Protein AF-0000000080200797 (afdb_homodimer)

Secondary structure (DSSP, 8-state):
--EEEEEEEBSSTTPPPEEEEEEEPP--TTEEEEEEEEEEE-HHHHHHHTTSSSPPPSSB-----EEEEEEEE-TT--S--TT-EEEE-SEEE--S-SHHHHTT-GGG-TT-PEESSSSB-TTSS-B---SSBSEEEEEGGG-EE--TTS-HHHHGGGGTHHHHHHHHHHHTT--TT-EEEEE--SHHHHHHHHHHHHTT-EEEEEES-TTHHHHHHHHT-SEEEETT-HHHHHHTTT-EEEEEE---S----HHHHHTEEEEEEEEE----SSPPPPPPHHHHHTTT-EEEE-----HHHHHHHHHHHHHHT----EEEEEGGGHHHHHHHHHTT-SSSEEEEEGGGGG-/--EEEEEEEBSSTTPPPEEEEEEEPP--TTEEEEEEEEEEE-HHHHHHHTTSSSPPPSSB-----EEEEEEEE-TT--S--TT-EEEE-SEEE--S-SHHHHTT-GGG-TT-PEESSSSB-TTSS-B---SSBSEEEEEGGGEEEPPTTS-HHHHGGGGTHHHHHHHHHHHTT--TT-EEEEE--SHHHHHHHHHHHHTT-EEEEEES-TTHHHHHHHHT-SEEEETT-HHHHHHTTT-EEEEEE---S----HHHHHTEEEEEEEEE----SSPPPPPPHHHHHTTT-EEEE-----HHHHHHHHHHHHHHT----EEEEEGGGHHHHHHHHHTT-SSSEEEEEGGGGG-

Foldseek 3Di:
DKDKKWFWWQQAAPRDTDIDIDIADDAEQQKWKWFWFKFWDDVVQVCQSNQLQHPFDPRAADTFLTWGFTCDHHNNYDPDDGGAIKTAGFFQFAPCPDPCNVVLFRCVHPVHTATQARGADPVRPDGHYHRSIRMHMGGNLRMAHFQPPADRQLASLCRFLVQLLLVVCVVLPQAAAAAEEEEDDAQNRLNNLLNSVLRNYQYEYEDQDPVCVVVSVVSPHPYYARLPDPVSLVVLFQPHQEYEYADQAADECLSVLRNHHAQYEYEYAHHHSDYHDDDDPCSCVVRVYYYYYTGGGGSVSSNVSSVSCSVVVDGADEDEDESVCVSVVSVCVVVSNTSHIYMYRSVNSVD/DKDKKWFWWQQAAPRDTDIDIDIADDAEQQKWKWFWFKFWDDLVQVCQSNQLQHPFDPRAADTFLTWGFTCDHHNNYDPDDGGAIKTAGFFQFAPCPDPCNVVLFRCVHPVHTATQARGADPVRPDGHYHRSIRMHMGGPLRMAHFQPPADRQLASLCRFLVQLLLVVCVVLPQAAAAAEEEEDDAQNRLNNLLNSVLRNYQYEYEDQDPVCQ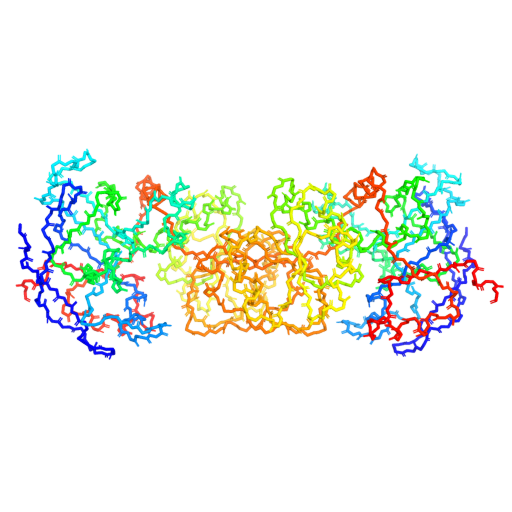VVSVVSPHPYYANLVDPVSLVVLFQPHQEYEYADQAADECLSVLRSHHAQYEYEYAHHHSDYHDDDDPCSCVVRVYYYYYTGGGGSVSSNVSSVSCSVVVDGADEDEDESVCVSVVSVCVVVSNTSHIYMYRSVNSVD

pLDDT: mean 96.77, std 3.56, range [75.5, 98.94]

InterPro domains:
  IPR002328 Alcohol dehydrogenase, zinc-type, conserved site [PS00059] (63-77)
  IPR011032 GroES-like superfamily [SSF50129] (11-174)
  IPR013149 Alcohol dehydrogenase-like, C-terminal [PF00107] (187-309)
  IPR013154 Alcohol dehydrogenase-like, N-terminal [PF08240] (28-147)
  IPR020843 Enoylreductase domain [SM00829] (9-344)
  IPR029752 D-isomer specific 2-hydroxyacid dehydrogenase, NAD-binding domain conserved site 1 [PS00065] (180-208)
  IPR036291 NAD(P)-binding domain superfamily [SSF51735] (150-314)
  IPR047109 Cinnamyl alcohol dehydrogenase-like [PTHR42683] (5-347)
  IPR047109 Cinnamyl alcohol dehydrogenase-like [cd05283] (6-345)

Nearest PDB structures (foldseek):
  1yqd-assembly1_A  TM=9.726E-01  e=1.751E-52  Populus tremuloides
  5vkt-assembly1_A  TM=9.628E-01  e=1.374E-52  Sorghum bicolor
  5z0c-assembly1_A-2  TM=9.756E-01  e=6.628E-52  Persicaria minor
  7cgu-assembly1_A  TM=9.774E-01  e=6.178E-49  Atropa belladonna
  5h83-assembly1_B  TM=9.552E-01  e=1.062E-47  Catharanthus roseus

Radius of gyration: 29.43 Å; Cα contacts (8 Å, |Δi|>4): 1857; chains: 2; bounding box: 52×91×60 Å

Structure (mmCIF, N/CA/C/O backbone):
data_AF-0000000080200797-model_v1
#
loop_
_entity.id
_entity.type
_entity.pdbx_description
1 polymer 'NADP-dependent alcohol hydrogenase'
#
loop_
_atom_site.group_PDB
_atom_site.id
_atom_site.type_symbol
_atom_site.label_atom_id
_atom_site.label_alt_id
_atom_site.label_comp_id
_atom_site.label_asym_id
_atom_site.label_entity_id
_atom_site.label_seq_id
_atom_site.pdbx_PDB_ins_code
_atom_site.Cartn_x
_atom_site.Cartn_y
_atom_site.Cartn_z
_atom_site.occupancy
_atom_site.B_iso_or_equiv
_atom_site.auth_seq_id
_atom_site.auth_comp_id
_atom_site.auth_asym_id
_atom_site.auth_atom_id
_atom_site.pdbx_PDB_model_num
ATOM 1 N N . MET A 1 1 ? -17.062 -41.406 -19.547 1 86.75 1 MET A N 1
ATOM 2 C CA . MET A 1 1 ? -16.875 -42.031 -18.25 1 86.75 1 MET A CA 1
ATOM 3 C C . MET A 1 1 ? -15.578 -41.594 -17.594 1 86.75 1 MET A C 1
ATOM 5 O O . MET A 1 1 ? -14.664 -41.125 -18.281 1 86.75 1 MET A O 1
ATOM 9 N N . ALA A 1 2 ? -15.562 -41.688 -16.328 1 91.25 2 ALA A N 1
ATOM 10 C CA . ALA A 1 2 ? -14.32 -41.406 -15.625 1 91.25 2 ALA A CA 1
ATOM 11 C C . ALA A 1 2 ? -13.195 -42.312 -16.141 1 91.25 2 ALA A C 1
ATOM 13 O O . ALA A 1 2 ? -13.461 -43.406 -16.688 1 91.25 2 ALA A O 1
ATOM 14 N N . THR A 1 3 ? -11.977 -41.844 -16.062 1 94.81 3 THR A N 1
ATOM 15 C CA . THR A 1 3 ? -10.828 -42.594 -16.547 1 94.81 3 THR A CA 1
ATOM 16 C C . THR A 1 3 ? -9.828 -42.844 -15.43 1 94.81 3 THR A C 1
ATOM 18 O O . THR A 1 3 ? -9.656 -42 -14.547 1 94.81 3 THR A O 1
ATOM 21 N N . PRO A 1 4 ? -9.164 -44.031 -15.484 1 96.44 4 PRO A N 1
ATOM 22 C CA . PRO A 1 4 ? -8.102 -44.25 -14.5 1 96.44 4 PRO A CA 1
ATOM 23 C C . PRO A 1 4 ? -6.898 -43.344 -14.711 1 96.44 4 PRO A C 1
ATOM 25 O O . PRO A 1 4 ? -6.48 -43.125 -15.852 1 96.44 4 PRO A O 1
ATOM 28 N N . ALA A 1 5 ? -6.406 -42.781 -13.633 1 97.06 5 ALA A N 1
ATOM 29 C CA . ALA A 1 5 ? -5.242 -41.906 -13.672 1 97.06 5 ALA A CA 1
ATOM 30 C C . ALA A 1 5 ? -4.148 -42.375 -12.727 1 97.06 5 ALA A C 1
ATOM 32 O O . ALA A 1 5 ? -4.438 -43.031 -11.719 1 97.06 5 ALA A O 1
ATOM 33 N N . LYS A 1 6 ? -2.93 -42.156 -13.117 1 97.44 6 LYS A N 1
ATOM 34 C CA . LYS A 1 6 ? -1.756 -42.438 -12.305 1 97.44 6 LYS A CA 1
ATOM 35 C C . LYS A 1 6 ? -0.973 -41.188 -11.984 1 97.44 6 LYS A C 1
ATOM 37 O O . LYS A 1 6 ? -0.826 -40.312 -12.844 1 97.44 6 LYS A O 1
ATOM 42 N N . GLY A 1 7 ? -0.5 -41.062 -10.781 1 98.19 7 GLY A N 1
ATOM 43 C CA . GLY A 1 7 ? 0.32 -39.938 -10.367 1 98.19 7 GLY A CA 1
ATOM 44 C C . GLY A 1 7 ? 1.07 -40.188 -9.07 1 98.19 7 GLY A C 1
ATOM 45 O O . GLY A 1 7 ? 1.292 -41.344 -8.695 1 98.19 7 GLY A O 1
ATOM 46 N N . TYR A 1 8 ? 1.669 -39.219 -8.531 1 98.75 8 TYR A N 1
ATOM 47 C CA . TYR A 1 8 ? 2.277 -39.219 -7.203 1 98.75 8 TYR A CA 1
ATOM 48 C C . TYR A 1 8 ? 1.454 -38.375 -6.223 1 98.75 8 TYR A C 1
ATOM 50 O O . TYR A 1 8 ? 1.017 -37.281 -6.551 1 98.75 8 TYR A O 1
ATOM 58 N N . ALA A 1 9 ? 1.208 -38.969 -5.047 1 98.62 9 ALA A N 1
ATOM 59 C CA . ALA A 1 9 ? 0.388 -38.25 -4.059 1 98.62 9 ALA A CA 1
ATOM 60 C C . ALA A 1 9 ? 1.006 -38.375 -2.666 1 98.62 9 ALA A C 1
ATOM 62 O O . ALA A 1 9 ? 1.774 -39.281 -2.387 1 98.62 9 ALA A O 1
ATOM 63 N N . ALA A 1 10 ? 0.811 -37.344 -1.877 1 98.5 10 ALA A N 1
ATOM 64 C CA . ALA A 1 10 ? 0.916 -37.5 -0.428 1 98.5 10 ALA A CA 1
ATOM 65 C C . ALA A 1 10 ? -0.361 -38.094 0.157 1 98.5 10 ALA A C 1
ATOM 67 O O . ALA A 1 10 ? -1.445 -37.531 0.004 1 98.5 10 ALA A O 1
ATOM 68 N N . LEU A 1 11 ? -0.263 -39.156 0.866 1 98 11 LEU A N 1
ATOM 69 C CA . LEU A 1 11 ? -1.449 -39.844 1.361 1 98 11 LEU A CA 1
ATOM 70 C C . LEU A 1 11 ? -1.976 -39.188 2.629 1 98 11 LEU A C 1
ATOM 72 O O . LEU A 1 11 ? -3.148 -39.344 2.975 1 98 11 LEU A O 1
ATOM 76 N N . SER A 1 12 ? -1.1 -38.562 3.357 1 97.19 12 SER A N 1
ATOM 77 C CA . SER A 1 12 ? -1.415 -37.75 4.539 1 97.19 12 SER A CA 1
ATOM 78 C C . SER A 1 12 ? -0.466 -36.562 4.68 1 97.19 12 SER A C 1
ATOM 80 O O . SER A 1 12 ? 0.525 -36.469 3.953 1 97.19 12 SER A O 1
ATOM 82 N N . ALA A 1 13 ? -0.836 -35.688 5.555 1 96.44 13 ALA A N 1
ATOM 83 C CA . ALA A 1 13 ? 0.014 -34.531 5.785 1 96.44 13 ALA A CA 1
ATOM 84 C C . ALA A 1 13 ? 1.443 -34.938 6.113 1 96.44 13 ALA A C 1
ATOM 86 O O . ALA A 1 13 ? 1.66 -35.844 6.938 1 96.44 13 ALA A O 1
ATOM 87 N N . LYS A 1 14 ? 2.412 -34.406 5.457 1 94.75 14 LYS A N 1
ATOM 88 C CA . LYS A 1 14 ? 3.84 -34.562 5.715 1 94.75 14 LYS A CA 1
ATOM 89 C C . LYS A 1 14 ? 4.34 -35.906 5.195 1 94.75 14 LYS A C 1
ATOM 91 O O . LYS A 1 14 ? 5.531 -36.219 5.273 1 94.75 14 LYS A O 1
ATOM 96 N N . ALA A 1 15 ? 3.473 -36.719 4.621 1 97.19 15 ALA A N 1
ATOM 97 C CA . ALA A 1 15 ? 3.918 -37.969 4.035 1 97.19 15 ALA A CA 1
ATOM 98 C C . ALA A 1 15 ? 4.707 -37.719 2.75 1 97.19 15 ALA A C 1
ATOM 100 O O . ALA A 1 15 ? 4.41 -36.812 1.997 1 97.19 15 ALA A O 1
ATOM 101 N N . PRO A 1 16 ? 5.711 -38.562 2.535 1 97.75 16 PRO A N 1
ATOM 102 C CA . PRO A 1 16 ? 6.383 -38.469 1.236 1 97.75 16 PRO A CA 1
ATOM 103 C C . PRO A 1 16 ? 5.449 -38.75 0.066 1 97.75 16 PRO A C 1
ATOM 105 O O . PRO A 1 16 ? 4.512 -39.562 0.208 1 97.75 16 PRO A O 1
ATOM 108 N N . LEU A 1 17 ? 5.738 -38.219 -1.03 1 98.56 17 LEU A N 1
ATOM 109 C CA . LEU A 1 17 ? 4.973 -38.5 -2.236 1 98.56 17 LEU A CA 1
ATOM 110 C C . LEU A 1 17 ? 5.309 -39.906 -2.768 1 98.56 17 LEU A C 1
ATOM 112 O O . LEU A 1 17 ? 6.461 -40.312 -2.709 1 98.56 17 LEU A O 1
ATOM 116 N N . GLY A 1 18 ? 4.332 -40.531 -3.279 1 98.06 18 GLY A N 1
ATOM 117 C CA . GLY A 1 18 ? 4.508 -41.812 -3.893 1 98.06 18 GLY A CA 1
ATOM 118 C C . GLY A 1 18 ? 3.461 -42.125 -4.949 1 98.06 18 GLY A C 1
ATOM 119 O O . GLY A 1 18 ? 2.545 -41.344 -5.176 1 98.06 18 GLY A O 1
ATOM 120 N N . PRO A 1 19 ? 3.697 -43.281 -5.648 1 97.94 19 PRO A N 1
ATOM 121 C CA . PRO A 1 19 ? 2.736 -43.656 -6.684 1 97.94 19 PRO A CA 1
ATOM 122 C C . PRO A 1 19 ? 1.306 -43.75 -6.16 1 97.94 19 PRO A C 1
ATOM 124 O O . PRO A 1 19 ? 1.086 -44.219 -5.043 1 97.94 19 PRO A O 1
ATOM 127 N N . TYR A 1 20 ? 0.412 -43.312 -6.906 1 97.94 20 TYR A N 1
ATOM 128 C CA . TYR A 1 20 ? -0.988 -43.219 -6.508 1 97.94 20 TYR A CA 1
ATOM 129 C C . TYR A 1 20 ? -1.909 -43.375 -7.711 1 97.94 20 TYR A C 1
ATOM 131 O O . TYR A 1 20 ? -1.727 -42.719 -8.734 1 97.94 20 TYR A O 1
ATOM 139 N N . ALA A 1 21 ? -2.814 -44.312 -7.652 1 97.56 21 ALA A N 1
ATOM 140 C CA . ALA A 1 21 ? -3.84 -44.5 -8.672 1 97.56 21 ALA A CA 1
ATOM 141 C C . ALA A 1 21 ? -5.168 -43.906 -8.242 1 97.56 21 ALA A C 1
ATOM 143 O O . ALA A 1 21 ? -5.578 -44.031 -7.086 1 97.56 21 ALA A O 1
ATOM 144 N N . PHE A 1 22 ? -5.754 -43.188 -9.125 1 96.88 22 PHE A N 1
ATOM 145 C CA . PHE A 1 22 ? -7.031 -42.531 -8.828 1 96.88 22 PHE A CA 1
ATOM 146 C C . PHE A 1 22 ? -7.871 -42.375 -10.086 1 96.88 22 PHE A C 1
ATOM 148 O O . PHE A 1 22 ? -7.504 -42.906 -11.148 1 96.88 22 PHE A O 1
ATOM 155 N N . GLN A 1 23 ? -9.031 -41.781 -9.953 1 95.94 23 GLN A N 1
ATOM 156 C CA . GLN A 1 23 ? -9.922 -41.594 -11.102 1 95.94 23 GLN A CA 1
ATOM 157 C C . GLN A 1 23 ? -9.984 -40.094 -11.492 1 95.94 23 GLN A C 1
ATOM 159 O O . GLN A 1 23 ? -9.984 -39.219 -10.633 1 95.94 23 GLN A O 1
ATOM 164 N N . ARG A 1 24 ? -9.969 -39.906 -12.805 1 95.94 24 ARG A N 1
ATOM 165 C CA . ARG A 1 24 ? -10.281 -38.594 -13.367 1 95.94 24 ARG A CA 1
ATOM 166 C C . ARG A 1 24 ? -11.703 -38.562 -13.922 1 95.94 24 ARG A C 1
ATOM 168 O O . ARG A 1 24 ? -12.148 -39.531 -14.547 1 95.94 24 ARG A O 1
ATOM 175 N N . ARG A 1 25 ? -12.391 -37.5 -13.641 1 94.44 25 ARG A N 1
ATOM 176 C CA . ARG A 1 25 ? -13.758 -37.406 -14.133 1 94.44 25 ARG A CA 1
ATOM 177 C C . ARG A 1 25 ? -13.805 -37.469 -15.656 1 94.44 25 ARG A C 1
ATOM 179 O O . ARG A 1 25 ? -12.805 -37.188 -16.328 1 94.44 25 ARG A O 1
ATOM 186 N N . ALA A 1 26 ? -14.969 -37.844 -16.156 1 95.44 26 ALA A N 1
ATOM 187 C CA . ALA A 1 26 ? -15.18 -37.844 -17.609 1 95.44 26 ALA A CA 1
ATOM 188 C C . ALA A 1 26 ? -15.133 -36.438 -18.188 1 95.44 26 ALA A C 1
ATOM 190 O O . ALA A 1 26 ? -15.406 -35.469 -17.484 1 95.44 26 ALA A O 1
ATOM 191 N N . VAL A 1 27 ? -14.781 -36.375 -19.422 1 97.38 27 VAL A N 1
ATOM 192 C CA . VAL A 1 27 ? -14.797 -35.094 -20.141 1 97.38 27 VAL A CA 1
ATOM 193 C C . VAL A 1 27 ? -16.234 -34.625 -20.328 1 97.38 27 VAL A C 1
ATOM 195 O O . VAL A 1 27 ? -17.031 -35.281 -21.016 1 97.38 27 VAL A O 1
ATOM 198 N N . GLY A 1 28 ? -16.578 -33.562 -19.672 1 96.81 28 GLY A N 1
ATOM 199 C CA . GLY A 1 28 ? -17.891 -32.969 -19.859 1 96.81 28 GLY A CA 1
ATOM 200 C C . GLY A 1 28 ? -17.984 -32.125 -21.125 1 96.81 28 GLY A C 1
ATOM 201 O O . GLY A 1 28 ? -17.016 -31.984 -21.859 1 96.81 28 GLY A O 1
ATOM 202 N N . PRO A 1 29 ? -19.141 -31.531 -21.375 1 97.94 29 PRO A N 1
ATOM 203 C CA . PRO A 1 29 ? -19.391 -30.812 -22.625 1 97.94 29 PRO A CA 1
ATOM 204 C C . PRO A 1 29 ? -18.438 -29.625 -22.828 1 97.94 29 PRO A C 1
ATOM 206 O O . PRO A 1 29 ? -18.141 -29.266 -23.969 1 97.94 29 PRO A O 1
ATOM 209 N N . ASN A 1 30 ? -17.938 -29.062 -21.781 1 98.06 30 ASN A N 1
ATOM 210 C CA . ASN A 1 30 ? -17.109 -27.875 -21.891 1 98.06 30 ASN A CA 1
ATOM 211 C C . ASN A 1 30 ? -15.672 -28.141 -21.453 1 98.06 30 ASN A C 1
ATOM 213 O O . ASN A 1 30 ? -14.93 -27.203 -21.141 1 98.06 30 ASN A O 1
ATOM 217 N N . ASP A 1 31 ? -15.297 -29.391 -21.391 1 98.19 31 ASP A N 1
ATOM 218 C CA . ASP A 1 31 ? -14.016 -29.781 -20.797 1 98.19 31 ASP A CA 1
ATOM 219 C C . ASP A 1 31 ? -13.008 -30.156 -21.875 1 98.19 31 ASP A C 1
ATOM 221 O O . ASP A 1 31 ? -13.383 -30.453 -23.016 1 98.19 31 ASP A O 1
ATOM 225 N N . VAL A 1 32 ? -11.82 -30.094 -21.469 1 98.56 32 VAL A N 1
ATOM 226 C CA . VAL A 1 32 ? -10.672 -30.547 -22.25 1 98.56 32 VAL A CA 1
ATOM 227 C C . VAL A 1 32 ? -9.859 -31.562 -21.438 1 98.56 32 VAL A C 1
ATOM 229 O O . VAL A 1 32 ? -9.602 -31.344 -20.25 1 98.56 32 VAL A O 1
ATOM 232 N N . SER A 1 33 ? -9.562 -32.688 -22.047 1 98.69 33 SER A N 1
ATOM 233 C CA . SER A 1 33 ? -8.609 -33.625 -21.453 1 98.69 33 SER A CA 1
ATOM 234 C C . SER A 1 33 ? -7.199 -33.375 -21.984 1 98.69 33 SER A C 1
ATOM 236 O O . SER A 1 33 ? -7.004 -33.219 -23.188 1 98.69 33 SER A O 1
ATOM 238 N N . ILE A 1 34 ? -6.25 -33.344 -21.125 1 98.88 34 ILE A N 1
ATOM 239 C CA . ILE A 1 34 ? -4.875 -33.031 -21.484 1 98.88 34 ILE A CA 1
ATOM 240 C C . ILE A 1 34 ? -3.932 -34.125 -20.984 1 98.88 34 ILE A C 1
ATOM 242 O O . ILE A 1 34 ? -3.922 -34.438 -19.797 1 98.88 34 ILE A O 1
ATOM 246 N N . LYS A 1 35 ? -3.213 -34.719 -21.891 1 98.88 35 LYS A N 1
ATOM 247 C CA . LYS A 1 35 ? -2.074 -35.531 -21.469 1 98.88 35 LYS A CA 1
ATOM 248 C C . LYS A 1 35 ? -0.92 -34.656 -20.984 1 98.88 35 LYS A C 1
ATOM 250 O O . LYS A 1 35 ? -0.366 -33.875 -21.75 1 98.88 35 LYS A O 1
ATOM 255 N N . ILE A 1 36 ? -0.592 -34.781 -19.734 1 98.88 36 ILE A N 1
ATOM 256 C CA . ILE A 1 36 ? 0.413 -33.906 -19.141 1 98.88 36 ILE A CA 1
ATOM 257 C C . ILE A 1 36 ? 1.806 -34.344 -19.594 1 98.88 36 ILE A C 1
ATOM 259 O O . ILE A 1 36 ? 2.182 -35.5 -19.438 1 98.88 36 ILE A O 1
ATOM 263 N N . ALA A 1 37 ? 2.496 -33.438 -20.172 1 98.88 37 ALA A N 1
ATOM 264 C CA . ALA A 1 37 ? 3.863 -33.688 -20.625 1 98.88 37 ALA A CA 1
ATOM 265 C C . ALA A 1 37 ? 4.871 -33.344 -19.531 1 98.88 37 ALA A C 1
ATOM 267 O O . ALA A 1 37 ? 5.762 -34.125 -19.219 1 98.88 37 ALA A O 1
ATOM 268 N N . TYR A 1 38 ? 4.75 -32.156 -18.969 1 98.94 38 TYR A N 1
ATOM 269 C CA . TYR A 1 38 ? 5.621 -31.656 -17.906 1 98.94 38 TYR A CA 1
ATOM 270 C C . TYR A 1 38 ? 4.812 -30.922 -16.828 1 98.94 38 TYR A C 1
ATOM 272 O O . TYR A 1 38 ? 3.729 -30.406 -17.109 1 98.94 38 TYR A O 1
ATOM 280 N N . CYS A 1 39 ? 5.297 -30.891 -15.625 1 98.94 39 CYS A N 1
ATOM 281 C CA . CYS A 1 39 ? 4.723 -30.156 -14.508 1 98.94 39 CYS A CA 1
ATOM 282 C C . CYS A 1 39 ? 5.816 -29.547 -13.641 1 98.94 39 CYS A C 1
ATOM 284 O O . CYS A 1 39 ? 6.723 -30.25 -13.195 1 98.94 39 CYS A O 1
ATOM 286 N N . GLY A 1 40 ? 5.734 -28.266 -13.438 1 98.69 40 GLY A N 1
ATOM 287 C CA . GLY A 1 40 ? 6.707 -27.625 -12.57 1 98.69 40 GLY A CA 1
ATOM 288 C C . GLY A 1 40 ? 6.527 -27.969 -11.102 1 98.69 40 GLY A C 1
ATOM 289 O O . GLY A 1 40 ? 5.477 -28.469 -10.703 1 98.69 40 GLY A O 1
ATOM 290 N N . VAL A 1 41 ? 7.57 -27.75 -10.32 1 98.44 41 VAL A N 1
ATOM 291 C CA . VAL A 1 41 ? 7.57 -27.906 -8.867 1 98.44 41 VAL A CA 1
ATOM 292 C C . VAL A 1 41 ? 7.652 -26.547 -8.203 1 98.44 41 VAL A C 1
ATOM 294 O O . VAL A 1 41 ? 8.547 -25.75 -8.5 1 98.44 41 VAL A O 1
ATOM 297 N N . CYS A 1 42 ? 6.734 -26.25 -7.379 1 95.88 42 CYS A N 1
ATOM 298 C CA . CYS A 1 42 ? 6.668 -24.953 -6.719 1 95.88 42 CYS A CA 1
ATOM 299 C C . CYS A 1 42 ? 6.719 -25.109 -5.203 1 95.88 42 CYS A C 1
ATOM 301 O O . CYS A 1 42 ? 6.344 -26.156 -4.672 1 95.88 42 CYS A O 1
ATOM 303 N N . HIS A 1 43 ? 7.164 -24.078 -4.52 1 93.94 43 HIS A N 1
ATOM 304 C CA . HIS A 1 43 ? 7.16 -24.078 -3.061 1 93.94 43 HIS A CA 1
ATOM 305 C C . HIS A 1 43 ? 5.758 -24.297 -2.512 1 93.94 43 HIS A C 1
ATOM 307 O O . HIS A 1 43 ? 5.594 -24.922 -1.455 1 93.94 43 HIS A O 1
ATOM 313 N N . SER A 1 44 ? 4.793 -23.797 -3.17 1 93.75 44 SER A N 1
ATOM 314 C CA . SER A 1 44 ? 3.418 -23.984 -2.713 1 93.75 44 SER A CA 1
ATOM 315 C C . SER A 1 44 ? 3.045 -25.453 -2.639 1 93.75 44 SER A C 1
ATOM 317 O O . SER A 1 44 ? 2.271 -25.859 -1.769 1 93.75 44 SER A O 1
ATOM 319 N N . ASP A 1 45 ? 3.562 -26.297 -3.539 1 96.69 45 ASP A N 1
ATOM 320 C CA . ASP A 1 45 ? 3.326 -27.734 -3.471 1 96.69 45 ASP A CA 1
ATOM 321 C C . ASP A 1 45 ? 3.82 -28.312 -2.146 1 96.69 45 ASP A C 1
ATOM 323 O O . ASP A 1 45 ? 3.129 -29.109 -1.515 1 96.69 45 ASP A O 1
ATOM 327 N N . ILE A 1 46 ? 4.969 -27.828 -1.813 1 95.06 46 ILE A N 1
ATOM 328 C CA . ILE A 1 46 ? 5.625 -28.312 -0.604 1 95.06 46 ILE A CA 1
ATOM 329 C C . ILE A 1 46 ? 4.836 -27.859 0.625 1 95.06 46 ILE A C 1
ATOM 331 O O . ILE A 1 46 ? 4.516 -28.672 1.496 1 95.06 46 ILE A O 1
ATOM 335 N N . HIS A 1 47 ? 4.477 -26.578 0.65 1 92.31 47 HIS A N 1
ATOM 336 C CA . HIS A 1 47 ? 3.727 -26.031 1.779 1 92.31 47 HIS A CA 1
ATOM 337 C C . HIS A 1 47 ? 2.393 -26.75 1.951 1 92.31 47 HIS A C 1
ATOM 339 O O . HIS A 1 47 ? 1.96 -27.016 3.078 1 92.31 47 HIS A O 1
ATOM 345 N N . GLN A 1 48 ? 1.764 -27.078 0.877 1 94 48 GLN A N 1
ATOM 346 C CA . GLN A 1 48 ? 0.453 -27.719 0.934 1 94 48 GLN A CA 1
ATOM 347 C C . GLN A 1 48 ? 0.566 -29.172 1.397 1 94 48 GLN A C 1
ATOM 349 O O . GLN A 1 48 ? -0.185 -29.609 2.271 1 94 48 GLN A O 1
ATOM 354 N N . VAL A 1 49 ? 1.521 -29.844 0.865 1 96.31 49 VAL A N 1
ATOM 355 C CA . VAL A 1 49 ? 1.702 -31.25 1.233 1 96.31 49 VAL A CA 1
ATOM 356 C C . VAL A 1 49 ? 2.092 -31.344 2.707 1 96.31 49 VAL A C 1
ATOM 358 O O . VAL A 1 49 ? 1.709 -32.281 3.393 1 96.31 49 VAL A O 1
ATOM 361 N N . ARG A 1 50 ? 2.762 -30.344 3.186 1 93.38 50 ARG A N 1
ATOM 362 C CA . ARG A 1 50 ? 3.248 -30.359 4.562 1 93.38 50 ARG A CA 1
ATOM 363 C C . ARG A 1 50 ? 2.262 -29.672 5.5 1 93.38 50 ARG A C 1
ATOM 365 O O . ARG A 1 50 ? 2.545 -29.5 6.688 1 93.38 50 ARG A O 1
ATOM 372 N N . ASP A 1 51 ? 1.172 -29.172 4.957 1 92.31 51 ASP A N 1
ATOM 373 C CA . ASP A 1 51 ? 0.094 -28.578 5.742 1 92.31 51 ASP A CA 1
ATOM 374 C C . ASP A 1 51 ? 0.585 -27.344 6.512 1 92.31 51 ASP A C 1
ATOM 376 O O . ASP A 1 51 ? 0.242 -27.156 7.68 1 92.31 51 ASP A O 1
ATOM 380 N N . GLU A 1 52 ? 1.353 -26.578 5.871 1 86.12 52 GLU A N 1
ATOM 381 C CA . GLU A 1 52 ? 2.012 -25.484 6.555 1 86.12 52 GLU A CA 1
ATOM 382 C C . GLU A 1 52 ? 1.158 -24.219 6.512 1 86.12 52 GLU A C 1
ATOM 384 O O . GLU A 1 52 ? 1.34 -23.312 7.324 1 86.12 52 GLU A O 1
ATOM 389 N N . TRP A 1 53 ? 0.295 -24.078 5.586 1 80.19 53 TRP A N 1
ATOM 390 C CA . TRP A 1 53 ? -0.544 -22.891 5.461 1 80.19 53 TRP A CA 1
ATOM 391 C C . TRP A 1 53 ? -1.893 -23.109 6.145 1 80.19 53 TRP A C 1
ATOM 393 O O . TRP A 1 53 ? -2.377 -22.234 6.863 1 80.19 53 TRP A O 1
ATOM 403 N N . ALA A 1 54 ? -2.533 -24.234 5.77 1 82.06 54 ALA A N 1
ATOM 404 C CA . ALA A 1 54 ? -3.812 -24.672 6.324 1 82.06 54 ALA A CA 1
ATOM 405 C C . ALA A 1 54 ? -3.992 -26.188 6.176 1 82.06 54 ALA A C 1
ATOM 407 O O . ALA A 1 54 ? -3.168 -26.859 5.551 1 82.06 54 ALA A O 1
ATOM 408 N N . ALA A 1 55 ? -5.012 -26.594 6.809 1 87.25 55 ALA A N 1
ATOM 409 C CA . ALA A 1 55 ? -5.305 -28.031 6.695 1 87.25 55 ALA A CA 1
ATOM 410 C C . ALA A 1 55 ? -5.594 -28.406 5.246 1 87.25 55 ALA A C 1
ATOM 412 O O . ALA A 1 55 ? -6.457 -27.812 4.598 1 87.25 55 ALA A O 1
ATOM 413 N N . GLY A 1 56 ? -4.91 -29.391 4.781 1 94.69 56 GLY A N 1
ATOM 414 C CA . GLY A 1 56 ? -5.051 -29.844 3.406 1 94.69 56 GLY A CA 1
ATOM 415 C C . GLY A 1 56 ? -6.031 -30.984 3.248 1 94.69 56 GLY A C 1
ATOM 416 O O . GLY A 1 56 ? -6.535 -31.516 4.238 1 94.69 56 GLY A O 1
ATOM 417 N N . LEU A 1 57 ? -6.332 -31.281 2.01 1 96.88 57 LEU A N 1
ATOM 418 C CA . LEU A 1 57 ? -7.148 -32.438 1.629 1 96.88 57 LEU A CA 1
ATOM 419 C C . LEU A 1 57 ? -6.277 -33.562 1.129 1 96.88 57 LEU A C 1
ATOM 421 O O . LEU A 1 57 ? -5.465 -33.375 0.218 1 96.88 57 LEU A O 1
ATOM 425 N N . PHE A 1 58 ? -6.461 -34.719 1.748 1 97.06 58 PHE A N 1
ATOM 426 C CA . PHE A 1 58 ? -5.637 -35.875 1.399 1 97.06 58 PHE A CA 1
ATOM 427 C C . PHE A 1 58 ? -6.508 -37.062 1.067 1 97.06 58 PHE A C 1
ATOM 429 O O . PHE A 1 58 ? -7.613 -37.219 1.591 1 97.06 58 PHE A O 1
ATOM 436 N N . PRO A 1 59 ? -5.953 -38.062 0.202 1 97.56 59 PRO A N 1
ATOM 437 C CA . PRO A 1 59 ? -4.695 -38.031 -0.552 1 97.56 59 PRO A CA 1
ATOM 438 C C . PRO A 1 59 ? -4.621 -36.844 -1.506 1 97.56 59 PRO A C 1
ATOM 440 O O . PRO A 1 59 ? -5.633 -36.438 -2.096 1 97.56 59 PRO A O 1
ATOM 443 N N . MET A 1 60 ? -3.42 -36.25 -1.635 1 98.38 60 MET A N 1
ATOM 444 C CA . MET A 1 60 ? -3.209 -35.031 -2.42 1 98.38 60 MET A CA 1
ATOM 445 C C . MET A 1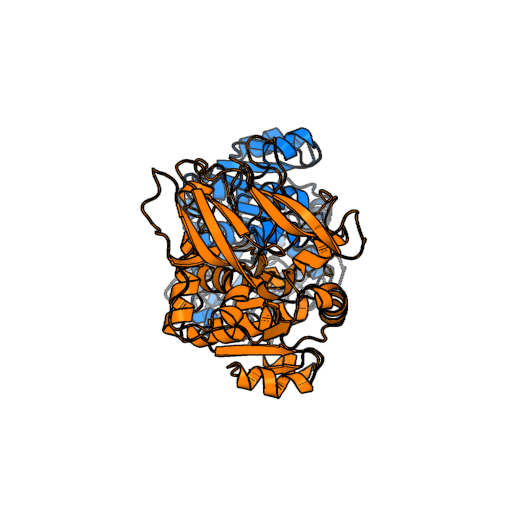 60 ? -2.215 -35.281 -3.549 1 98.38 60 MET A C 1
ATOM 447 O O . MET A 1 60 ? -1.078 -35.688 -3.303 1 98.38 60 MET A O 1
ATOM 451 N N . VAL A 1 61 ? -2.625 -35.125 -4.777 1 98.69 61 VAL A N 1
ATOM 452 C CA . VAL A 1 61 ? -1.726 -35.062 -5.922 1 98.69 61 VAL A CA 1
ATOM 453 C C . VAL A 1 61 ? -1.383 -33.594 -6.223 1 98.69 61 VAL A C 1
ATOM 455 O O . VAL A 1 61 ? -2.191 -32.875 -6.805 1 98.69 61 VAL A O 1
ATOM 458 N N . PRO A 1 62 ? -0.15 -33.125 -5.902 1 98.56 62 PRO A N 1
ATOM 459 C CA . PRO A 1 62 ? 0.195 -31.719 -6.113 1 98.56 62 PRO A CA 1
ATOM 460 C C . PRO A 1 62 ? 0.489 -31.406 -7.574 1 98.56 62 PRO A C 1
ATOM 462 O O . PRO A 1 62 ? 0.378 -32.281 -8.438 1 98.56 62 PRO A O 1
ATOM 465 N N . GLY A 1 63 ? 0.864 -30.156 -7.797 1 98.69 63 GLY A N 1
ATOM 466 C CA . GLY A 1 63 ? 1.279 -29.703 -9.117 1 98.69 63 GLY A CA 1
ATOM 467 C C . GLY A 1 63 ? 0.273 -28.766 -9.766 1 98.69 63 GLY A C 1
ATOM 468 O O . GLY A 1 63 ? -0.877 -29.156 -9.992 1 98.69 63 GLY A O 1
ATOM 469 N N . HIS A 1 64 ? 0.699 -27.562 -10.047 1 98.75 64 HIS A N 1
ATOM 470 C CA . HIS A 1 64 ? -0.221 -26.609 -10.656 1 98.75 64 HIS A CA 1
ATOM 471 C C . HIS A 1 64 ? 0.433 -25.891 -11.828 1 98.75 64 HIS A C 1
ATOM 473 O O . HIS A 1 64 ? -0.063 -24.844 -12.281 1 98.75 64 HIS A O 1
ATOM 479 N N . GLU A 1 65 ? 1.581 -26.312 -12.25 1 98.88 65 GLU A N 1
ATOM 480 C CA . GLU A 1 65 ? 2.297 -25.797 -13.414 1 98.88 65 GLU A CA 1
ATOM 481 C C . GLU A 1 65 ? 2.328 -26.828 -14.539 1 98.88 65 GLU A C 1
ATOM 483 O O . GLU A 1 65 ? 3.348 -27.484 -14.766 1 98.88 65 GLU A O 1
ATOM 488 N N . ILE A 1 66 ? 1.256 -26.906 -15.273 1 98.94 66 ILE A N 1
ATOM 489 C CA . ILE A 1 66 ? 1.02 -28.047 -16.141 1 98.94 66 ILE A CA 1
ATOM 490 C C . ILE A 1 66 ? 1.116 -27.609 -17.609 1 98.94 66 ILE A C 1
ATOM 492 O O . ILE A 1 66 ? 0.545 -26.594 -18 1 98.94 66 ILE A O 1
ATOM 496 N N . VAL A 1 67 ? 1.863 -28.328 -18.422 1 98.94 67 VAL A N 1
ATOM 497 C CA . VAL A 1 67 ? 1.822 -28.203 -19.875 1 98.94 67 VAL A CA 1
ATOM 498 C C . VAL A 1 67 ? 1.678 -29.594 -20.5 1 98.94 67 VAL A C 1
ATOM 500 O O . VAL A 1 67 ? 2.148 -30.578 -19.953 1 98.94 67 VAL A O 1
ATOM 503 N N . GLY A 1 68 ? 1.039 -29.625 -21.578 1 98.81 68 GLY A N 1
ATOM 504 C CA . GLY A 1 68 ? 0.807 -30.891 -22.25 1 98.81 68 GLY A CA 1
ATOM 505 C C . GLY A 1 68 ? 0.022 -30.75 -23.531 1 98.81 68 GLY A C 1
ATOM 506 O O . GLY A 1 68 ? 0.11 -29.719 -24.219 1 98.81 68 GLY A O 1
ATOM 507 N N . HIS A 1 69 ? -0.646 -31.891 -23.891 1 98.81 69 HIS A N 1
ATOM 508 C CA . HIS A 1 69 ? -1.339 -31.938 -25.172 1 98.81 69 HIS A CA 1
ATOM 509 C C . HIS A 1 69 ? -2.783 -32.375 -25 1 98.81 69 HIS A C 1
ATOM 511 O O . HIS A 1 69 ? -3.061 -33.312 -24.25 1 98.81 69 HIS A O 1
ATOM 517 N N . VAL A 1 70 ? -3.641 -31.719 -25.766 1 98.88 70 VAL A N 1
ATOM 518 C CA . VAL A 1 70 ? -5.059 -32.062 -25.703 1 98.88 70 VAL A CA 1
ATOM 519 C C . VAL A 1 70 ? -5.293 -33.438 -26.312 1 98.88 70 VAL A C 1
ATOM 521 O O . VAL A 1 70 ? -4.816 -33.719 -27.406 1 98.88 70 VAL A O 1
ATOM 524 N N . THR A 1 71 ? -6.074 -34.25 -25.609 1 98.75 71 THR A N 1
ATOM 525 C CA . THR A 1 71 ? -6.344 -35.594 -26.094 1 98.75 71 THR A CA 1
ATOM 526 C C . THR A 1 71 ? -7.836 -35.781 -26.375 1 98.75 71 THR A C 1
ATOM 528 O O . THR A 1 71 ? -8.227 -36.719 -27.109 1 98.75 71 THR A O 1
ATOM 531 N N . ALA A 1 72 ? -8.672 -35.031 -25.75 1 98.56 72 ALA A N 1
ATOM 532 C CA 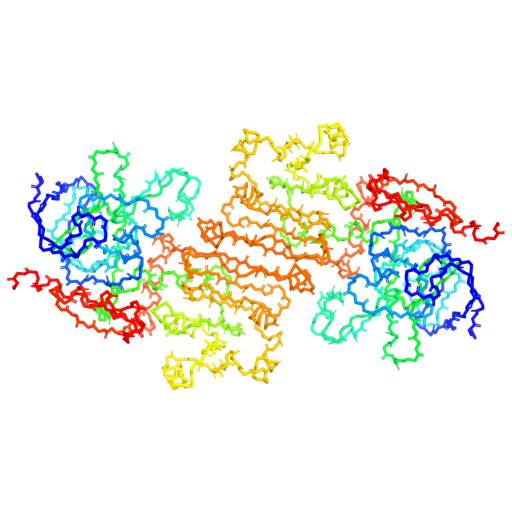. ALA A 1 72 ? -10.109 -35.062 -25.969 1 98.56 72 ALA A CA 1
ATOM 533 C C . ALA A 1 72 ? -10.758 -33.719 -25.625 1 98.56 72 ALA A C 1
ATOM 535 O O . ALA A 1 72 ? -10.25 -32.969 -24.781 1 98.56 72 ALA A O 1
ATOM 536 N N . VAL A 1 73 ? -11.859 -33.406 -26.312 1 98.5 73 VAL A N 1
ATOM 537 C CA . VAL A 1 73 ? -12.602 -32.188 -26.047 1 98.5 73 VAL A CA 1
ATOM 538 C C . VAL A 1 73 ? -14.094 -32.469 -25.984 1 98.5 73 VAL A C 1
ATOM 540 O O . VAL A 1 73 ? -14.586 -33.375 -26.688 1 98.5 73 VAL A O 1
ATOM 543 N N . GLY A 1 74 ? -14.742 -31.75 -25.094 1 98.25 74 GLY A N 1
ATOM 544 C CA . GLY A 1 74 ? -16.188 -31.859 -25.031 1 98.25 74 GLY A CA 1
ATOM 545 C C . GLY A 1 74 ? -16.891 -31.297 -26.25 1 98.25 74 GLY A C 1
ATOM 546 O O . GLY A 1 74 ? -16.281 -30.578 -27.047 1 98.25 74 GLY A O 1
ATOM 547 N N . ALA A 1 75 ? -18.188 -31.531 -26.297 1 98.06 75 ALA A N 1
ATOM 548 C CA . ALA A 1 75 ? -19 -31.219 -27.484 1 98.06 75 ALA A CA 1
ATOM 549 C C . ALA A 1 75 ? -19.125 -29.703 -27.672 1 98.06 75 ALA A C 1
ATOM 551 O O . ALA A 1 75 ? -19.312 -29.234 -28.797 1 98.06 75 ALA A O 1
ATOM 552 N N . ASN A 1 76 ? -19.031 -28.969 -26.609 1 98.44 76 ASN A N 1
ATOM 553 C CA . ASN A 1 76 ? -19.266 -27.531 -26.688 1 98.44 76 ASN A CA 1
ATOM 554 C C . ASN A 1 76 ? -17.953 -26.75 -26.766 1 98.44 76 ASN A C 1
ATOM 556 O O . ASN A 1 76 ? -17.969 -25.516 -26.859 1 98.44 76 ASN A O 1
ATOM 560 N N . VAL A 1 77 ? -16.828 -27.422 -26.672 1 98.56 77 VAL A N 1
ATOM 561 C CA . VAL A 1 77 ? -15.523 -26.766 -26.656 1 98.56 77 VAL A CA 1
ATOM 562 C C . VAL A 1 77 ? -15.258 -26.141 -28.031 1 98.56 77 VAL A C 1
ATOM 564 O O . VAL A 1 77 ? -15.477 -26.766 -29.062 1 98.56 77 VAL A O 1
ATOM 567 N N . LYS A 1 78 ? -14.773 -24.875 -28.062 1 97.88 78 LYS A N 1
ATOM 568 C CA . LYS A 1 78 ? -14.531 -24.156 -29.312 1 97.88 78 LYS A CA 1
ATOM 569 C C . LYS A 1 78 ? -13.094 -23.656 -29.375 1 97.88 78 LYS A C 1
ATOM 571 O O . LYS A 1 78 ? -12.57 -23.406 -30.469 1 97.88 78 LYS A O 1
ATOM 576 N N . LYS A 1 79 ? -12.43 -23.531 -28.281 1 97.75 79 LYS A N 1
ATOM 577 C CA . LYS A 1 79 ? -11.148 -22.844 -28.219 1 97.75 79 LYS A CA 1
ATOM 578 C C . LYS A 1 79 ? -9.992 -23.797 -28.516 1 97.75 79 LYS A C 1
ATOM 580 O O . LYS A 1 79 ? -8.898 -23.359 -28.875 1 97.75 79 LYS A O 1
ATOM 585 N N . PHE A 1 80 ? -10.25 -25.109 -28.391 1 98.62 80 PHE A N 1
ATOM 586 C CA . PHE A 1 80 ? -9.156 -26.078 -28.453 1 98.62 80 PHE A CA 1
ATOM 587 C C . PHE A 1 80 ? -9.578 -27.312 -29.234 1 98.62 80 PHE A C 1
ATOM 589 O O . PHE A 1 80 ? -10.766 -27.609 -29.344 1 98.62 80 PHE A O 1
ATOM 596 N N . LYS A 1 81 ? -8.578 -27.984 -29.75 1 98.44 81 LYS A N 1
ATOM 597 C CA . LYS A 1 81 ? -8.781 -29.266 -30.438 1 98.44 81 LYS A CA 1
ATOM 598 C C . LYS A 1 81 ? -7.703 -30.266 -30.047 1 98.44 81 LYS A C 1
ATOM 600 O O . LYS A 1 81 ? -6.645 -29.891 -29.547 1 98.44 81 LYS A O 1
ATOM 605 N N . VAL A 1 82 ? -8.008 -31.484 -30.328 1 98.62 82 VAL A N 1
ATOM 606 C CA . VAL A 1 82 ? -7.07 -32.562 -30.062 1 98.62 82 VAL A CA 1
ATOM 607 C C . VAL A 1 82 ? -5.734 -32.281 -30.75 1 98.62 82 VAL A C 1
ATOM 609 O O . VAL A 1 82 ? -5.703 -31.875 -31.906 1 98.62 82 VAL A O 1
ATOM 612 N N . GLY A 1 83 ? -4.672 -32.375 -30 1 98.5 83 GLY A N 1
ATOM 613 C CA . GLY A 1 83 ? -3.344 -32.125 -30.531 1 98.5 83 GLY A CA 1
ATOM 614 C C . GLY A 1 83 ? -2.756 -30.797 -30.109 1 98.5 83 GLY A C 1
ATOM 615 O O . GLY A 1 83 ? -1.542 -30.594 -30.188 1 98.5 83 GLY A O 1
ATOM 616 N N . ASP A 1 84 ? -3.578 -29.875 -29.719 1 98.62 84 ASP A N 1
ATOM 617 C CA . ASP A 1 84 ? -3.104 -28.562 -29.297 1 98.62 84 ASP A CA 1
ATOM 618 C C . ASP A 1 84 ? -2.164 -28.672 -28.109 1 98.62 84 ASP A C 1
ATOM 620 O O . ASP A 1 84 ? -2.389 -29.5 -27.203 1 98.62 84 ASP A O 1
ATOM 624 N N . THR A 1 85 ? -1.045 -27.859 -28.078 1 98.75 85 THR A N 1
ATOM 625 C CA . THR A 1 85 ? -0.196 -27.688 -26.906 1 98.75 85 THR A CA 1
ATOM 626 C C . THR A 1 85 ? -0.794 -26.641 -25.969 1 98.75 85 THR A C 1
ATOM 628 O O . THR A 1 85 ? -1.026 -25.5 -26.359 1 98.75 85 THR A O 1
ATOM 631 N N . VAL A 1 86 ? -1.065 -27.047 -24.734 1 98.88 86 VAL A N 1
ATOM 632 C CA . VAL A 1 86 ? -1.806 -26.188 -23.828 1 98.88 86 VAL A CA 1
ATOM 633 C C . VAL A 1 86 ? -1.182 -26.234 -22.438 1 98.88 86 VAL A C 1
ATOM 635 O O . VAL A 1 86 ? -0.26 -27.016 -22.188 1 98.88 86 VAL A O 1
ATOM 638 N N . GLY A 1 87 ? -1.559 -25.344 -21.609 1 98.88 87 GLY A N 1
ATOM 639 C CA . GLY A 1 87 ? -1.163 -25.297 -20.203 1 98.88 87 GLY A CA 1
ATOM 640 C C . GLY A 1 87 ? -2.334 -25.078 -19.266 1 98.88 87 GLY A C 1
ATOM 641 O O . GLY A 1 87 ? -3.4 -24.625 -19.688 1 98.88 87 GLY A O 1
ATOM 642 N N . VAL A 1 88 ? -2.229 -25.516 -18.078 1 98.88 88 VAL A N 1
ATOM 643 C CA . VAL A 1 88 ? -3.137 -25.25 -16.969 1 98.88 88 VAL A CA 1
ATOM 644 C C . VAL A 1 88 ? -2.355 -24.703 -15.773 1 98.88 88 VAL A C 1
ATOM 646 O O . VAL A 1 88 ? -1.33 -25.266 -15.383 1 98.88 88 VAL A O 1
ATOM 649 N N . GLY A 1 89 ? -2.82 -23.594 -15.234 1 98.56 89 GLY A N 1
ATOM 650 C CA . GLY A 1 89 ? -2.141 -22.938 -14.133 1 98.56 89 GLY A CA 1
ATOM 651 C C . GLY A 1 89 ? -2.723 -23.297 -12.773 1 98.56 89 GLY A C 1
ATOM 652 O O . GLY A 1 89 ? -3.033 -24.453 -12.508 1 98.56 89 GLY A O 1
ATOM 653 N N . CYS A 1 90 ? -2.881 -22.344 -11.93 1 98.25 90 CYS A N 1
ATOM 654 C CA . CYS A 1 90 ? -3.131 -22.547 -10.508 1 98.25 90 CYS A CA 1
ATOM 655 C C . CYS A 1 90 ? -4.621 -22.688 -10.234 1 98.25 90 CYS A C 1
ATOM 657 O O . CYS A 1 90 ? -5.016 -23.078 -9.125 1 98.25 90 CYS A O 1
ATOM 659 N N . MET A 1 91 ? -5.438 -22.375 -11.273 1 98.38 91 MET A N 1
ATOM 660 C CA . MET A 1 91 ? -6.887 -22.453 -11.109 1 98.38 91 MET A CA 1
ATOM 661 C C . MET A 1 91 ? -7.516 -23.266 -12.234 1 98.38 91 MET A C 1
ATOM 663 O O . MET A 1 91 ? -7.078 -23.188 -13.383 1 98.38 91 MET A O 1
ATOM 667 N N . VAL A 1 92 ? -8.656 -23.938 -11.852 1 98.38 92 VAL A N 1
ATOM 668 C CA . VAL A 1 92 ? -9.328 -24.734 -12.867 1 98.38 92 VAL A CA 1
ATOM 669 C C . VAL A 1 92 ? -10.812 -24.406 -12.898 1 98.38 92 VAL A C 1
ATOM 671 O O . VAL A 1 92 ? -11.578 -25 -13.664 1 98.38 92 VAL A O 1
ATOM 674 N N . ASP A 1 93 ? -11.25 -23.531 -12 1 98.06 93 ASP A N 1
ATOM 675 C CA . ASP A 1 93 ? -12.656 -23.125 -11.953 1 98.06 93 ASP A CA 1
ATOM 676 C C . ASP A 1 93 ? -12.844 -21.906 -11.062 1 98.06 93 ASP A C 1
ATOM 678 O O . ASP A 1 93 ? -11.961 -21.547 -10.281 1 98.06 93 ASP A O 1
ATOM 682 N N . SER A 1 94 ? -13.898 -21.156 -11.242 1 98.19 94 SER A N 1
ATOM 683 C CA . SER A 1 94 ? -14.406 -20.062 -10.43 1 98.19 94 SER A CA 1
ATOM 684 C C . SER A 1 94 ? -15.906 -19.891 -10.602 1 98.19 94 SER A C 1
ATOM 686 O O . SER A 1 94 ? -16.531 -20.625 -11.375 1 98.19 94 SER A O 1
ATOM 688 N N . CYS A 1 95 ? -16.594 -18.969 -9.914 1 97.88 95 CYS A N 1
ATOM 689 C CA . CYS A 1 95 ? -18.031 -18.812 -10.07 1 97.88 95 CYS A CA 1
ATOM 690 C C . CYS A 1 95 ? -18.375 -18.219 -11.43 1 97.88 95 CYS A C 1
ATOM 692 O O . CYS A 1 95 ? -19.469 -18.406 -11.938 1 97.88 95 CYS A O 1
ATOM 694 N N . ARG A 1 96 ? -17.5 -17.422 -11.977 1 97.12 96 ARG A N 1
ATOM 695 C CA . ARG A 1 96 ? -17.531 -16.812 -13.305 1 97.12 96 ARG A CA 1
ATOM 696 C C . ARG A 1 96 ? -18.656 -15.805 -13.422 1 97.12 96 ARG A C 1
ATOM 698 O O . ARG A 1 96 ? -18.938 -15.305 -14.508 1 97.12 96 ARG A O 1
ATOM 705 N N . THR A 1 97 ? -19.281 -15.469 -12.258 1 97.94 97 THR A N 1
ATOM 706 C CA . THR A 1 97 ? -20.438 -14.594 -12.328 1 97.94 97 THR A CA 1
ATOM 707 C C . THR A 1 97 ? -20.25 -13.375 -11.422 1 97.94 97 THR A C 1
ATOM 709 O O . THR A 1 97 ? -20.938 -12.367 -11.578 1 97.94 97 THR A O 1
ATOM 712 N N . CYS A 1 98 ? -19.406 -13.484 -10.484 1 97.62 98 CYS A N 1
ATOM 713 C CA . CYS A 1 98 ? -19.219 -12.367 -9.57 1 97.62 98 CYS A CA 1
ATOM 714 C C . CYS A 1 98 ? -18.5 -11.211 -10.25 1 97.62 98 CYS A C 1
ATOM 716 O O . CYS A 1 98 ? -18.031 -11.352 -11.383 1 97.62 98 CYS A O 1
ATOM 718 N N . GLU A 1 99 ? -18.406 -10.055 -9.609 1 96.88 99 GLU A N 1
ATOM 719 C CA . GLU A 1 99 ? -17.828 -8.844 -10.188 1 96.88 99 GLU A CA 1
ATOM 720 C C . GLU A 1 99 ? -16.344 -9.055 -10.531 1 96.88 99 GLU A C 1
ATOM 722 O O . GLU A 1 99 ? -15.867 -8.57 -11.555 1 96.88 99 GLU A O 1
ATOM 727 N N . GLU A 1 100 ? -15.617 -9.758 -9.711 1 97.81 100 GLU A N 1
ATOM 728 C CA . GLU A 1 100 ? -14.195 -10.008 -9.977 1 97.81 100 GLU A CA 1
ATOM 729 C C . GLU A 1 100 ? -14.016 -10.906 -11.195 1 97.81 100 GLU A C 1
ATOM 731 O O . GLU A 1 100 ? -13.18 -10.625 -12.055 1 97.81 100 GLU A O 1
ATOM 736 N N . CYS A 1 101 ? -14.789 -11.969 -11.273 1 98.25 101 CYS A N 1
ATOM 737 C CA . CYS A 1 101 ? -14.703 -12.875 -12.406 1 98.25 101 CYS A CA 1
ATOM 738 C C . CYS A 1 101 ? -15.062 -12.156 -13.703 1 98.25 101 CYS A C 1
ATOM 740 O O . CYS A 1 101 ? -14.43 -12.383 -14.742 1 98.25 101 CYS A O 1
ATOM 742 N N . LYS A 1 102 ? -16.047 -11.305 -13.633 1 98.06 102 LYS A N 1
ATOM 743 C CA . LYS A 1 102 ? -16.453 -10.562 -14.82 1 98.06 102 LYS A CA 1
ATOM 744 C C . LYS A 1 102 ? -15.344 -9.617 -15.289 1 98.06 102 LYS A C 1
ATOM 746 O O . LYS A 1 102 ? -15.266 -9.289 -16.469 1 98.06 102 LYS A O 1
ATOM 751 N N . LYS A 1 103 ? -14.445 -9.242 -14.375 1 97.25 103 LYS A N 1
ATOM 752 C CA . LYS A 1 103 ? -13.32 -8.375 -14.703 1 97.25 103 LYS A CA 1
ATOM 753 C C . LYS A 1 103 ? -12.109 -9.188 -15.156 1 97.25 103 LYS A C 1
ATOM 755 O O . LYS A 1 103 ? -11.047 -8.625 -15.43 1 97.25 103 LYS A O 1
ATOM 760 N N . GLY A 1 104 ? -12.234 -10.484 -15.234 1 98.12 104 GLY A N 1
ATOM 761 C CA . GLY A 1 104 ? -11.117 -11.336 -15.594 1 98.12 104 GLY A CA 1
ATOM 762 C C . GLY A 1 104 ? -10.18 -11.617 -14.43 1 98.12 104 GLY A C 1
ATOM 763 O O . GLY A 1 104 ? -9.016 -11.953 -14.633 1 98.12 104 GLY A O 1
ATOM 764 N N . LEU A 1 105 ? -10.672 -11.344 -13.219 1 98.38 105 LEU A N 1
ATOM 765 C CA . LEU A 1 105 ? -9.891 -11.562 -12 1 98.38 105 LEU A CA 1
ATOM 766 C C . LEU A 1 105 ? -10.398 -12.781 -11.242 1 98.38 105 LEU A C 1
ATOM 768 O O . LEU A 1 105 ? -10.695 -12.695 -10.047 1 98.38 105 LEU A O 1
ATOM 772 N N . GLU A 1 106 ? -10.367 -13.945 -11.867 1 98.69 106 GLU A N 1
ATOM 773 C CA . GLU A 1 106 ? -10.883 -15.188 -11.289 1 98.69 106 GLU A CA 1
ATOM 774 C C . GLU A 1 106 ? -10.117 -15.57 -10.031 1 98.69 106 GLU A C 1
ATOM 776 O O . GLU A 1 106 ? -10.664 -16.219 -9.133 1 98.69 106 GLU A O 1
ATOM 781 N N . GLN A 1 107 ? -8.789 -15.133 -9.992 1 98.25 107 GLN A N 1
ATOM 782 C CA . GLN A 1 107 ? -7.992 -15.445 -8.805 1 98.25 107 GLN A CA 1
ATOM 783 C C . GLN A 1 107 ? -8.555 -14.758 -7.566 1 98.25 107 GLN A C 1
ATOM 785 O O . GLN A 1 107 ? -8.242 -15.141 -6.441 1 98.25 107 GLN A O 1
ATOM 790 N N . TYR A 1 108 ? -9.344 -13.727 -7.805 1 98.12 108 TYR A N 1
ATOM 791 C CA . TYR A 1 108 ? -9.969 -13 -6.699 1 98.12 108 TYR A CA 1
ATOM 792 C C . TYR A 1 108 ? -11.477 -13.227 -6.684 1 98.12 108 TYR A C 1
ATOM 794 O O . TYR A 1 108 ? -12.234 -12.375 -6.219 1 98.12 108 TYR A O 1
ATOM 802 N N . CYS A 1 109 ? -12 -14.336 -7.203 1 97.94 109 CYS A N 1
ATOM 803 C CA . CYS A 1 109 ? -13.414 -14.688 -7.199 1 97.94 109 CYS A CA 1
ATOM 804 C C . CYS A 1 109 ? -14.016 -14.523 -5.809 1 97.94 109 CYS A C 1
ATOM 806 O O . CYS A 1 109 ? -13.461 -15.031 -4.828 1 97.94 109 CYS A O 1
ATOM 808 N N . LEU A 1 110 ? -15.148 -13.859 -5.703 1 96.75 110 LEU A N 1
ATOM 809 C CA . LEU A 1 110 ? -15.766 -13.57 -4.418 1 96.75 110 LEU A CA 1
ATOM 810 C C . LEU A 1 110 ? -16.312 -14.844 -3.777 1 96.75 110 LEU A C 1
ATOM 812 O O . LEU A 1 110 ? -16.453 -14.914 -2.553 1 96.75 110 LEU A O 1
ATOM 816 N N . GLU A 1 111 ? -16.562 -15.836 -4.551 1 96.62 111 GLU A N 1
ATOM 817 C CA . GLU A 1 111 ? -17.047 -17.109 -4.039 1 96.62 111 GLU A CA 1
ATOM 818 C C . GLU A 1 111 ? -15.906 -18.094 -3.838 1 96.62 111 GLU A C 1
ATOM 820 O O . GLU A 1 111 ? -16.141 -19.266 -3.494 1 96.62 111 GLU A O 1
ATOM 825 N N . GLY A 1 112 ? -14.727 -17.641 -4.129 1 96.38 112 GLY A N 1
ATOM 826 C CA . GLY A 1 112 ? -13.578 -18.531 -4.105 1 96.38 112 GLY A CA 1
ATOM 827 C C . GLY A 1 112 ? -13.375 -19.266 -5.418 1 96.38 112 GLY A C 1
ATOM 828 O O . GLY A 1 112 ? -14.328 -19.75 -6.02 1 96.38 112 GLY A O 1
ATOM 829 N N . ASN A 1 113 ? -12.195 -19.266 -5.898 1 97.62 113 ASN A N 1
ATOM 830 C CA . ASN A 1 113 ? -11.891 -20.062 -7.074 1 97.62 113 ASN A CA 1
ATOM 831 C C . ASN A 1 113 ? -11.531 -21.5 -6.699 1 97.62 113 ASN A C 1
ATOM 833 O O . ASN A 1 113 ? -11.375 -21.812 -5.52 1 97.62 113 ASN A O 1
ATOM 837 N N . THR A 1 114 ? -11.516 -22.375 -7.668 1 98.19 114 THR A N 1
ATOM 838 C CA . THR A 1 114 ? -11.117 -23.766 -7.484 1 98.19 114 THR A CA 1
ATOM 839 C C . THR A 1 114 ? -9.68 -23.984 -7.938 1 98.19 114 THR A C 1
ATOM 841 O O . THR A 1 114 ? -9.359 -23.781 -9.109 1 98.19 114 THR A O 1
ATOM 844 N N . GLY A 1 115 ? -8.82 -24.375 -7.047 1 98.12 115 GLY A N 1
ATOM 845 C CA . GLY A 1 115 ? -7.426 -24.625 -7.375 1 98.12 115 GLY A CA 1
ATOM 846 C C . GLY A 1 115 ? -7.223 -25.891 -8.188 1 98.12 115 GLY A C 1
ATOM 847 O O . GLY A 1 115 ? -8.102 -26.75 -8.234 1 98.12 115 GLY A O 1
ATOM 848 N N . THR A 1 116 ? -6.102 -25.922 -8.789 1 98.56 116 THR A N 1
ATOM 849 C CA . THR A 1 116 ? -5.754 -27.062 -9.633 1 98.56 116 THR A CA 1
ATOM 850 C C . THR A 1 116 ? -5.629 -28.344 -8.797 1 98.56 116 THR A C 1
ATOM 852 O O . THR A 1 116 ? -5.875 -29.438 -9.289 1 98.56 116 THR A O 1
ATOM 855 N N . TYR A 1 117 ? -5.254 -28.156 -7.57 1 97.94 117 TYR A N 1
ATOM 856 C CA . TYR A 1 117 ? -5.23 -29.25 -6.598 1 97.94 117 TYR A CA 1
ATOM 857 C C . TYR A 1 117 ? -5.547 -28.734 -5.195 1 97.94 117 TYR A C 1
ATOM 859 O O . TYR A 1 117 ? -5.652 -27.516 -4.984 1 97.94 117 TYR A O 1
ATOM 867 N N . ASN A 1 118 ? -5.816 -29.672 -4.242 1 97.19 118 ASN A N 1
ATOM 868 C CA . ASN A 1 118 ? -6.09 -29.344 -2.846 1 97.19 118 ASN A CA 1
ATOM 869 C C . ASN A 1 118 ? -7.293 -28.406 -2.713 1 97.19 118 ASN A C 1
ATOM 871 O O . ASN A 1 118 ? -7.266 -27.453 -1.937 1 97.19 118 ASN A O 1
ATOM 875 N N . SER A 1 119 ? -8.266 -28.594 -3.562 1 97.25 119 SER A N 1
ATOM 876 C CA . SER A 1 119 ? -9.516 -27.844 -3.561 1 97.25 119 SER A CA 1
ATOM 877 C C . SER A 1 119 ? -10.711 -28.75 -3.82 1 97.25 119 SER A C 1
ATOM 879 O O . SER A 1 119 ? -10.555 -29.828 -4.402 1 97.25 119 SER A O 1
ATOM 881 N N . ARG A 1 120 ? -11.828 -28.359 -3.334 1 96.38 120 ARG A N 1
ATOM 882 C CA . ARG A 1 120 ? -13.062 -29.047 -3.695 1 96.38 120 ARG A CA 1
ATOM 883 C C . ARG A 1 120 ? -13.672 -28.453 -4.961 1 96.38 120 ARG A C 1
ATOM 885 O O . ARG A 1 120 ? -13.617 -27.25 -5.176 1 96.38 120 ARG A O 1
ATOM 892 N N . THR A 1 121 ? -14.234 -29.344 -5.77 1 95.31 121 THR A N 1
ATOM 893 C CA . THR A 1 121 ? -14.977 -28.859 -6.922 1 95.31 121 THR A CA 1
ATOM 894 C C . THR A 1 121 ? -16.172 -28.031 -6.48 1 95.31 121 THR A C 1
ATOM 896 O O . THR A 1 121 ? -16.625 -28.141 -5.336 1 95.31 121 THR A O 1
ATOM 899 N N . ARG A 1 122 ? -16.656 -27.172 -7.301 1 93.69 122 ARG A N 1
ATOM 900 C CA . ARG A 1 122 ? -17.688 -26.203 -6.926 1 93.69 122 ARG A CA 1
ATOM 901 C C . ARG A 1 122 ? -18.969 -26.922 -6.52 1 93.69 122 ARG A C 1
ATOM 903 O O . ARG A 1 122 ? -19.719 -26.406 -5.68 1 93.69 122 ARG A O 1
ATOM 910 N N . ASP A 1 123 ? -19.219 -28.078 -7.055 1 91.19 123 ASP A N 1
ATOM 911 C CA . ASP A 1 123 ? -20.391 -28.859 -6.676 1 91.19 123 ASP A CA 1
ATOM 912 C C . ASP A 1 123 ? -20.156 -29.609 -5.371 1 91.19 123 ASP A C 1
ATOM 914 O O . ASP A 1 123 ? -21.062 -30.281 -4.859 1 91.19 123 ASP A O 1
ATOM 918 N N . GLY A 1 124 ? -18.938 -29.562 -4.828 1 91.25 124 GLY A N 1
ATOM 919 C CA . GLY A 1 124 ? -18.578 -30.125 -3.533 1 91.25 124 GLY A CA 1
ATOM 920 C C . GLY A 1 124 ? -18.391 -31.625 -3.566 1 91.25 124 GLY A C 1
ATOM 921 O O . GLY A 1 124 ? -18.156 -32.25 -2.533 1 91.25 124 GLY A O 1
ATOM 922 N N . LYS A 1 125 ? -18.375 -32.25 -4.648 1 90.88 125 LYS A N 1
ATOM 923 C CA . LYS A 1 125 ? -18.438 -33.688 -4.734 1 90.88 125 LYS A CA 1
ATOM 924 C C . LYS A 1 125 ? -17.031 -34.312 -4.809 1 90.88 125 LYS A C 1
ATOM 926 O O . LYS A 1 125 ? -16.812 -35.438 -4.352 1 90.88 125 LYS A O 1
ATOM 931 N N . ASP A 1 126 ? -16.141 -33.562 -5.371 1 94.12 126 ASP A N 1
ATOM 932 C CA . ASP A 1 126 ? -14.812 -34.125 -5.625 1 94.12 126 ASP A CA 1
ATOM 933 C C . ASP A 1 126 ? -13.719 -33.188 -5.137 1 94.12 126 ASP A C 1
ATOM 935 O O . ASP A 1 126 ? -13.992 -32.031 -4.781 1 94.12 126 ASP A O 1
ATOM 939 N N . VAL A 1 127 ? -12.547 -33.75 -4.992 1 96.75 127 VAL A N 1
ATOM 940 C CA . VAL A 1 127 ? -11.336 -33 -4.676 1 96.75 127 VAL A CA 1
ATOM 941 C C . VAL A 1 127 ? -10.43 -32.906 -5.906 1 96.75 127 VAL A C 1
ATOM 943 O O . VAL A 1 127 ? -10.234 -33.938 -6.594 1 96.75 127 VAL A O 1
ATOM 946 N N . THR A 1 128 ? -10.016 -31.734 -6.172 1 97.81 128 THR A N 1
ATOM 947 C CA . THR A 1 128 ? -9.133 -31.594 -7.324 1 97.81 128 THR A CA 1
ATOM 948 C C . THR A 1 128 ? -7.781 -32.25 -7.062 1 97.81 128 THR A C 1
ATOM 950 O O . THR A 1 128 ? -7.254 -32.156 -5.953 1 97.81 128 THR A O 1
ATOM 953 N N . GLN A 1 129 ? -7.223 -32.906 -8.07 1 98.31 129 GLN A N 1
ATOM 954 C CA . GLN A 1 129 ? -5.906 -33.531 -8.062 1 98.31 129 GLN A CA 1
ATOM 955 C C . GLN A 1 129 ? -5.012 -32.938 -9.148 1 98.31 129 GLN A C 1
ATOM 957 O O . GLN A 1 129 ? -5.445 -32.781 -10.297 1 98.31 129 GLN A O 1
ATOM 962 N N . GLY A 1 130 ? -3.732 -32.688 -8.875 1 98.62 130 GLY A N 1
ATOM 963 C CA . GLY A 1 130 ? -2.914 -31.797 -9.664 1 98.62 130 GLY A CA 1
ATOM 964 C C . GLY A 1 130 ? -2.137 -32.5 -10.758 1 98.62 130 GLY A C 1
ATOM 965 O O . GLY A 1 130 ? -2.574 -33.531 -11.273 1 98.62 130 GLY A O 1
ATOM 966 N N . GLY A 1 131 ? -1.09 -31.812 -11.164 1 98.75 131 GLY A N 1
ATOM 967 C CA . GLY A 1 131 ? -0.375 -32.156 -12.391 1 98.75 131 GLY A CA 1
ATOM 968 C C . GLY A 1 131 ? 0.688 -33.219 -12.18 1 98.75 131 GLY A C 1
ATOM 969 O O . GLY A 1 131 ? 1.248 -33.75 -13.148 1 98.75 131 GLY A O 1
ATOM 970 N N . TYR A 1 132 ? 0.982 -33.562 -10.867 1 98.81 132 TYR A N 1
ATOM 971 C CA . TYR A 1 132 ? 1.861 -34.688 -10.688 1 98.81 132 TYR A CA 1
ATOM 972 C C . TYR A 1 132 ? 1.17 -36 -11.102 1 98.81 132 TYR A C 1
ATOM 974 O O . TYR A 1 132 ? 1.131 -36.969 -10.344 1 98.81 132 TYR A O 1
ATOM 982 N N . SER A 1 133 ? 0.621 -36.031 -12.297 1 98.62 133 SER A N 1
ATOM 983 C CA . SER A 1 133 ? -0.174 -37.156 -12.812 1 98.62 133 SER A CA 1
ATOM 984 C C . SER A 1 133 ? -0.095 -37.219 -14.336 1 98.62 133 SER A C 1
ATOM 986 O O . SER A 1 133 ? 0.536 -36.375 -14.977 1 98.62 133 SER A O 1
ATOM 988 N N . ASP A 1 134 ? -0.705 -38.219 -14.914 1 98.5 134 ASP A N 1
ATOM 989 C CA . ASP A 1 134 ? -0.522 -38.5 -16.328 1 98.5 134 ASP A CA 1
ATOM 990 C C . ASP A 1 134 ? -1.453 -37.656 -17.188 1 98.5 134 ASP A C 1
ATOM 992 O O . ASP A 1 134 ? -1.14 -37.344 -18.328 1 98.5 134 ASP A O 1
ATOM 996 N N . HIS A 1 135 ? -2.652 -37.312 -16.688 1 98.56 135 HIS A N 1
ATOM 997 C CA . HIS A 1 135 ? -3.557 -36.438 -17.438 1 98.56 135 HIS A CA 1
ATOM 998 C C . HIS A 1 135 ? -4.461 -35.656 -16.516 1 98.56 135 HIS A C 1
ATOM 1000 O O . HIS A 1 135 ? -4.508 -35.906 -15.305 1 98.56 135 HIS A O 1
ATOM 1006 N N . ILE A 1 136 ? -5.105 -34.656 -17.062 1 98.62 136 ILE A N 1
ATOM 1007 C CA . ILE A 1 136 ? -6.035 -33.844 -16.312 1 98.62 136 ILE A CA 1
ATOM 1008 C C . ILE A 1 136 ? -7.223 -33.469 -17.203 1 98.62 136 ILE A C 1
ATOM 1010 O O . ILE A 1 136 ? -7.105 -33.406 -18.422 1 98.62 136 ILE A O 1
ATOM 1014 N N . VAL A 1 137 ? -8.352 -33.312 -16.594 1 98.31 137 VAL A N 1
ATOM 1015 C CA . VAL A 1 137 ? -9.562 -32.812 -17.25 1 98.31 137 VAL A CA 1
ATOM 1016 C C . VAL A 1 137 ? -9.969 -31.469 -16.641 1 98.31 137 VAL A C 1
ATOM 1018 O O . VAL A 1 137 ? -10.133 -31.359 -15.43 1 98.31 137 VAL A O 1
ATOM 1021 N N . THR A 1 138 ? -10.055 -30.469 -17.406 1 97.44 138 THR A N 1
ATOM 1022 C CA . THR A 1 138 ? -10.352 -29.125 -16.938 1 97.44 138 THR A CA 1
ATOM 1023 C C . THR A 1 138 ? -11.305 -28.422 -17.891 1 97.44 138 THR A C 1
ATOM 1025 O O . THR A 1 138 ? -11.375 -28.75 -19.078 1 97.44 138 THR A O 1
ATOM 1028 N N . ASN A 1 139 ? -12.094 -27.469 -17.328 1 97.69 139 ASN A N 1
ATOM 1029 C CA . ASN A 1 139 ? -12.938 -26.625 -18.172 1 97.69 139 ASN A CA 1
ATOM 1030 C C . ASN A 1 139 ? -12.102 -25.797 -19.156 1 97.69 139 ASN A C 1
ATOM 1032 O O . ASN A 1 139 ? -11.047 -25.281 -18.797 1 97.69 139 ASN A O 1
ATOM 1036 N N . GLU A 1 140 ? -12.57 -25.656 -20.422 1 98.38 140 GLU A N 1
ATOM 1037 C CA . GLU A 1 140 ? -11.812 -24.984 -21.484 1 98.38 140 GLU A CA 1
ATOM 1038 C C . GLU A 1 140 ? -11.453 -23.547 -21.094 1 98.38 140 GLU A C 1
ATOM 1040 O O . GLU A 1 140 ? -10.438 -23.016 -21.531 1 98.38 140 GLU A O 1
ATOM 1045 N N . ASP A 1 141 ? -12.258 -22.891 -20.203 1 98.12 141 ASP A N 1
ATOM 1046 C CA . ASP A 1 141 ? -12.047 -21.5 -19.812 1 98.12 141 ASP A CA 1
ATOM 1047 C C . ASP A 1 141 ? -10.797 -21.344 -18.953 1 98.12 141 ASP A C 1
ATOM 1049 O O . ASP A 1 141 ? -10.312 -20.234 -18.75 1 98.12 141 ASP A O 1
ATOM 1053 N N . PHE A 1 142 ? -10.25 -22.406 -18.453 1 98.75 142 PHE A N 1
ATOM 1054 C CA . PHE A 1 142 ? -9.078 -22.359 -17.578 1 98.75 142 PHE A CA 1
ATOM 1055 C C . PHE A 1 142 ? -7.883 -23.031 -18.234 1 98.75 142 PHE A C 1
ATOM 1057 O O . PHE A 1 142 ? -6.918 -23.391 -17.547 1 98.75 142 PHE A O 1
ATOM 1064 N N . VAL A 1 143 ? -7.996 -23.328 -19.5 1 98.81 143 VAL A N 1
ATOM 1065 C CA . VAL A 1 143 ? -6.906 -23.859 -20.312 1 98.81 143 VAL A CA 1
ATOM 1066 C C . VAL A 1 143 ? -6.242 -22.734 -21.094 1 98.81 143 VAL A C 1
ATOM 1068 O O . VAL A 1 143 ? -6.914 -21.812 -21.578 1 98.81 143 VAL A O 1
ATOM 1071 N N . LEU A 1 144 ? -4.945 -22.781 -21.188 1 98.88 144 LEU A N 1
ATOM 1072 C CA . LEU A 1 144 ? -4.172 -21.719 -21.828 1 98.88 144 LEU A CA 1
ATOM 1073 C C . LEU A 1 144 ? -3.43 -22.266 -23.047 1 98.88 144 LEU A C 1
ATOM 1075 O O . LEU A 1 144 ? -3.012 -23.422 -23.062 1 98.88 144 LEU A O 1
ATOM 1079 N N . ARG A 1 145 ? -3.242 -21.375 -23.984 1 98.75 145 ARG A N 1
ATOM 1080 C CA . ARG A 1 145 ? -2.379 -21.688 -25.125 1 98.75 145 ARG A CA 1
ATOM 1081 C C . ARG A 1 145 ? -0.917 -21.422 -24.781 1 98.75 145 ARG A C 1
ATOM 1083 O O . ARG A 1 145 ? -0.585 -20.375 -24.234 1 98.75 145 ARG A O 1
ATOM 1090 N N . VAL A 1 146 ? -0.074 -22.344 -25.125 1 98.75 146 VAL A N 1
ATOM 1091 C CA . VAL A 1 146 ? 1.359 -22.156 -24.906 1 98.75 146 VAL A CA 1
ATOM 1092 C C . VAL A 1 146 ? 2.035 -21.828 -26.234 1 98.75 146 VAL A C 1
ATOM 1094 O O . VAL A 1 146 ? 1.873 -22.547 -27.219 1 98.75 146 VAL A O 1
ATOM 1097 N N . PRO A 1 147 ? 2.738 -20.75 -26.281 1 98.62 147 PRO A N 1
ATOM 1098 C CA . PRO A 1 147 ? 3.428 -20.406 -27.531 1 98.62 147 PRO A CA 1
ATOM 1099 C C . PRO A 1 147 ? 4.344 -21.516 -28.016 1 98.62 147 PRO A C 1
ATOM 1101 O O . PRO A 1 147 ? 5.109 -22.094 -27.234 1 98.62 147 PRO A O 1
ATOM 1104 N N . SER A 1 148 ? 4.32 -21.75 -29.281 1 97.69 148 SER A N 1
ATOM 1105 C CA . SER A 1 148 ? 4.98 -22.906 -29.875 1 97.69 148 SER A CA 1
ATOM 1106 C C . SER A 1 148 ? 6.492 -22.734 -29.906 1 97.69 148 SER A C 1
ATOM 1108 O O . SER A 1 148 ? 7.238 -23.703 -30.047 1 97.69 148 SER A O 1
ATOM 1110 N N . ASN A 1 149 ? 6.914 -21.469 -29.859 1 98.31 149 ASN A N 1
ATOM 1111 C CA . ASN A 1 149 ? 8.352 -21.219 -29.938 1 98.31 149 ASN A CA 1
ATOM 1112 C C . ASN A 1 149 ? 9.039 -21.438 -28.609 1 98.31 149 ASN A C 1
ATOM 1114 O O . ASN A 1 149 ? 10.273 -21.406 -28.531 1 98.31 149 ASN A O 1
ATOM 1118 N N . LEU A 1 150 ? 8.312 -21.656 -27.578 1 98.69 150 LEU A N 1
ATOM 1119 C CA . LEU A 1 150 ? 8.906 -21.844 -26.25 1 98.69 150 LEU A CA 1
ATOM 1120 C C . LEU A 1 150 ? 9.188 -23.312 -25.984 1 98.69 150 LEU A C 1
ATOM 1122 O O . LEU A 1 150 ? 8.414 -24.188 -26.375 1 98.69 150 LEU A O 1
ATOM 1126 N N . ASP A 1 151 ? 10.383 -23.562 -25.328 1 98.69 151 ASP A N 1
ATOM 1127 C CA . ASP A 1 151 ? 10.609 -24.906 -24.797 1 98.69 151 ASP A CA 1
ATOM 1128 C C . ASP A 1 151 ? 9.492 -25.312 -23.828 1 98.69 151 ASP A C 1
ATOM 1130 O O . ASP A 1 151 ? 9.227 -24.609 -22.844 1 98.69 151 ASP A O 1
ATOM 1134 N N . LEU A 1 152 ? 8.867 -26.375 -24.078 1 98.75 152 LEU A N 1
ATOM 1135 C CA . LEU A 1 152 ? 7.641 -26.734 -23.391 1 98.75 152 LEU A CA 1
ATOM 1136 C C . LEU A 1 152 ? 7.902 -26.984 -21.906 1 98.75 152 LEU A C 1
ATOM 1138 O O . LEU A 1 152 ? 7.148 -26.516 -21.062 1 98.75 152 LEU A O 1
ATOM 1142 N N . ALA A 1 153 ? 8.969 -27.75 -21.594 1 98.81 153 ALA A N 1
ATOM 1143 C CA . ALA A 1 153 ? 9.297 -28 -20.203 1 98.81 153 ALA A CA 1
ATOM 1144 C C . ALA A 1 153 ? 9.586 -26.703 -19.453 1 98.81 153 ALA A C 1
ATOM 1146 O O . ALA A 1 153 ? 9.078 -26.469 -18.359 1 98.81 153 ALA A O 1
ATOM 1147 N N . ALA A 1 154 ? 10.312 -25.859 -20.078 1 98.75 154 ALA A N 1
ATOM 1148 C CA . ALA A 1 154 ? 10.742 -24.594 -19.469 1 98.75 154 ALA A CA 1
ATOM 1149 C C . ALA A 1 154 ? 9.586 -23.609 -19.375 1 98.75 154 ALA A C 1
ATOM 1151 O O . ALA A 1 154 ? 9.656 -22.625 -18.641 1 98.75 154 ALA A O 1
ATOM 1152 N N . ALA A 1 155 ? 8.492 -23.828 -20.109 1 98.88 155 ALA A N 1
ATOM 1153 C CA . ALA A 1 155 ? 7.316 -22.969 -20.094 1 98.88 155 ALA A CA 1
ATOM 1154 C C . ALA A 1 155 ? 6.391 -23.312 -18.938 1 98.88 155 ALA A C 1
ATOM 1156 O O . ALA A 1 155 ? 5.531 -22.516 -18.562 1 98.88 155 ALA A O 1
ATOM 1157 N N . ALA A 1 156 ? 6.539 -24.5 -18.375 1 98.88 156 ALA A N 1
ATOM 1158 C CA . ALA A 1 156 ? 5.617 -24.969 -17.344 1 98.88 156 ALA A CA 1
ATOM 1159 C C . ALA A 1 156 ? 5.59 -24.016 -16.156 1 98.88 156 ALA A C 1
ATOM 1161 O O . ALA A 1 156 ? 4.52 -23.578 -15.727 1 98.88 156 ALA A O 1
ATOM 1162 N N . PRO A 1 157 ? 6.805 -23.578 -15.695 1 98.75 157 PRO A N 1
ATOM 1163 C CA . PRO A 1 157 ? 6.805 -22.703 -14.516 1 98.75 157 PRO A CA 1
ATOM 1164 C C . PRO A 1 157 ? 6.184 -21.344 -14.789 1 98.75 157 PRO A C 1
ATOM 1166 O O . PRO A 1 157 ? 5.875 -20.594 -13.844 1 98.75 157 PRO A O 1
ATOM 1169 N N . LEU A 1 158 ? 6.016 -20.938 -16.078 1 98.88 158 LEU A N 1
ATOM 1170 C CA . LEU A 1 158 ? 5.371 -19.656 -16.391 1 98.88 158 LEU A CA 1
ATOM 1171 C C . LEU A 1 158 ? 3.949 -19.625 -15.836 1 98.88 158 LEU A C 1
ATOM 1173 O O . LEU A 1 158 ? 3.443 -18.547 -15.492 1 98.88 158 LEU A O 1
ATOM 1177 N N . LEU A 1 159 ? 3.348 -20.75 -15.672 1 98.81 159 LEU A N 1
ATOM 1178 C CA . LEU A 1 159 ? 1.945 -20.875 -15.289 1 98.81 159 LEU A CA 1
ATOM 1179 C C . LEU A 1 159 ? 1.764 -20.609 -13.805 1 98.81 159 LEU A C 1
ATOM 1181 O O . LEU A 1 159 ? 0.635 -20.562 -13.305 1 98.81 159 LEU A O 1
ATOM 1185 N N . CYS A 1 160 ? 2.775 -20.375 -13.07 1 98.25 160 CYS A N 1
ATOM 1186 C CA . CYS A 1 160 ? 2.758 -19.875 -11.703 1 98.25 160 CYS A CA 1
ATOM 1187 C C . CYS A 1 160 ? 3.793 -18.781 -11.508 1 98.25 160 CYS A C 1
ATOM 1189 O O . CYS A 1 160 ? 3.443 -17.594 -11.438 1 98.25 160 CYS A O 1
ATOM 1191 N N . ALA A 1 161 ? 5.094 -19.109 -11.625 1 98.06 161 ALA A N 1
ATOM 1192 C CA . ALA A 1 161 ? 6.168 -18.141 -11.414 1 98.06 161 ALA A CA 1
ATOM 1193 C C . ALA A 1 161 ? 6.062 -16.969 -12.398 1 98.06 161 ALA A C 1
ATOM 1195 O O . ALA A 1 161 ? 6.246 -15.812 -12.023 1 98.06 161 ALA A O 1
ATOM 1196 N N . GLY A 1 162 ? 5.789 -17.297 -13.656 1 98.75 162 GLY A N 1
ATOM 1197 C CA . GLY A 1 162 ? 5.637 -16.25 -14.664 1 98.75 162 GLY A CA 1
ATOM 1198 C C . GLY A 1 162 ? 4.508 -15.297 -14.352 1 98.75 162 GLY A C 1
ATOM 1199 O O . GLY A 1 162 ? 4.738 -14.094 -14.18 1 98.75 162 GLY A O 1
ATOM 1200 N N . ILE A 1 163 ? 3.27 -15.859 -14.172 1 98.88 163 ILE A N 1
ATOM 1201 C CA . ILE A 1 163 ? 2.096 -15.016 -14 1 98.88 163 ILE A CA 1
ATOM 1202 C C . ILE A 1 163 ? 2.156 -14.312 -12.641 1 98.88 163 ILE A C 1
ATOM 1204 O O . ILE A 1 163 ? 1.728 -13.164 -12.508 1 98.88 163 ILE A O 1
ATOM 1208 N N . THR A 1 164 ? 2.721 -14.969 -11.625 1 98.69 164 THR A N 1
ATOM 1209 C CA . THR A 1 164 ? 2.828 -14.383 -10.289 1 98.69 164 THR A CA 1
ATOM 1210 C C . THR A 1 164 ? 3.691 -13.125 -10.32 1 98.69 164 THR A C 1
ATOM 1212 O O . THR A 1 164 ? 3.426 -12.172 -9.586 1 98.69 164 THR A O 1
ATOM 1215 N N . THR A 1 165 ? 4.727 -13.109 -11.164 1 98.88 165 THR A N 1
ATOM 1216 C CA . THR A 1 165 ? 5.621 -11.953 -11.219 1 98.88 165 THR A CA 1
ATOM 1217 C C . THR A 1 165 ? 5.164 -10.961 -12.281 1 98.88 165 THR A C 1
ATOM 1219 O O . THR A 1 165 ? 5.301 -9.75 -12.109 1 98.88 165 THR A O 1
ATOM 1222 N N . TYR A 1 166 ? 4.551 -11.445 -13.352 1 98.94 166 TYR A N 1
ATOM 1223 C CA . TYR A 1 166 ? 4.039 -10.578 -14.406 1 98.94 166 TYR A CA 1
ATOM 1224 C C . TYR A 1 166 ? 2.896 -9.711 -13.891 1 98.94 166 TYR A C 1
ATOM 1226 O O . TYR A 1 166 ? 2.84 -8.508 -14.188 1 98.94 166 TYR A O 1
ATOM 1234 N N . SER A 1 167 ? 2.002 -10.297 -13.148 1 98.88 167 SER A N 1
ATOM 1235 C CA . SER A 1 167 ? 0.752 -9.648 -12.766 1 98.88 167 SER A CA 1
ATOM 1236 C C . SER A 1 167 ? 1.014 -8.359 -12 1 98.88 167 SER A C 1
ATOM 1238 O O . SER A 1 167 ? 0.509 -7.297 -12.375 1 98.88 167 SER A O 1
ATOM 1240 N N . PRO A 1 168 ? 1.834 -8.383 -10.93 1 98.81 168 PRO A N 1
ATOM 1241 C CA . PRO A 1 168 ? 2.074 -7.133 -10.211 1 98.81 168 PRO A CA 1
ATOM 1242 C C . PRO A 1 168 ? 2.891 -6.129 -11.023 1 98.81 168 PRO A C 1
ATOM 1244 O O . PRO A 1 168 ? 2.66 -4.922 -10.938 1 98.81 168 PRO A O 1
ATOM 1247 N N . LEU A 1 169 ? 3.861 -6.59 -11.836 1 98.94 169 LEU A N 1
ATOM 1248 C CA . LEU A 1 169 ? 4.617 -5.68 -12.688 1 98.94 169 LEU A CA 1
ATOM 1249 C C . LEU A 1 169 ? 3.695 -4.957 -13.664 1 98.94 169 LEU A C 1
ATOM 1251 O O . LEU A 1 169 ? 3.814 -3.746 -13.859 1 98.94 169 LEU A O 1
ATOM 1255 N N . HIS A 1 170 ? 2.803 -5.742 -14.203 1 98.81 170 HIS A N 1
ATOM 1256 C CA . HIS A 1 170 ? 1.824 -5.184 -15.133 1 98.81 170 HIS A CA 1
ATOM 1257 C C . HIS A 1 170 ? 0.849 -4.258 -14.414 1 98.81 170 HIS A C 1
ATOM 1259 O O . HIS A 1 170 ? 0.585 -3.146 -14.883 1 98.81 170 HIS A O 1
ATOM 1265 N N . HIS A 1 171 ? 0.308 -4.68 -13.328 1 98.5 171 HIS A N 1
ATOM 1266 C CA . HIS A 1 171 ? -0.695 -3.947 -12.562 1 98.5 171 HIS A CA 1
ATOM 1267 C C . HIS A 1 171 ? -0.178 -2.574 -12.148 1 98.5 171 HIS A C 1
ATOM 1269 O O . HIS A 1 171 ? -0.897 -1.578 -12.25 1 98.5 171 HIS A O 1
ATOM 1275 N N . TRP A 1 172 ? 1.063 -2.479 -11.719 1 98.44 172 TRP A N 1
ATOM 1276 C CA . TRP A 1 172 ? 1.604 -1.223 -11.211 1 98.44 172 TRP A CA 1
ATOM 1277 C C . TRP A 1 172 ? 2.344 -0.463 -12.305 1 98.44 172 TRP A C 1
ATOM 1279 O O . TRP A 1 172 ? 3.1 0.469 -12.016 1 98.44 172 TRP A O 1
ATOM 1289 N N . GLY A 1 173 ? 2.219 -0.887 -13.539 1 98.31 173 GLY A N 1
ATOM 1290 C CA . GLY A 1 173 ? 2.549 -0.086 -14.711 1 98.31 173 GLY A CA 1
ATOM 1291 C C . GLY A 1 173 ? 4.031 -0.061 -15.016 1 98.31 173 GLY A C 1
ATOM 1292 O O . GLY A 1 173 ? 4.559 0.954 -15.477 1 98.31 173 GLY A O 1
ATOM 1293 N N . VAL A 1 174 ? 4.766 -1.104 -14.711 1 98.69 174 VAL A N 1
ATOM 1294 C CA . VAL A 1 174 ? 6.184 -1.175 -15.055 1 98.69 174 VAL A CA 1
ATOM 1295 C C . VAL A 1 174 ? 6.359 -1.072 -16.562 1 98.69 174 VAL A C 1
ATOM 1297 O O . VAL A 1 174 ? 5.652 -1.741 -17.328 1 98.69 174 VAL A O 1
ATOM 1300 N N . LYS A 1 175 ? 7.211 -0.221 -16.984 1 98.44 175 LYS A N 1
ATOM 1301 C CA . LYS A 1 175 ? 7.48 0.071 -18.391 1 98.44 175 LYS A CA 1
ATOM 1302 C C . LYS A 1 175 ? 8.883 0.633 -18.578 1 98.44 175 LYS A C 1
ATOM 1304 O O . LYS A 1 175 ? 9.664 0.691 -17.625 1 98.44 175 LYS A O 1
ATOM 1309 N N . ALA A 1 176 ? 9.156 0.942 -19.828 1 98.19 176 ALA A N 1
ATOM 1310 C CA . ALA A 1 176 ? 10.461 1.535 -20.125 1 98.19 176 ALA A CA 1
ATOM 1311 C C . ALA A 1 176 ? 10.711 2.752 -19.234 1 98.19 176 ALA A C 1
ATOM 1313 O O . ALA A 1 176 ? 9.859 3.637 -19.125 1 98.19 176 ALA A O 1
ATOM 1314 N N . GLY A 1 177 ? 11.836 2.713 -18.562 1 95.81 177 GLY A N 1
ATOM 1315 C CA . GLY A 1 177 ? 12.203 3.83 -17.703 1 95.81 177 GLY A CA 1
ATOM 1316 C C . GLY A 1 177 ? 11.883 3.592 -16.234 1 95.81 177 GLY A C 1
ATOM 1317 O O . GLY A 1 177 ? 12.406 4.289 -15.367 1 95.81 177 GLY A O 1
ATOM 1318 N N . THR A 1 178 ? 11 2.699 -15.914 1 98.62 178 THR A N 1
ATOM 1319 C CA . THR A 1 178 ? 10.703 2.385 -14.516 1 98.62 178 THR A CA 1
ATOM 1320 C C . THR A 1 178 ? 11.906 1.744 -13.836 1 98.62 178 THR A C 1
ATOM 1322 O O . THR A 1 178 ? 12.562 0.868 -14.406 1 98.62 178 THR A O 1
ATOM 1325 N N . LYS A 1 179 ? 12.32 2.238 -12.719 1 98.88 179 LYS A N 1
ATOM 1326 C CA . LYS A 1 179 ? 13.344 1.602 -11.891 1 98.88 179 LYS A CA 1
ATOM 1327 C C . LYS A 1 179 ? 12.727 0.582 -10.938 1 98.88 179 LYS A C 1
ATOM 1329 O O . LYS A 1 179 ? 12.023 0.95 -10 1 98.88 179 LYS A O 1
ATOM 1334 N N . VAL A 1 180 ? 13.008 -0.69 -11.195 1 98.94 180 VAL A N 1
ATOM 1335 C CA . VAL A 1 180 ? 12.375 -1.794 -10.484 1 98.94 180 VAL A CA 1
ATOM 1336 C C . VAL A 1 180 ? 13.406 -2.525 -9.625 1 98.94 180 VAL A C 1
ATOM 1338 O O . VAL A 1 180 ? 14.5 -2.838 -10.094 1 98.94 180 VAL A O 1
ATOM 1341 N N . GLY A 1 181 ? 13.062 -2.715 -8.375 1 98.94 181 GLY A N 1
ATOM 1342 C CA . GLY A 1 181 ? 13.828 -3.623 -7.527 1 98.94 181 GLY A CA 1
ATOM 1343 C C . GLY A 1 181 ? 13.203 -5 -7.418 1 98.94 181 GLY A C 1
ATOM 1344 O O . GLY A 1 181 ? 11.977 -5.125 -7.312 1 98.94 181 GLY A O 1
ATOM 1345 N N . VAL A 1 182 ? 14 -6.023 -7.48 1 98.81 182 VAL A N 1
ATOM 1346 C CA . VAL A 1 182 ? 13.578 -7.398 -7.227 1 98.81 182 VAL A CA 1
ATOM 1347 C C . VAL A 1 182 ? 14.305 -7.941 -6 1 98.81 182 VAL A C 1
ATOM 1349 O O . VAL A 1 182 ? 15.539 -7.988 -5.969 1 98.81 182 VAL A O 1
ATOM 1352 N N . VAL A 1 183 ? 13.539 -8.32 -5.008 1 97.94 183 VAL A N 1
ATOM 1353 C CA . VAL A 1 183 ? 14.125 -8.867 -3.785 1 97.94 183 VAL A CA 1
ATOM 1354 C C . VAL A 1 183 ? 14.109 -10.391 -3.842 1 97.94 183 VAL A C 1
ATOM 1356 O O . VAL A 1 183 ? 13.047 -11.008 -3.865 1 97.94 183 VAL A O 1
ATOM 1359 N N . GLY A 1 184 ? 15.258 -10.969 -3.842 1 94.19 184 GLY A N 1
ATOM 1360 C CA . GLY A 1 184 ? 15.391 -12.414 -3.941 1 94.19 184 GLY A CA 1
ATOM 1361 C C . GLY A 1 184 ? 15.547 -12.898 -5.367 1 94.19 184 GLY A C 1
ATOM 1362 O O . GLY A 1 184 ? 14.867 -12.414 -6.273 1 94.19 184 GLY A O 1
ATOM 1363 N N . LEU A 1 185 ? 16.453 -13.844 -5.539 1 93.75 185 LEU A N 1
ATOM 1364 C CA . LEU A 1 185 ? 16.703 -14.406 -6.859 1 93.75 185 LEU A CA 1
ATOM 1365 C C . LEU A 1 185 ? 16.484 -15.914 -6.859 1 93.75 185 LEU A C 1
ATOM 1367 O O . LEU A 1 185 ? 17.391 -16.688 -7.211 1 93.75 185 LEU A O 1
ATOM 1371 N N . GLY A 1 186 ? 15.32 -16.297 -6.543 1 93 186 GLY A N 1
ATOM 1372 C CA . GLY A 1 186 ? 14.898 -17.688 -6.598 1 93 186 GLY A CA 1
ATOM 1373 C C . GLY A 1 186 ? 13.977 -17.984 -7.762 1 93 186 GLY A C 1
ATOM 1374 O O . GLY A 1 186 ? 14.148 -17.453 -8.859 1 93 186 GLY A O 1
ATOM 1375 N N . GLY A 1 187 ? 13.094 -18.953 -7.496 1 94.06 187 GLY A N 1
ATOM 1376 C CA . GLY A 1 187 ? 12.164 -19.375 -8.531 1 94.06 187 GLY A CA 1
ATOM 1377 C C . GLY A 1 187 ? 11.32 -18.25 -9.086 1 94.06 187 GLY A C 1
ATOM 1378 O O . GLY A 1 187 ? 11.188 -18.109 -10.305 1 94.06 187 GLY A O 1
ATOM 1379 N N . LEU A 1 188 ? 10.773 -17.422 -8.234 1 97.06 188 LEU A N 1
ATOM 1380 C CA . LEU A 1 188 ? 9.992 -16.281 -8.68 1 97.06 188 LEU A CA 1
ATOM 1381 C C . LEU A 1 188 ? 10.898 -15.133 -9.125 1 97.06 188 LEU A C 1
ATOM 1383 O O . LEU A 1 188 ? 10.633 -14.484 -10.141 1 97.06 188 LEU A O 1
ATOM 1387 N N . GLY A 1 189 ? 11.977 -14.969 -8.422 1 97.12 189 GLY A N 1
ATOM 1388 C CA . GLY A 1 189 ? 12.867 -13.844 -8.648 1 97.12 189 GLY A CA 1
ATOM 1389 C C . GLY A 1 189 ? 13.484 -13.836 -10.031 1 97.12 189 GLY A C 1
ATOM 1390 O O . GLY A 1 189 ? 13.602 -12.789 -10.664 1 97.12 189 GLY A O 1
ATOM 1391 N N . HIS A 1 190 ? 13.953 -15.008 -10.469 1 97.88 190 HIS A N 1
ATOM 1392 C CA . HIS A 1 190 ? 14.594 -15.039 -11.781 1 97.88 190 HIS A CA 1
ATOM 1393 C C . HIS A 1 190 ? 13.602 -14.672 -12.883 1 97.88 190 HIS A C 1
ATOM 1395 O O . HIS A 1 190 ? 13.969 -14.008 -13.859 1 97.88 190 HIS A O 1
ATOM 1401 N N . MET A 1 191 ? 12.336 -15.055 -12.711 1 98.62 191 MET A N 1
ATOM 1402 C CA . MET A 1 191 ? 11.312 -14.664 -13.68 1 98.62 191 MET A CA 1
ATOM 1403 C C . MET A 1 191 ? 11.023 -13.172 -13.594 1 98.62 191 MET A C 1
ATOM 1405 O O . MET A 1 191 ? 10.836 -12.516 -14.617 1 98.62 191 MET A O 1
ATOM 1409 N N . ALA A 1 192 ? 11.008 -12.664 -12.383 1 98.81 192 ALA A N 1
ATOM 1410 C CA . ALA A 1 192 ? 10.766 -11.234 -12.18 1 98.81 192 ALA A CA 1
ATOM 1411 C C . ALA A 1 192 ? 11.797 -10.398 -12.922 1 98.81 192 ALA A C 1
ATOM 1413 O O . ALA A 1 192 ? 11.453 -9.406 -13.57 1 98.81 192 ALA A O 1
ATOM 1414 N N . VAL A 1 193 ? 13.039 -10.805 -12.836 1 98.69 193 VAL A N 1
ATOM 1415 C CA . VAL A 1 193 ? 14.117 -10.07 -13.492 1 98.69 193 VAL A CA 1
ATOM 1416 C C . VAL A 1 193 ? 13.922 -10.109 -15.008 1 98.69 193 VAL A C 1
ATOM 1418 O O . VAL A 1 193 ? 13.93 -9.07 -15.672 1 98.69 193 VAL A O 1
ATOM 1421 N N . LYS A 1 194 ? 13.688 -11.32 -15.547 1 98.81 194 LYS A N 1
ATOM 1422 C CA . LYS A 1 194 ? 13.547 -11.484 -16.984 1 98.81 194 LYS A CA 1
ATOM 1423 C C . LYS A 1 194 ? 12.359 -10.68 -17.516 1 98.81 194 LYS A C 1
ATOM 1425 O O . LYS A 1 194 ? 12.477 -9.984 -18.531 1 98.81 194 LYS A O 1
ATOM 1430 N N . ILE A 1 195 ? 11.234 -10.758 -16.844 1 98.88 195 ILE A N 1
ATOM 1431 C CA . ILE A 1 195 ? 10 -10.125 -17.297 1 98.88 195 ILE A CA 1
ATOM 1432 C C . ILE A 1 195 ? 10.117 -8.609 -17.172 1 98.88 195 ILE A C 1
ATOM 1434 O O . ILE A 1 195 ? 9.789 -7.875 -18.109 1 98.88 195 ILE A O 1
ATOM 1438 N N . ALA A 1 196 ? 10.609 -8.109 -16.016 1 98.94 196 ALA A N 1
ATOM 1439 C CA . ALA A 1 196 ? 10.766 -6.672 -15.828 1 98.94 196 ALA A CA 1
ATOM 1440 C C . ALA A 1 196 ? 11.703 -6.078 -16.875 1 98.94 196 ALA A C 1
ATOM 1442 O O . ALA A 1 196 ? 11.438 -5.004 -17.422 1 98.94 196 ALA A O 1
ATOM 1443 N N . LYS A 1 197 ? 12.789 -6.809 -17.125 1 98.75 197 LYS A N 1
ATOM 1444 C CA . LYS A 1 197 ? 13.734 -6.344 -18.125 1 98.75 197 LYS A CA 1
ATOM 1445 C C . LYS A 1 197 ? 13.078 -6.266 -19.5 1 98.75 197 LYS A C 1
ATOM 1447 O O . LYS A 1 197 ? 13.258 -5.285 -20.234 1 98.75 197 LYS A O 1
ATOM 1452 N N . ALA A 1 198 ? 12.336 -7.277 -19.844 1 98.75 198 ALA A N 1
ATOM 1453 C CA . ALA A 1 198 ? 11.656 -7.324 -21.141 1 98.75 198 ALA A CA 1
ATOM 1454 C C . ALA A 1 198 ? 10.609 -6.219 -21.25 1 98.75 198 ALA A C 1
ATOM 1456 O O . ALA A 1 198 ? 10.305 -5.754 -22.344 1 98.75 198 ALA A O 1
ATOM 1457 N N . MET A 1 199 ? 10.086 -5.766 -20.125 1 98.81 199 MET A N 1
ATOM 1458 C CA . MET A 1 199 ? 9.133 -4.656 -20.094 1 98.81 199 MET A CA 1
ATOM 1459 C C . MET A 1 199 ? 9.844 -3.326 -20.312 1 98.81 199 MET A C 1
ATOM 1461 O O . MET A 1 199 ? 9.195 -2.297 -20.531 1 98.81 199 MET A O 1
ATOM 1465 N N . GLY A 1 200 ? 11.148 -3.352 -20.266 1 98.62 200 GLY A N 1
ATOM 1466 C CA . GLY A 1 200 ? 11.953 -2.168 -20.531 1 98.62 200 GLY A CA 1
ATOM 1467 C C . GLY A 1 200 ? 12.445 -1.494 -19.266 1 98.62 200 GLY A C 1
ATOM 1468 O O . GLY A 1 200 ? 13.062 -0.426 -19.328 1 98.62 200 GLY A O 1
ATOM 1469 N N . ALA A 1 201 ? 12.281 -2.086 -18.125 1 98.81 201 ALA A N 1
ATOM 1470 C CA . ALA A 1 201 ? 12.617 -1.472 -16.844 1 98.81 201 ALA A CA 1
ATOM 1471 C C . ALA A 1 201 ? 14.125 -1.493 -16.609 1 98.81 201 ALA A C 1
ATOM 1473 O O . ALA A 1 201 ? 14.852 -2.256 -17.25 1 98.81 201 ALA A O 1
ATOM 1474 N N . ASP A 1 202 ? 14.609 -0.535 -15.797 1 98.81 202 ASP A N 1
ATOM 1475 C CA . ASP A 1 202 ? 15.922 -0.604 -15.164 1 98.81 202 ASP A CA 1
ATOM 1476 C C . ASP A 1 202 ? 15.875 -1.435 -13.883 1 98.81 202 ASP A C 1
ATOM 1478 O O . ASP A 1 202 ? 15.297 -1.006 -12.883 1 98.81 202 ASP A O 1
ATOM 1482 N N . VAL A 1 203 ? 16.484 -2.648 -13.906 1 98.88 203 VAL A N 1
ATOM 1483 C CA . VAL A 1 203 ? 16.203 -3.662 -12.891 1 98.88 203 VAL A CA 1
ATOM 1484 C C . VAL A 1 203 ? 17.375 -3.744 -11.914 1 98.88 203 VAL A C 1
ATOM 1486 O O . VAL A 1 203 ? 18.531 -3.936 -12.32 1 98.88 203 VAL A O 1
ATOM 1489 N N . THR A 1 204 ? 17.125 -3.576 -10.656 1 98.75 204 THR A N 1
ATOM 1490 C CA . THR A 1 204 ? 18.047 -3.787 -9.555 1 98.75 204 THR A CA 1
ATOM 1491 C C . THR A 1 204 ? 17.688 -5.043 -8.766 1 98.75 204 THR A C 1
ATOM 1493 O O . THR A 1 204 ? 16.547 -5.176 -8.297 1 98.75 204 THR A O 1
ATOM 1496 N N . VAL A 1 205 ? 18.609 -5.988 -8.656 1 98.44 205 VAL A N 1
ATOM 1497 C CA . VAL A 1 205 ? 18.359 -7.188 -7.859 1 98.44 205 VAL A CA 1
ATOM 1498 C C . VAL A 1 205 ? 19 -7.031 -6.48 1 98.44 205 VAL A C 1
ATOM 1500 O O . VAL A 1 205 ? 20.172 -6.652 -6.371 1 98.44 205 VAL A O 1
ATOM 1503 N N . PHE A 1 206 ? 18.219 -7.219 -5.445 1 98.06 206 PHE A N 1
ATOM 1504 C CA . PHE A 1 206 ? 18.719 -7.297 -4.082 1 98.06 206 PHE A CA 1
ATOM 1505 C C . PHE A 1 206 ? 19.031 -8.734 -3.697 1 98.06 206 PHE A C 1
ATOM 1507 O O . PHE A 1 206 ? 18.172 -9.617 -3.834 1 98.06 206 PHE A O 1
ATOM 1514 N N . THR A 1 207 ? 20.219 -9.008 -3.252 1 93.56 207 THR A N 1
ATOM 1515 C CA . THR A 1 207 ? 20.609 -10.344 -2.832 1 93.56 207 THR A CA 1
ATOM 1516 C C . THR A 1 207 ? 21.5 -10.289 -1.601 1 93.56 207 THR A C 1
ATOM 1518 O O . THR A 1 207 ? 22.047 -9.227 -1.267 1 93.56 207 THR A O 1
ATOM 1521 N N . THR A 1 208 ? 21.547 -11.367 -0.884 1 87.81 208 THR A N 1
ATOM 1522 C CA . THR A 1 208 ? 22.391 -11.422 0.306 1 87.81 208 THR A CA 1
ATOM 1523 C C . THR A 1 208 ? 23.75 -12.023 -0.023 1 87.81 208 THR A C 1
ATOM 1525 O O . THR A 1 208 ? 24.688 -11.938 0.777 1 87.81 208 THR A O 1
ATOM 1528 N N . THR A 1 209 ? 23.891 -12.656 -1.174 1 84.38 209 THR A N 1
ATOM 1529 C CA . THR A 1 209 ? 25.109 -13.398 -1.478 1 84.38 209 THR A CA 1
ATOM 1530 C C . THR A 1 209 ? 25.766 -12.859 -2.744 1 84.38 209 THR A C 1
ATOM 1532 O O . THR A 1 209 ? 25.094 -12.633 -3.752 1 84.38 209 THR A O 1
ATOM 1535 N N . GLU A 1 210 ? 26.984 -12.758 -2.689 1 83.81 210 GLU A N 1
ATOM 1536 C CA . GLU A 1 210 ? 27.781 -12.234 -3.801 1 83.81 210 GLU A CA 1
ATOM 1537 C C . GLU A 1 210 ? 27.734 -13.172 -5.004 1 83.81 210 GLU A C 1
ATOM 1539 O O . GLU A 1 210 ? 27.75 -12.719 -6.152 1 83.81 210 GLU A O 1
ATOM 1544 N N . ASN A 1 211 ? 27.578 -14.398 -4.723 1 82.12 211 ASN A N 1
ATOM 1545 C CA . ASN A 1 211 ? 27.656 -15.406 -5.773 1 82.12 211 ASN A CA 1
ATOM 1546 C C . ASN A 1 211 ? 26.484 -15.289 -6.746 1 82.12 211 ASN A C 1
ATOM 1548 O O . ASN A 1 211 ? 26.547 -15.797 -7.867 1 82.12 211 ASN A O 1
ATOM 1552 N N . LYS A 1 212 ? 25.531 -14.516 -6.402 1 84.88 212 LYS A N 1
ATOM 1553 C CA . LYS A 1 212 ? 24.344 -14.406 -7.25 1 84.88 212 LYS A CA 1
ATOM 1554 C C . LYS A 1 212 ? 24.438 -13.203 -8.18 1 84.88 212 LYS A C 1
ATOM 1556 O O . LYS A 1 212 ? 23.594 -13.023 -9.055 1 84.88 212 LYS A O 1
ATOM 1561 N N . LYS A 1 213 ? 25.484 -12.469 -8.055 1 88.94 213 LYS A N 1
ATOM 1562 C CA . LYS A 1 213 ? 25.625 -11.266 -8.867 1 88.94 213 LYS A CA 1
ATOM 1563 C C . LYS A 1 213 ? 25.719 -11.602 -10.352 1 88.94 213 LYS A C 1
ATOM 1565 O O . LYS A 1 213 ? 25.016 -11.008 -11.172 1 88.94 213 LYS A O 1
ATOM 1570 N N . GLU A 1 214 ? 26.562 -12.5 -10.617 1 90.88 214 GLU A N 1
ATOM 1571 C CA . GLU A 1 214 ? 26.734 -12.875 -12.016 1 90.88 214 GLU A CA 1
ATOM 1572 C C . GLU A 1 214 ? 25.469 -13.484 -12.586 1 90.88 214 GLU A C 1
ATOM 1574 O O . GLU A 1 214 ? 25.094 -13.211 -13.734 1 90.88 214 GLU A O 1
ATOM 1579 N N . SER A 1 215 ? 24.859 -14.289 -11.766 1 92 215 SER A N 1
ATOM 1580 C CA . SER A 1 215 ? 23.594 -14.891 -12.195 1 92 215 SER A CA 1
ATOM 1581 C C . SER A 1 215 ? 22.547 -13.828 -12.477 1 92 215 SER A C 1
ATOM 1583 O O . SER A 1 215 ? 21.828 -13.914 -13.484 1 92 215 SER A O 1
ATOM 1585 N N . ALA A 1 216 ? 22.484 -12.844 -11.656 1 95 216 ALA A N 1
ATOM 1586 C CA . ALA A 1 216 ? 21.516 -11.766 -11.812 1 95 216 ALA A CA 1
ATOM 1587 C C . ALA A 1 216 ? 21.75 -11 -13.109 1 95 216 ALA A C 1
ATOM 1589 O O . ALA A 1 216 ? 20.812 -10.695 -13.844 1 95 216 ALA A O 1
ATOM 1590 N N . LYS A 1 217 ? 22.984 -10.766 -13.375 1 95.31 217 LYS A N 1
ATOM 1591 C CA . LYS A 1 217 ? 23.344 -10.039 -14.594 1 95.31 217 LYS A CA 1
ATOM 1592 C C . LYS A 1 217 ? 23.016 -10.844 -15.844 1 95.31 217 LYS A C 1
ATOM 1594 O O . LYS A 1 217 ? 22.516 -10.297 -16.828 1 95.31 217 LYS A O 1
ATOM 1599 N N . LYS A 1 218 ? 23.281 -12.102 -15.727 1 95.25 218 LYS A N 1
ATOM 1600 C CA . LYS A 1 218 ? 22.969 -12.977 -16.844 1 95.25 218 LYS A CA 1
ATOM 1601 C C . LYS A 1 218 ? 21.469 -13.016 -17.125 1 95.25 218 LYS A C 1
ATOM 1603 O O . LYS A 1 218 ? 21.047 -13.156 -18.281 1 95.25 218 LYS A O 1
ATOM 1608 N N . LEU A 1 219 ? 20.719 -12.828 -16.094 1 96.56 219 LEU A N 1
ATOM 1609 C CA . LEU A 1 219 ? 19.266 -12.867 -16.219 1 96.56 219 LEU A CA 1
ATOM 1610 C C . LEU A 1 219 ? 18.734 -11.555 -16.766 1 96.56 219 LEU A C 1
ATOM 1612 O O . LEU A 1 219 ? 17.578 -11.477 -17.188 1 96.56 219 LEU A O 1
ATOM 1616 N N . GLY A 1 220 ? 19.5 -10.453 -16.719 1 97.06 220 GLY A N 1
ATOM 1617 C CA . GLY A 1 220 ? 19.094 -9.195 -17.297 1 97.06 220 GLY A CA 1
ATOM 1618 C C . GLY A 1 220 ? 19.141 -8.039 -16.328 1 97.06 220 GLY A C 1
ATOM 1619 O O . GLY A 1 220 ? 18.812 -6.898 -16.672 1 97.06 220 GLY A O 1
ATOM 1620 N N . ALA A 1 221 ? 19.562 -8.281 -15.141 1 97.94 221 ALA A N 1
ATOM 1621 C CA . ALA A 1 221 ? 19.625 -7.215 -14.141 1 97.94 221 ALA A CA 1
ATOM 1622 C C . ALA A 1 221 ? 20.625 -6.137 -14.555 1 97.94 221 ALA A C 1
ATOM 1624 O O . ALA A 1 221 ? 21.703 -6.441 -15.055 1 97.94 221 ALA A O 1
ATOM 1625 N N . ASP A 1 222 ? 20.25 -4.926 -14.383 1 98.19 222 ASP A N 1
ATOM 1626 C CA . ASP A 1 222 ? 21.141 -3.805 -14.656 1 98.19 222 ASP A CA 1
ATOM 1627 C C . ASP A 1 222 ? 22.062 -3.531 -13.461 1 98.19 222 ASP A C 1
ATOM 1629 O O . ASP A 1 222 ? 23.203 -3.092 -13.633 1 98.19 222 ASP A O 1
ATOM 1633 N N . HIS A 1 223 ? 21.547 -3.73 -12.281 1 97.75 223 HIS A N 1
ATOM 1634 C CA . HIS A 1 223 ? 22.25 -3.49 -11.039 1 97.75 223 HIS A CA 1
ATOM 1635 C C . HIS A 1 223 ? 22.031 -4.621 -10.039 1 97.75 223 HIS A C 1
ATOM 1637 O O . HIS A 1 223 ? 21 -5.309 -10.102 1 97.75 223 HIS A O 1
ATOM 1643 N N . VAL A 1 224 ? 23.047 -4.867 -9.227 1 97.75 224 VAL A N 1
ATOM 1644 C CA . VAL A 1 224 ? 22.938 -5.812 -8.117 1 97.75 224 VAL A CA 1
ATOM 1645 C C . VAL A 1 224 ? 23.375 -5.141 -6.82 1 97.75 224 VAL A C 1
ATOM 1647 O O . VAL A 1 224 ? 24.422 -4.488 -6.773 1 97.75 224 VAL A O 1
ATOM 1650 N N . VAL A 1 225 ? 22.531 -5.238 -5.82 1 97.75 225 VAL A N 1
ATOM 1651 C CA . VAL A 1 225 ? 22.797 -4.645 -4.52 1 97.75 225 VAL A CA 1
ATOM 1652 C C . VAL A 1 225 ? 22.859 -5.734 -3.453 1 97.75 225 VAL A C 1
ATOM 1654 O O . VAL A 1 225 ? 21.938 -6.551 -3.344 1 97.75 225 VAL A O 1
ATOM 1657 N N . LEU A 1 226 ? 23.938 -5.758 -2.732 1 96.12 226 LEU A N 1
ATOM 1658 C CA . LEU A 1 226 ? 24.016 -6.625 -1.562 1 96.12 226 LEU A CA 1
ATOM 1659 C C . LEU A 1 226 ? 23.25 -6.027 -0.391 1 96.12 226 LEU A C 1
ATOM 1661 O O . LEU A 1 226 ? 23.641 -5 0.16 1 96.12 226 LEU A O 1
ATOM 1665 N N . SER A 1 227 ? 22.188 -6.672 0.047 1 94.44 227 SER A N 1
ATOM 1666 C CA . SER A 1 227 ? 21.266 -6.117 1.035 1 94.44 227 SER A CA 1
ATOM 1667 C C . SER A 1 227 ? 21.938 -6 2.404 1 94.44 227 SER A C 1
ATOM 1669 O O . SER A 1 227 ? 21.5 -5.215 3.246 1 94.44 227 SER A O 1
ATOM 1671 N N . LYS A 1 228 ? 22.984 -6.734 2.617 1 93.5 228 LYS A N 1
ATOM 1672 C CA . LYS A 1 228 ? 23.688 -6.699 3.898 1 93.5 228 LYS A CA 1
ATOM 1673 C C . LYS A 1 228 ? 24.75 -5.609 3.91 1 93.5 228 LYS A C 1
ATOM 1675 O O . LYS A 1 228 ? 25.375 -5.352 4.945 1 93.5 228 LYS A O 1
ATOM 1680 N N . ASP A 1 229 ? 25.031 -5.016 2.828 1 95.38 229 ASP A N 1
ATOM 1681 C CA . ASP A 1 229 ? 26 -3.93 2.723 1 95.38 229 ASP A CA 1
ATOM 1682 C C . ASP A 1 229 ? 25.328 -2.57 2.893 1 95.38 229 ASP A C 1
ATOM 1684 O O . ASP A 1 229 ? 24.641 -2.094 1.984 1 95.38 229 ASP A O 1
ATOM 1688 N N . PRO A 1 230 ? 25.578 -1.941 4.031 1 95.62 230 PRO A N 1
ATOM 1689 C CA . PRO A 1 230 ? 24.891 -0.679 4.309 1 95.62 230 PRO A CA 1
ATOM 1690 C C . PRO A 1 230 ? 25.219 0.411 3.291 1 95.62 230 PRO A C 1
ATOM 1692 O O . PRO A 1 230 ? 24.375 1.254 2.986 1 95.62 230 PRO A O 1
ATOM 1695 N N . LYS A 1 231 ? 26.438 0.45 2.809 1 97.06 231 LYS A N 1
ATOM 1696 C CA . LYS A 1 231 ? 26.828 1.465 1.837 1 97.06 231 LYS A CA 1
ATOM 1697 C C . LYS A 1 231 ? 26.062 1.301 0.529 1 97.06 231 LYS A C 1
ATOM 1699 O O . LYS A 1 231 ? 25.609 2.285 -0.06 1 97.06 231 LYS A O 1
ATOM 1704 N N . GLN A 1 232 ? 25.953 0.052 0.007 1 97.19 232 GLN A N 1
ATOM 1705 C CA . GLN A 1 232 ? 25.219 -0.206 -1.223 1 97.19 232 GLN A CA 1
ATOM 1706 C C . GLN A 1 232 ? 23.734 0.119 -1.051 1 97.19 232 GLN A C 1
ATOM 1708 O O . GLN A 1 232 ? 23.109 0.666 -1.958 1 97.19 232 GLN A O 1
ATOM 1713 N N . MET A 1 233 ? 23.203 -0.237 0.107 1 97.69 233 MET A N 1
ATOM 1714 C CA . MET A 1 233 ? 21.812 0.063 0.379 1 97.69 233 MET A CA 1
ATOM 1715 C C . MET A 1 233 ? 21.578 1.569 0.43 1 97.69 233 MET A C 1
ATOM 1717 O O . MET A 1 233 ? 20.562 2.062 -0.083 1 97.69 233 MET A O 1
ATOM 1721 N N . GLU A 1 234 ? 22.453 2.314 1.075 1 97.38 234 GLU A N 1
ATOM 1722 C CA . GLU A 1 234 ? 22.359 3.77 1.136 1 97.38 234 GLU A CA 1
ATOM 1723 C C . GLU A 1 234 ? 22.391 4.383 -0.261 1 97.38 234 GLU A C 1
ATOM 1725 O O . GLU A 1 234 ? 21.688 5.363 -0.527 1 97.38 234 GLU A O 1
ATOM 1730 N N . ALA A 1 235 ? 23.141 3.803 -1.147 1 97.44 235 ALA A N 1
ATOM 1731 C CA . ALA A 1 235 ? 23.328 4.328 -2.498 1 97.44 235 ALA A CA 1
ATOM 1732 C C . ALA A 1 235 ? 22.031 4.25 -3.297 1 97.44 235 ALA A C 1
ATOM 1734 O O . ALA A 1 235 ? 21.828 5.02 -4.238 1 97.44 235 ALA A O 1
ATOM 1735 N N . VAL A 1 236 ? 21.109 3.344 -2.945 1 98.06 236 VAL A N 1
ATOM 1736 C CA . VAL A 1 236 ? 19.891 3.168 -3.73 1 98.06 236 VAL A CA 1
ATOM 1737 C C . VAL A 1 236 ? 18.703 3.781 -2.988 1 98.06 236 VAL A C 1
ATOM 1739 O O . VAL A 1 236 ? 17.562 3.662 -3.432 1 98.06 236 VAL A O 1
ATOM 1742 N N . LYS A 1 237 ? 18.984 4.441 -1.891 1 97.88 237 LYS A N 1
ATOM 1743 C CA . LYS A 1 237 ? 17.906 5.07 -1.122 1 97.88 237 LYS A CA 1
ATOM 1744 C C . LYS A 1 237 ? 17.094 6.027 -1.99 1 97.88 237 LYS A C 1
ATOM 1746 O O . LYS A 1 237 ? 17.656 6.895 -2.662 1 97.88 237 LYS A O 1
ATOM 1751 N N . GLY A 1 238 ? 15.797 5.797 -2.047 1 97.69 238 GLY A N 1
ATOM 1752 C CA . GLY A 1 238 ? 14.883 6.707 -2.721 1 97.69 238 GLY A CA 1
ATOM 1753 C C . GLY A 1 238 ? 15.047 6.707 -4.23 1 97.69 238 GLY A C 1
ATOM 1754 O O . GLY A 1 238 ? 14.766 7.711 -4.891 1 97.69 238 GLY A O 1
ATOM 1755 N N . THR A 1 239 ? 15.484 5.609 -4.828 1 98.19 239 THR A N 1
ATOM 1756 C CA . THR A 1 239 ? 15.797 5.656 -6.25 1 98.19 239 THR A CA 1
ATOM 1757 C C . THR A 1 239 ? 14.82 4.793 -7.047 1 98.19 239 THR A C 1
ATOM 1759 O O . THR A 1 239 ? 14.688 4.961 -8.258 1 98.19 239 THR A O 1
ATOM 1762 N N . LEU A 1 240 ? 14.117 3.885 -6.367 1 98.81 240 LEU A N 1
ATOM 1763 C CA . LEU A 1 240 ? 13.328 2.895 -7.09 1 98.81 240 LEU A CA 1
ATOM 1764 C C . LEU A 1 240 ? 11.852 3.299 -7.129 1 98.81 240 LEU A C 1
ATOM 1766 O O . LEU A 1 240 ? 11.32 3.801 -6.137 1 98.81 240 LEU A O 1
ATOM 1770 N N . ASN A 1 241 ? 11.188 3.072 -8.258 1 98.75 241 ASN A N 1
ATOM 1771 C CA . ASN A 1 241 ? 9.758 3.312 -8.406 1 98.75 241 ASN A CA 1
ATOM 1772 C C . ASN A 1 241 ? 8.93 2.18 -7.809 1 98.75 241 ASN A C 1
ATOM 1774 O O . ASN A 1 241 ? 7.84 2.412 -7.281 1 98.75 241 ASN A O 1
ATOM 1778 N N . TYR A 1 242 ? 9.484 1.032 -7.953 1 98.88 242 TYR A N 1
ATOM 1779 C CA . TYR A 1 242 ? 8.719 -0.171 -7.648 1 98.88 242 TYR A CA 1
ATOM 1780 C C . TYR A 1 242 ? 9.641 -1.302 -7.195 1 98.88 242 TYR A C 1
ATOM 1782 O O . TYR A 1 242 ? 10.734 -1.473 -7.734 1 98.88 242 TYR A O 1
ATOM 1790 N N . ILE A 1 243 ? 9.172 -2.104 -6.195 1 98.94 243 ILE A N 1
ATOM 1791 C CA . ILE A 1 243 ? 9.93 -3.264 -5.738 1 98.94 243 ILE A CA 1
ATOM 1792 C C . ILE A 1 243 ? 9.023 -4.492 -5.711 1 98.94 243 ILE A C 1
ATOM 1794 O O . ILE A 1 243 ? 7.922 -4.449 -5.156 1 98.94 243 ILE A O 1
ATOM 1798 N N . LEU A 1 244 ? 9.406 -5.508 -6.352 1 98.88 244 LEU A N 1
ATOM 1799 C CA . LEU A 1 244 ? 8.773 -6.816 -6.281 1 98.88 244 LEU A CA 1
ATOM 1800 C C . LEU A 1 244 ? 9.547 -7.75 -5.359 1 98.88 244 LEU A C 1
ATOM 1802 O O . LEU A 1 244 ? 10.688 -8.125 -5.664 1 98.88 244 LEU A O 1
ATOM 1806 N N . ASP A 1 245 ? 8.969 -8.133 -4.258 1 98.62 245 ASP A N 1
ATOM 1807 C CA . ASP A 1 245 ? 9.594 -8.953 -3.227 1 98.62 245 ASP A CA 1
ATOM 1808 C C . ASP A 1 245 ? 9.172 -10.414 -3.348 1 98.62 245 ASP A C 1
ATOM 1810 O O . ASP A 1 245 ? 8.023 -10.758 -3.066 1 98.62 245 ASP A O 1
ATOM 1814 N N . THR A 1 246 ? 10.109 -11.266 -3.709 1 96.94 246 THR A N 1
ATOM 1815 C CA . THR A 1 246 ? 9.797 -12.656 -4.023 1 96.94 246 THR A CA 1
ATOM 1816 C C . THR A 1 246 ? 10.297 -13.578 -2.918 1 96.94 246 THR A C 1
ATOM 1818 O O . THR A 1 246 ? 10.281 -14.805 -3.074 1 96.94 246 THR A O 1
ATOM 1821 N N . VAL A 1 247 ? 10.695 -13.039 -1.82 1 94.69 247 VAL A N 1
ATOM 1822 C CA . VAL A 1 247 ? 11.258 -13.82 -0.725 1 94.69 247 VAL A CA 1
ATOM 1823 C C . VAL A 1 247 ? 10.133 -14.461 0.083 1 94.69 247 VAL A C 1
ATOM 1825 O O . VAL A 1 247 ? 9.219 -13.773 0.533 1 94.69 247 VAL A O 1
ATOM 1828 N N . GLY A 1 248 ? 10.164 -15.789 0.273 1 91.56 248 GLY A N 1
ATOM 1829 C CA . GLY A 1 248 ? 9.125 -16.531 0.958 1 91.56 248 GLY A CA 1
ATOM 1830 C C . GLY A 1 248 ? 9.422 -16.766 2.426 1 91.56 248 GLY A C 1
ATOM 1831 O O . GLY A 1 248 ? 8.906 -17.719 3.025 1 91.56 248 GLY A O 1
ATOM 1832 N N . ALA A 1 249 ? 10.297 -16.031 3.008 1 91.25 249 ALA A N 1
ATOM 1833 C CA . ALA A 1 249 ? 10.648 -16.125 4.422 1 91.25 249 ALA A CA 1
ATOM 1834 C C . ALA A 1 249 ? 10.516 -14.766 5.105 1 91.25 249 ALA A C 1
ATOM 1836 O O . ALA A 1 249 ? 10.656 -13.727 4.465 1 91.25 249 ALA A O 1
ATOM 1837 N N . PRO A 1 250 ? 10.203 -14.82 6.426 1 94.88 250 PRO A N 1
ATOM 1838 C CA . PRO A 1 250 ? 10.133 -13.547 7.141 1 94.88 250 PRO A CA 1
ATOM 1839 C C . PRO A 1 250 ? 11.43 -12.75 7.059 1 94.88 250 PRO A C 1
ATOM 1841 O O . PRO A 1 250 ? 12.516 -13.312 7.191 1 94.88 250 PRO A O 1
ATOM 1844 N N . HIS A 1 251 ? 11.336 -11.516 6.793 1 95.44 251 HIS A N 1
ATOM 1845 C CA . HIS A 1 251 ? 12.484 -10.625 6.723 1 95.44 251 HIS A CA 1
ATOM 1846 C C . HIS A 1 251 ? 12.062 -9.172 6.906 1 95.44 251 HIS A C 1
ATOM 1848 O O . HIS A 1 251 ? 10.875 -8.852 6.836 1 95.44 251 HIS A O 1
ATOM 1854 N N . ASP A 1 252 ? 12.977 -8.344 7.23 1 96.5 252 ASP A N 1
ATOM 1855 C CA . ASP A 1 252 ? 12.727 -6.918 7.418 1 96.5 252 ASP A CA 1
ATOM 1856 C C . ASP A 1 252 ? 12.5 -6.223 6.078 1 96.5 252 ASP A C 1
ATOM 1858 O O . ASP A 1 252 ? 13.352 -6.273 5.191 1 96.5 252 ASP A O 1
ATOM 1862 N N . LEU A 1 253 ? 11.391 -5.527 5.898 1 97.75 253 LEU A N 1
ATOM 1863 C CA . LEU A 1 253 ? 11.039 -4.859 4.648 1 97.75 253 LEU A CA 1
ATOM 1864 C C . LEU A 1 253 ? 11.617 -3.447 4.609 1 97.75 253 LEU A C 1
ATOM 1866 O O . LEU A 1 253 ? 11.695 -2.834 3.541 1 97.75 253 LEU A O 1
ATOM 1870 N N . SER A 1 254 ? 12.031 -2.885 5.75 1 97.5 254 SER A N 1
ATOM 1871 C CA . SER A 1 254 ? 12.328 -1.468 5.934 1 97.5 254 SER A CA 1
ATOM 1872 C C . SER A 1 254 ? 13.43 -1.006 4.98 1 97.5 254 SER A C 1
ATOM 1874 O O . SER A 1 254 ? 13.297 0.034 4.332 1 97.5 254 SER A O 1
ATOM 1876 N N . PRO A 1 255 ? 14.547 -1.821 4.863 1 97.75 255 PRO A N 1
ATOM 1877 C CA . PRO A 1 255 ? 15.617 -1.343 3.979 1 97.75 255 PRO A CA 1
ATOM 1878 C C . PRO A 1 255 ? 15.156 -1.184 2.531 1 97.75 255 PRO A C 1
ATOM 1880 O O . PRO A 1 255 ? 15.617 -0.281 1.828 1 97.75 255 PRO A O 1
ATOM 1883 N N . TYR A 1 256 ? 14.242 -2.01 2.088 1 98.56 256 TYR A N 1
ATOM 1884 C CA . TYR A 1 256 ? 13.75 -1.956 0.716 1 98.56 256 TYR A CA 1
ATOM 1885 C C . TYR A 1 256 ? 12.758 -0.808 0.535 1 98.56 256 TYR A C 1
ATOM 1887 O O . TYR A 1 256 ? 12.766 -0.136 -0.499 1 98.56 256 TYR A O 1
ATOM 1895 N N . ILE A 1 257 ? 11.922 -0.611 1.541 1 98.56 257 ILE A N 1
ATOM 1896 C CA . ILE A 1 257 ? 10.992 0.508 1.5 1 98.56 257 ILE A CA 1
ATOM 1897 C C . ILE A 1 257 ? 11.766 1.823 1.433 1 98.56 257 ILE A C 1
ATOM 1899 O O . ILE A 1 257 ? 11.359 2.752 0.73 1 98.56 257 ILE A O 1
ATOM 1903 N N . LEU A 1 258 ? 12.898 1.929 2.152 1 98.25 258 LEU A N 1
ATOM 1904 C CA . LEU A 1 258 ? 13.742 3.121 2.141 1 98.25 258 LEU A CA 1
ATOM 1905 C C . LEU A 1 258 ? 14.297 3.385 0.745 1 98.25 258 LEU A C 1
ATOM 1907 O O . LEU A 1 258 ? 14.555 4.535 0.382 1 98.25 258 LEU A O 1
ATOM 1911 N N . ALA A 1 259 ? 14.391 2.344 -0.08 1 98.62 259 ALA A N 1
ATOM 1912 C CA . ALA A 1 259 ? 14.938 2.461 -1.429 1 98.62 259 ALA A CA 1
ATOM 1913 C C . ALA A 1 259 ? 13.898 3.016 -2.398 1 98.62 259 ALA A C 1
ATOM 1915 O O . ALA A 1 259 ? 14.234 3.422 -3.514 1 98.62 259 ALA A O 1
ATOM 1916 N N . LEU A 1 260 ? 12.641 3.043 -2.006 1 98.69 260 LEU A N 1
ATOM 1917 C CA . LEU A 1 260 ? 11.555 3.494 -2.869 1 98.69 260 LEU A CA 1
ATOM 1918 C C . LEU A 1 260 ? 11.508 5.016 -2.938 1 98.69 260 LEU A C 1
ATOM 1920 O O . LEU A 1 260 ? 11.766 5.695 -1.939 1 98.69 260 LEU A O 1
ATOM 1924 N N . LYS A 1 261 ? 11.133 5.508 -4.074 1 97.94 261 LYS A N 1
ATOM 1925 C CA . LYS A 1 261 ? 10.781 6.914 -4.234 1 97.94 261 LYS A CA 1
ATOM 1926 C C . LYS A 1 261 ? 9.391 7.203 -3.658 1 97.94 261 LYS A C 1
ATOM 1928 O O . LYS A 1 261 ? 8.68 6.281 -3.25 1 97.94 261 LYS A O 1
ATOM 1933 N N . THR A 1 262 ? 9.086 8.516 -3.65 1 98 262 THR A N 1
ATOM 1934 C CA . THR A 1 262 ? 7.719 8.906 -3.328 1 98 262 THR A CA 1
ATOM 1935 C C . THR A 1 262 ? 6.719 8.148 -4.203 1 98 262 THR A C 1
ATOM 1937 O O . THR A 1 262 ? 6.941 7.977 -5.402 1 98 262 THR A O 1
ATOM 1940 N N . ASP A 1 263 ? 5.617 7.648 -3.594 1 98.19 263 ASP A N 1
ATOM 1941 C CA . ASP A 1 263 ? 4.551 6.91 -4.262 1 98.19 263 ASP A CA 1
ATOM 1942 C C . ASP A 1 263 ? 4.992 5.484 -4.59 1 98.19 263 ASP A C 1
ATOM 1944 O O . ASP A 1 263 ? 4.25 4.73 -5.219 1 98.19 263 ASP A O 1
ATOM 1948 N N . GLY A 1 264 ? 6.25 5.125 -4.223 1 98.62 264 GLY A N 1
ATOM 1949 C CA . GLY A 1 264 ? 6.754 3.793 -4.523 1 98.62 264 GLY A CA 1
ATOM 1950 C C . GLY A 1 264 ? 5.965 2.689 -3.846 1 98.62 264 GLY A C 1
ATOM 1951 O O . GLY A 1 264 ? 5.367 2.904 -2.789 1 98.62 264 GLY A O 1
ATOM 1952 N N . VAL A 1 265 ? 5.961 1.494 -4.438 1 98.88 265 VAL A N 1
ATOM 1953 C CA . VAL A 1 265 ? 5.195 0.356 -3.941 1 98.88 265 VAL A CA 1
ATOM 1954 C C . VAL A 1 265 ? 6.113 -0.851 -3.768 1 98.88 265 VAL A C 1
ATOM 1956 O O . VAL A 1 265 ? 6.891 -1.183 -4.664 1 98.88 265 VAL A O 1
ATOM 1959 N N . HIS A 1 266 ? 6.141 -1.379 -2.602 1 98.88 266 HIS A N 1
ATOM 1960 C CA . HIS A 1 266 ? 6.754 -2.666 -2.295 1 98.88 266 HIS A CA 1
ATOM 1961 C C . HIS A 1 266 ? 5.723 -3.789 -2.324 1 98.88 266 HIS A C 1
ATOM 1963 O O . HIS A 1 266 ? 4.891 -3.895 -1.423 1 98.88 266 HIS A O 1
ATOM 1969 N N . THR A 1 267 ? 5.785 -4.66 -3.299 1 98.88 267 THR A N 1
ATOM 1970 C CA . THR A 1 267 ? 4.762 -5.684 -3.473 1 98.88 267 THR A CA 1
ATOM 1971 C C . THR A 1 267 ? 5.289 -7.051 -3.041 1 98.88 267 THR A C 1
ATOM 1973 O O . THR A 1 267 ? 6.348 -7.484 -3.494 1 98.88 267 THR A O 1
ATOM 1976 N N . LEU A 1 268 ? 4.547 -7.695 -2.201 1 98.56 268 LEU A N 1
ATOM 1977 C CA . LEU A 1 268 ? 4.852 -9.039 -1.724 1 98.56 268 LEU A CA 1
ATOM 1978 C C . LEU A 1 268 ? 4.188 -10.094 -2.602 1 98.56 268 LEU A C 1
ATOM 1980 O O . LEU A 1 268 ? 2.971 -10.062 -2.801 1 98.56 268 LEU A O 1
ATOM 1984 N N . VAL A 1 269 ? 4.973 -10.992 -3.129 1 97.88 269 VAL A N 1
ATOM 1985 C CA . VAL A 1 269 ? 4.422 -12.156 -3.812 1 97.88 269 VAL A CA 1
ATOM 1986 C C . VAL A 1 269 ? 4.906 -13.438 -3.131 1 97.88 269 VAL A C 1
ATOM 1988 O O . VAL A 1 269 ? 4.355 -14.516 -3.357 1 97.88 269 VAL A O 1
ATOM 1991 N N . GLY A 1 270 ? 5.98 -13.281 -2.312 1 90.75 270 GLY A N 1
ATOM 1992 C CA . GLY A 1 270 ? 6.402 -14.375 -1.459 1 90.75 270 GLY A CA 1
ATOM 1993 C C . GLY A 1 270 ? 5.543 -14.539 -0.22 1 90.75 270 GLY A C 1
ATOM 1994 O O . GLY A 1 270 ? 5.203 -13.547 0.436 1 90.75 270 GLY A O 1
ATOM 1995 N N . ALA A 1 271 ? 5.133 -15.742 0.089 1 81.12 271 ALA A N 1
ATOM 1996 C CA . ALA A 1 271 ? 4.254 -16.016 1.224 1 81.12 271 ALA A CA 1
ATOM 1997 C C . ALA A 1 271 ? 4.973 -16.828 2.297 1 81.12 271 ALA A C 1
ATOM 1999 O O . ALA A 1 271 ? 4.992 -18.047 2.244 1 81.12 271 ALA A O 1
ATOM 2000 N N . PRO A 1 272 ? 5.453 -16.078 3.248 1 83 272 PRO A N 1
ATOM 2001 C CA . PRO A 1 272 ? 6.121 -16.812 4.324 1 83 272 PRO A CA 1
ATOM 2002 C C . PRO A 1 272 ? 5.133 -17.5 5.27 1 83 272 PRO A C 1
ATOM 2004 O O . PRO A 1 272 ? 3.953 -17.141 5.301 1 83 272 PRO A O 1
ATOM 2007 N N . ALA A 1 273 ? 5.625 -18.453 5.961 1 79.81 273 ALA A N 1
ATOM 2008 C CA . ALA A 1 273 ? 4.809 -19.125 6.973 1 79.81 273 ALA A CA 1
ATOM 2009 C C . ALA A 1 273 ? 4.562 -18.203 8.164 1 79.81 273 ALA A C 1
ATOM 2011 O O . ALA A 1 273 ? 3.553 -18.328 8.859 1 79.81 273 ALA A O 1
ATOM 2012 N N . GLY A 1 274 ? 5.426 -17.219 8.367 1 86.56 274 GLY A N 1
ATOM 2013 C CA . GLY A 1 274 ? 5.289 -16.281 9.469 1 86.56 274 GLY A CA 1
ATOM 2014 C C . GLY A 1 274 ? 5.23 -14.836 9.016 1 86.56 274 GLY A C 1
ATOM 2015 O O . GLY A 1 274 ? 5.348 -14.547 7.82 1 86.56 274 GLY A O 1
ATOM 2016 N N . ASN A 1 275 ? 5.039 -13.977 9.992 1 93.5 275 ASN A N 1
ATOM 2017 C CA . ASN A 1 275 ? 4.914 -12.555 9.695 1 93.5 275 ASN A CA 1
ATOM 2018 C C . ASN A 1 275 ? 6.277 -11.898 9.523 1 93.5 275 ASN A C 1
ATOM 2020 O O . ASN A 1 275 ? 7.246 -12.289 10.18 1 93.5 275 ASN A O 1
ATOM 2024 N N . HIS A 1 276 ? 6.305 -10.922 8.625 1 95.88 276 HIS A N 1
ATOM 2025 C CA . HIS A 1 276 ? 7.441 -10.008 8.641 1 95.88 276 HIS A CA 1
ATOM 2026 C C . HIS A 1 276 ? 7.453 -9.156 9.906 1 95.88 276 HIS A C 1
ATOM 2028 O O . HIS A 1 276 ? 6.406 -8.953 10.531 1 95.88 276 HIS A O 1
ATOM 2034 N N . PRO A 1 277 ? 8.688 -8.734 10.312 1 95.75 277 PRO A N 1
ATOM 2035 C CA . PRO A 1 277 ? 8.695 -7.695 11.344 1 95.75 277 PRO A CA 1
ATOM 2036 C C . PRO A 1 277 ? 7.859 -6.477 10.969 1 95.75 277 PRO A C 1
ATOM 2038 O O . PRO A 1 277 ? 7.645 -6.215 9.781 1 95.75 277 PRO A O 1
ATOM 2041 N N . PRO A 1 278 ? 7.34 -5.773 11.984 1 95.44 278 PRO A N 1
ATOM 2042 C CA . PRO A 1 278 ? 6.508 -4.609 11.68 1 95.44 278 PRO A CA 1
ATOM 2043 C C . PRO A 1 278 ? 7.242 -3.559 10.852 1 95.44 278 PRO A C 1
ATOM 2045 O O . PRO A 1 278 ? 8.438 -3.34 11.047 1 95.44 278 PRO A O 1
ATOM 2048 N N . VAL A 1 279 ? 6.52 -2.945 9.953 1 95.19 279 VAL A N 1
ATOM 2049 C CA . VAL A 1 279 ? 7.012 -1.787 9.211 1 95.19 279 VAL A CA 1
ATOM 2050 C C . VAL A 1 279 ? 6.695 -0.508 9.984 1 95.19 279 VAL A C 1
ATOM 2052 O O . VAL A 1 279 ? 5.535 -0.244 10.312 1 95.19 279 VAL A O 1
ATOM 2055 N N . PRO A 1 280 ? 7.742 0.253 10.344 1 95.12 280 PRO A N 1
ATOM 2056 C CA . PRO A 1 280 ? 7.438 1.54 10.977 1 95.12 280 PRO A CA 1
ATOM 2057 C C . PRO A 1 280 ? 6.512 2.408 10.125 1 95.12 280 PRO A C 1
ATOM 2059 O O . PRO A 1 280 ? 6.805 2.66 8.953 1 95.12 280 PRO A O 1
ATOM 2062 N N . PRO A 1 281 ? 5.418 2.896 10.695 1 95.12 281 PRO A N 1
ATOM 2063 C CA . PRO A 1 281 ? 4.441 3.656 9.906 1 95.12 281 PRO A CA 1
ATOM 2064 C C . PRO A 1 281 ? 5.055 4.875 9.219 1 95.12 281 PRO A C 1
ATOM 2066 O O . PRO A 1 281 ? 4.672 5.219 8.102 1 95.12 281 PRO A O 1
ATOM 2069 N N . PHE A 1 282 ? 6.031 5.504 9.789 1 94.56 282 PHE A N 1
ATOM 2070 C CA . PHE A 1 282 ? 6.625 6.73 9.266 1 94.56 282 PHE A CA 1
ATOM 2071 C C . PHE A 1 282 ? 7.352 6.461 7.953 1 94.56 282 PHE A C 1
ATOM 2073 O O . PHE A 1 282 ? 7.461 7.348 7.105 1 94.56 282 PHE A O 1
ATOM 2080 N N . LEU A 1 283 ? 7.832 5.219 7.766 1 95.5 283 LEU A N 1
ATOM 2081 C CA . LEU A 1 283 ? 8.5 4.859 6.52 1 95.5 283 LEU A CA 1
ATOM 2082 C C . LEU A 1 283 ? 7.543 4.969 5.336 1 95.5 283 LEU A C 1
ATOM 2084 O O . LEU A 1 283 ? 7.953 5.312 4.227 1 95.5 283 LEU A O 1
ATOM 2088 N N . LEU A 1 284 ? 6.297 4.668 5.613 1 97.88 284 LEU A N 1
ATOM 2089 C CA . LEU A 1 284 ? 5.281 4.754 4.566 1 97.88 284 LEU A CA 1
ATOM 2090 C C . LEU A 1 284 ? 4.754 6.18 4.441 1 97.88 284 LEU A C 1
ATOM 2092 O O . LEU A 1 284 ? 4.605 6.695 3.332 1 97.88 284 LEU A O 1
ATOM 2096 N N . ILE A 1 285 ? 4.5 6.832 5.539 1 97.19 285 ILE A N 1
ATOM 2097 C CA . ILE A 1 285 ? 3.814 8.117 5.613 1 97.19 285 ILE A CA 1
ATOM 2098 C C . ILE A 1 285 ? 4.676 9.203 4.965 1 97.19 285 ILE A C 1
ATOM 2100 O O . ILE A 1 285 ? 4.184 10 4.172 1 97.19 285 ILE A O 1
ATOM 2104 N N . MET A 1 286 ? 5.977 9.18 5.18 1 96 286 MET A N 1
ATOM 2105 C CA . MET A 1 286 ? 6.852 10.297 4.828 1 96 286 MET A CA 1
ATOM 2106 C C . MET A 1 286 ? 7.113 10.328 3.324 1 96 286 MET A C 1
ATOM 2108 O O . MET A 1 286 ? 7.625 11.32 2.799 1 96 286 MET A O 1
ATOM 2112 N N . GLY A 1 287 ? 6.723 9.289 2.611 1 97.25 287 GLY A N 1
ATOM 2113 C CA . GLY A 1 287 ? 6.941 9.25 1.174 1 97.25 287 GLY A CA 1
ATOM 2114 C C . GLY A 1 287 ? 5.727 8.766 0.399 1 97.25 287 GLY A C 1
ATOM 2115 O O . GLY A 1 287 ? 5.828 8.461 -0.791 1 97.25 287 GLY A O 1
ATOM 2116 N N . ARG A 1 288 ? 4.574 8.703 1.121 1 98.44 288 ARG A N 1
ATOM 2117 C CA . ARG A 1 288 ? 3.383 8.125 0.51 1 98.44 288 ARG A CA 1
ATOM 2118 C C . ARG A 1 288 ? 3.705 6.797 -0.166 1 98.44 288 ARG A C 1
ATOM 2120 O O . ARG A 1 288 ? 3.395 6.605 -1.344 1 98.44 288 ARG A O 1
ATOM 2127 N N . LYS A 1 289 ? 4.398 5.953 0.514 1 98.69 289 LYS A N 1
ATOM 2128 C CA . LYS A 1 289 ? 4.801 4.641 0.017 1 98.69 289 LYS A CA 1
ATOM 2129 C C . LYS A 1 289 ? 3.807 3.564 0.445 1 98.69 289 LYS A C 1
ATOM 2131 O O . LYS A 1 289 ? 2.986 3.789 1.339 1 98.69 289 LYS A O 1
ATOM 2136 N N . SER A 1 290 ? 3.844 2.422 -0.234 1 98.75 290 SER A N 1
ATOM 2137 C CA . SER A 1 290 ? 2.881 1.355 0.02 1 98.75 290 SER A CA 1
ATOM 2138 C C . SER A 1 290 ? 3.57 -0.001 0.122 1 98.75 290 SER A C 1
ATOM 2140 O O . SER A 1 290 ? 4.582 -0.24 -0.54 1 98.75 290 SER A O 1
ATOM 2142 N N . VAL A 1 291 ? 3.066 -0.792 0.999 1 98.75 291 VAL A N 1
ATOM 2143 C CA . VAL A 1 291 ? 3.285 -2.234 0.958 1 98.75 291 VAL A CA 1
ATOM 2144 C C . VAL A 1 291 ? 2.033 -2.932 0.43 1 98.75 291 VAL A C 1
ATOM 2146 O O . VAL A 1 291 ? 0.933 -2.723 0.947 1 98.75 291 VAL A O 1
ATOM 2149 N N . ALA A 1 292 ? 2.193 -3.682 -0.596 1 98.75 292 ALA A N 1
ATOM 2150 C CA . ALA A 1 292 ? 1.064 -4.348 -1.238 1 98.75 292 ALA A CA 1
ATOM 2151 C C . ALA A 1 292 ? 1.322 -5.848 -1.38 1 98.75 292 ALA A C 1
ATOM 2153 O O . ALA A 1 292 ? 2.426 -6.324 -1.1 1 98.75 292 ALA A O 1
ATOM 2154 N N . GLY A 1 293 ? 0.31 -6.559 -1.663 1 98.5 293 GLY A N 1
ATOM 2155 C CA . GLY A 1 293 ? 0.408 -7.969 -2.01 1 98.5 293 GLY A CA 1
ATOM 2156 C C . GLY A 1 293 ? -0.19 -8.297 -3.365 1 98.5 293 GLY A C 1
ATOM 2157 O O . GLY A 1 293 ? -1.01 -7.535 -3.885 1 98.5 293 GLY A O 1
ATOM 2158 N N . SER A 1 294 ? 0.258 -9.32 -3.918 1 98.31 294 SER A N 1
ATOM 2159 C CA . SER A 1 294 ? -0.275 -9.812 -5.188 1 98.31 294 SER A CA 1
ATOM 2160 C C . SER A 1 294 ? -0.197 -11.328 -5.27 1 98.31 294 SER A C 1
ATOM 2162 O O . SER A 1 294 ? 0.791 -11.93 -4.844 1 98.31 294 SER A O 1
ATOM 2164 N N . VAL A 1 295 ? -1.212 -11.914 -5.762 1 96.94 295 VAL A N 1
ATOM 2165 C CA . VAL A 1 295 ? -1.2 -13.359 -5.988 1 96.94 295 VAL A CA 1
ATOM 2166 C C . VAL A 1 295 ? -0.981 -13.648 -7.473 1 96.94 295 VAL A C 1
ATOM 2168 O O . VAL A 1 295 ? -0.298 -12.891 -8.164 1 96.94 295 VAL A O 1
ATOM 2171 N N . ILE A 1 296 ? -1.496 -14.617 -8.031 1 97.75 296 ILE A N 1
ATOM 2172 C CA . ILE A 1 296 ? -1.413 -14.922 -9.453 1 97.75 296 ILE A CA 1
ATOM 2173 C C . ILE A 1 296 ? -2.385 -14.031 -10.227 1 97.75 296 ILE A C 1
ATOM 2175 O O . ILE A 1 296 ? -3.066 -13.188 -9.633 1 97.75 296 ILE A O 1
ATOM 2179 N N . GLY A 1 297 ? -2.359 -14.102 -11.516 1 98.38 297 GLY A N 1
ATOM 2180 C CA . GLY A 1 297 ? -3.271 -13.344 -12.359 1 98.38 297 GLY A CA 1
ATOM 2181 C C . GLY A 1 297 ? -4.465 -14.156 -12.82 1 98.38 297 GLY A C 1
ATOM 2182 O O . GLY A 1 297 ? -4.504 -15.375 -12.641 1 98.38 297 GLY A O 1
ATOM 2183 N N . GLY A 1 298 ? -5.457 -13.492 -13.297 1 98.56 298 GLY A N 1
ATOM 2184 C CA . GLY A 1 298 ? -6.582 -14.164 -13.922 1 98.56 298 GLY A CA 1
ATOM 2185 C C . GLY A 1 298 ? -6.211 -14.883 -15.203 1 98.56 298 GLY A C 1
ATOM 2186 O O . GLY A 1 298 ? -5.062 -14.82 -15.648 1 98.56 298 GLY A O 1
ATOM 2187 N N . ILE A 1 299 ? -7.16 -15.57 -15.75 1 98.69 299 ILE A N 1
ATOM 2188 C CA . ILE A 1 299 ? -6.891 -16.422 -16.906 1 98.69 299 ILE A CA 1
ATOM 2189 C C . ILE A 1 299 ? -6.488 -15.555 -18.094 1 98.69 299 ILE A C 1
ATOM 2191 O O . ILE A 1 299 ? -5.504 -15.852 -18.781 1 98.69 299 ILE A O 1
ATOM 2195 N N . ALA A 1 300 ? -7.195 -14.477 -18.312 1 98.62 300 ALA A N 1
ATOM 2196 C CA . ALA A 1 300 ? -6.875 -13.594 -19.438 1 98.62 300 ALA A CA 1
ATOM 2197 C C . ALA A 1 300 ? -5.465 -13.023 -19.312 1 98.62 300 ALA A C 1
ATOM 2199 O O . ALA A 1 300 ? -4.711 -12.977 -20.281 1 98.62 300 ALA A O 1
ATOM 2200 N N . GLU A 1 301 ? -5.137 -12.594 -18.141 1 98.81 301 GLU A N 1
ATOM 2201 C CA . GLU A 1 301 ? -3.805 -12.039 -17.906 1 98.81 301 GLU A CA 1
ATOM 2202 C C . GLU A 1 301 ? -2.732 -13.117 -18.047 1 98.81 301 GLU A C 1
ATOM 2204 O O . GLU A 1 301 ? -1.63 -12.852 -18.531 1 98.81 301 GLU A O 1
ATOM 2209 N N . THR A 1 302 ? -3.021 -14.328 -17.609 1 98.88 302 THR A N 1
ATOM 2210 C CA . THR A 1 302 ? -2.074 -15.43 -17.766 1 98.88 302 THR A CA 1
ATOM 2211 C C . THR A 1 302 ? -1.774 -15.688 -19.234 1 98.88 302 THR A C 1
ATOM 2213 O O . THR A 1 302 ? -0.621 -15.906 -19.609 1 98.88 302 THR A O 1
ATOM 2216 N N . GLN A 1 303 ? -2.826 -15.625 -20.047 1 98.88 303 GLN A N 1
ATOM 2217 C CA . GLN A 1 303 ? -2.604 -15.766 -21.484 1 98.88 303 GLN A CA 1
ATOM 2218 C C . GLN A 1 303 ? -1.741 -14.625 -22.016 1 98.88 303 GLN A C 1
ATOM 2220 O O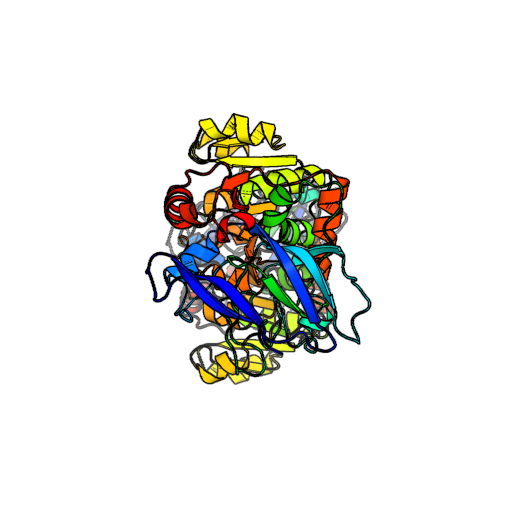 . GLN A 1 303 ? -0.83 -14.852 -22.812 1 98.88 303 GLN A O 1
ATOM 2225 N N . GLU A 1 304 ? -2.055 -13.414 -21.562 1 98.88 304 GLU A N 1
ATOM 2226 C CA . GLU A 1 304 ? -1.255 -12.258 -21.953 1 98.88 304 GLU A CA 1
ATOM 2227 C C . GLU A 1 304 ? 0.212 -12.445 -21.578 1 98.88 304 GLU A C 1
ATOM 2229 O O . GLU A 1 304 ? 1.104 -12.148 -22.375 1 98.88 304 GLU A O 1
ATOM 2234 N N . MET A 1 305 ? 0.424 -12.922 -20.406 1 98.94 305 MET A N 1
ATOM 2235 C CA . MET A 1 305 ? 1.782 -13.172 -19.922 1 98.94 305 MET A CA 1
ATOM 2236 C C . MET A 1 305 ? 2.473 -14.227 -20.781 1 98.94 305 MET A C 1
ATOM 2238 O O . MET A 1 305 ? 3.633 -14.062 -21.156 1 98.94 305 MET A O 1
ATOM 2242 N N . LEU A 1 306 ? 1.789 -15.32 -21.125 1 98.94 306 LEU A N 1
ATOM 2243 C CA . LEU A 1 306 ? 2.363 -16.359 -21.984 1 98.94 306 LEU A CA 1
ATOM 2244 C C . LEU A 1 306 ? 2.717 -15.781 -23.359 1 98.94 306 LEU A C 1
ATOM 2246 O O . LEU A 1 306 ? 3.793 -16.062 -23.891 1 98.94 306 LEU A O 1
ATOM 2250 N N . ASP A 1 307 ? 1.802 -15 -23.906 1 98.88 307 ASP A N 1
ATOM 2251 C CA . ASP A 1 307 ? 2.064 -14.367 -25.203 1 98.88 307 ASP A CA 1
ATOM 2252 C C . ASP A 1 307 ? 3.27 -13.438 -25.109 1 98.88 307 ASP A C 1
ATOM 2254 O O . ASP A 1 307 ? 4.105 -13.406 -26.016 1 98.88 307 ASP A O 1
ATOM 2258 N N . PHE A 1 308 ? 3.34 -12.703 -24.094 1 98.94 308 PHE A N 1
ATOM 2259 C CA . PHE A 1 308 ? 4.465 -11.812 -23.844 1 98.94 308 PHE A CA 1
ATOM 2260 C C . PHE A 1 308 ? 5.773 -12.594 -23.797 1 98.94 308 PHE A C 1
ATOM 2262 O O . PHE A 1 308 ? 6.762 -12.211 -24.422 1 98.94 308 PHE A O 1
ATOM 2269 N N . CYS A 1 309 ? 5.785 -13.68 -23.031 1 98.88 309 CYS A N 1
ATOM 2270 C CA . CYS A 1 309 ? 6.973 -14.516 -22.906 1 98.88 309 CYS A CA 1
ATOM 2271 C C . CYS A 1 309 ? 7.332 -15.141 -24.25 1 98.88 309 CYS A C 1
ATOM 2273 O O . CYS A 1 309 ? 8.516 -15.281 -24.578 1 98.88 309 CYS A O 1
ATOM 2275 N N . GLY A 1 310 ? 6.32 -15.531 -25 1 98.88 310 GLY A N 1
ATOM 2276 C CA . GLY A 1 310 ? 6.566 -16.016 -26.344 1 98.88 310 GLY A CA 1
ATOM 2277 C C . GLY A 1 310 ? 7.246 -15 -27.234 1 98.88 310 GLY A C 1
ATOM 2278 O O . GLY A 1 310 ? 8.234 -15.312 -27.906 1 98.88 310 GLY A O 1
ATOM 2279 N N . LYS A 1 311 ? 6.754 -13.805 -27.188 1 98.75 311 LYS A N 1
ATOM 2280 C CA . LYS A 1 311 ? 7.285 -12.719 -28 1 98.75 311 LYS A CA 1
ATOM 2281 C C . LYS A 1 311 ? 8.742 -12.422 -27.641 1 98.75 311 LYS A C 1
ATOM 2283 O O . LYS A 1 311 ? 9.547 -12.094 -28.516 1 98.75 311 LYS A O 1
ATOM 2288 N N . HIS A 1 312 ? 9.102 -12.609 -26.453 1 98.62 312 HIS A N 1
ATOM 2289 C CA . HIS A 1 312 ? 10.422 -12.18 -25.984 1 98.62 312 HIS A CA 1
ATOM 2290 C C . HIS A 1 312 ? 11.328 -13.375 -25.734 1 98.62 312 HIS A C 1
ATOM 2292 O O . HIS A 1 312 ? 12.484 -13.203 -25.328 1 98.62 312 HIS A O 1
ATOM 2298 N N . GLY A 1 313 ? 10.758 -14.555 -25.906 1 98.44 313 GLY A N 1
ATOM 2299 C CA . GLY A 1 313 ? 11.547 -15.766 -25.734 1 98.44 313 GLY A CA 1
ATOM 2300 C C . GLY A 1 313 ? 11.898 -16.031 -24.281 1 98.44 313 GLY A C 1
ATOM 2301 O O . GLY A 1 313 ? 13.023 -16.453 -23.984 1 98.44 313 GLY A O 1
ATOM 2302 N N . ILE A 1 314 ? 11 -15.758 -23.391 1 98.69 314 ILE A N 1
ATOM 2303 C CA . ILE A 1 314 ? 11.266 -15.883 -21.953 1 98.69 314 ILE A CA 1
ATOM 2304 C C . ILE A 1 314 ? 10.711 -17.219 -21.453 1 98.69 314 ILE A C 1
ATOM 2306 O O . ILE A 1 314 ? 9.539 -17.531 -21.672 1 98.69 314 ILE A O 1
ATOM 2310 N N . VAL A 1 315 ? 11.516 -17.984 -20.812 1 98.62 315 VAL A N 1
ATOM 2311 C CA . VAL A 1 315 ? 11.141 -19.188 -20.094 1 98.62 315 VAL A CA 1
ATOM 2312 C C . VAL A 1 315 ? 11.922 -19.266 -18.781 1 98.62 315 VAL A C 1
ATOM 2314 O O . VAL A 1 315 ? 12.805 -18.438 -18.531 1 98.62 315 VAL A O 1
ATOM 2317 N N . SER A 1 316 ? 11.555 -20.172 -17.984 1 98.44 316 SER A N 1
ATOM 2318 C CA . SER A 1 316 ? 12.289 -20.406 -16.75 1 98.44 316 SER A CA 1
ATOM 2319 C C . SER A 1 316 ? 13.562 -21.219 -17 1 98.44 316 SER A C 1
ATOM 2321 O O . SER A 1 316 ? 13.617 -22.016 -17.938 1 98.44 316 SER A O 1
ATOM 2323 N N . GLU A 1 317 ? 14.562 -20.906 -16.219 1 97.38 317 GLU A N 1
ATOM 2324 C CA . GLU A 1 317 ? 15.656 -21.859 -16.078 1 97.38 317 GLU A CA 1
ATOM 2325 C C . GLU A 1 317 ? 15.25 -23.047 -15.195 1 97.38 317 GLU A C 1
ATOM 2327 O O . GLU A 1 317 ? 14.703 -22.859 -14.109 1 97.38 317 GLU A O 1
ATOM 2332 N N . ILE A 1 318 ? 15.531 -24.297 -15.789 1 98.31 318 ILE A N 1
ATOM 2333 C CA . ILE A 1 318 ? 14.914 -25.422 -15.086 1 98.31 318 ILE A CA 1
ATOM 2334 C C . ILE A 1 318 ? 15.938 -26.547 -14.906 1 98.31 318 ILE A C 1
ATOM 2336 O O . ILE A 1 318 ? 16.938 -26.609 -15.633 1 98.31 318 ILE A O 1
ATOM 2340 N N . GLU A 1 319 ? 15.758 -27.297 -13.93 1 98.5 319 GLU A N 1
ATOM 2341 C CA . GLU A 1 319 ? 16.281 -28.656 -13.789 1 98.5 319 GLU A CA 1
ATOM 2342 C C . GLU A 1 319 ? 15.188 -29.703 -14.008 1 98.5 319 GLU A C 1
ATOM 2344 O O . GLU A 1 319 ? 14.273 -29.828 -13.195 1 98.5 319 GLU A O 1
ATOM 2349 N N . LYS A 1 320 ? 15.305 -30.438 -15.125 1 98.56 320 LYS A N 1
ATOM 2350 C CA . LYS A 1 320 ? 14.312 -31.484 -15.414 1 98.56 320 LYS A CA 1
ATOM 2351 C C . LYS A 1 320 ? 14.578 -32.75 -14.594 1 98.56 320 LYS A C 1
ATOM 2353 O O . LYS A 1 320 ? 15.727 -33.156 -14.461 1 98.56 320 LYS A O 1
ATOM 2358 N N . ILE A 1 321 ? 13.531 -33.281 -14.07 1 98.69 321 ILE A N 1
ATOM 2359 C CA . ILE A 1 321 ? 13.695 -34.469 -13.227 1 98.69 321 ILE A CA 1
ATOM 2360 C C . ILE A 1 321 ? 12.664 -35.531 -13.609 1 98.69 321 ILE A C 1
ATOM 2362 O O . ILE A 1 321 ? 11.664 -35.219 -14.258 1 98.69 321 ILE A O 1
ATOM 2366 N N . ASN A 1 322 ? 12.969 -36.75 -13.172 1 98.62 322 ASN A N 1
ATOM 2367 C CA . ASN A 1 322 ? 11.961 -37.812 -13.18 1 98.62 322 ASN A CA 1
ATOM 2368 C C . ASN A 1 322 ? 11.086 -37.75 -11.93 1 98.62 322 ASN A C 1
ATOM 2370 O O . ASN A 1 322 ? 11.508 -37.25 -10.891 1 98.62 322 ASN A O 1
ATOM 2374 N N . ILE A 1 323 ? 9.93 -38.281 -12.023 1 98.56 323 ILE A N 1
ATOM 2375 C CA . ILE A 1 323 ? 8.938 -38.156 -10.961 1 98.56 323 ILE A CA 1
ATOM 2376 C C . ILE A 1 323 ? 9.445 -38.844 -9.703 1 98.56 323 ILE A C 1
ATOM 2378 O O . ILE A 1 323 ? 9.117 -38.438 -8.586 1 98.56 323 ILE A O 1
ATOM 2382 N N . ASP A 1 324 ? 10.25 -39.906 -9.844 1 97.75 324 ASP A N 1
ATOM 2383 C CA . ASP A 1 324 ? 10.727 -40.656 -8.68 1 97.75 324 ASP A CA 1
ATOM 2384 C C . ASP A 1 324 ? 11.75 -39.844 -7.883 1 97.75 324 ASP A C 1
ATOM 2386 O O . ASP A 1 324 ? 12.094 -40.188 -6.758 1 97.75 324 ASP A O 1
ATOM 2390 N N . TYR A 1 325 ? 12.203 -38.719 -8.461 1 98.31 325 TYR A N 1
ATOM 2391 C CA . TYR A 1 325 ? 13.156 -37.844 -7.812 1 98.31 325 TYR A CA 1
ATOM 2392 C C . TYR A 1 325 ? 12.438 -36.75 -7.016 1 98.31 325 TYR A C 1
ATOM 2394 O O . TYR A 1 325 ? 13.078 -35.938 -6.352 1 98.31 325 TYR A O 1
ATOM 2402 N N . ILE A 1 326 ? 11.148 -36.719 -6.988 1 98.56 326 ILE A N 1
ATOM 2403 C CA . ILE A 1 326 ? 10.344 -35.594 -6.555 1 98.56 326 ILE A CA 1
ATOM 2404 C C . ILE A 1 326 ? 10.594 -35.312 -5.074 1 98.56 326 ILE A C 1
ATOM 2406 O O . ILE A 1 326 ? 10.688 -34.156 -4.66 1 98.56 326 ILE A O 1
ATOM 2410 N N . ASN A 1 327 ? 10.711 -36.312 -4.254 1 98.56 327 ASN A N 1
ATOM 2411 C CA . ASN A 1 327 ? 10.945 -36.094 -2.83 1 98.56 327 ASN A CA 1
ATOM 2412 C C . ASN A 1 327 ? 12.305 -35.438 -2.58 1 98.56 327 ASN A C 1
ATOM 2414 O O . ASN A 1 327 ? 12.422 -34.562 -1.728 1 98.56 327 ASN A O 1
ATOM 2418 N N . THR A 1 328 ? 13.266 -35.906 -3.297 1 98.44 328 THR A N 1
ATOM 2419 C CA . THR A 1 328 ? 14.578 -35.25 -3.223 1 98.44 328 THR A CA 1
ATOM 2420 C C . THR A 1 328 ? 14.508 -33.812 -3.711 1 98.44 328 THR A C 1
ATOM 2422 O O . THR A 1 328 ? 15.109 -32.938 -3.111 1 98.44 328 THR A O 1
ATOM 2425 N N . ALA A 1 329 ? 13.781 -33.594 -4.777 1 98.5 329 ALA A N 1
ATOM 2426 C CA . ALA A 1 329 ? 13.602 -32.25 -5.312 1 98.5 329 ALA A CA 1
ATOM 2427 C C . ALA A 1 329 ? 12.984 -31.328 -4.27 1 98.5 329 ALA A C 1
ATOM 2429 O O . ALA A 1 329 ? 13.422 -30.188 -4.113 1 98.5 329 ALA A O 1
ATOM 2430 N N . TYR A 1 330 ? 11.93 -31.797 -3.539 1 97.81 330 TYR A N 1
ATOM 2431 C CA . TYR A 1 330 ? 11.305 -31.016 -2.484 1 97.81 330 TYR A CA 1
ATOM 2432 C C . TYR A 1 330 ? 12.328 -30.562 -1.454 1 97.81 330 TYR A C 1
ATOM 2434 O O . TYR A 1 330 ? 12.367 -29.391 -1.075 1 97.81 330 TYR A O 1
ATOM 2442 N N . GLU A 1 331 ? 13.211 -31.438 -1.036 1 97.31 331 GLU A N 1
ATOM 2443 C CA . GLU A 1 331 ? 14.242 -31.109 -0.06 1 97.31 331 GLU A CA 1
ATOM 2444 C C . GLU A 1 331 ? 15.211 -30.062 -0.608 1 97.31 331 GLU A C 1
ATOM 2446 O O . GLU A 1 331 ? 15.625 -29.156 0.115 1 97.31 331 GLU A O 1
ATOM 2451 N N . ARG A 1 332 ? 15.516 -30.25 -1.829 1 97.12 332 ARG A N 1
ATOM 2452 C CA . ARG A 1 332 ? 16.453 -29.312 -2.449 1 97.12 332 ARG A CA 1
ATOM 2453 C C . ARG A 1 332 ? 15.828 -27.922 -2.594 1 97.12 332 ARG A C 1
ATOM 2455 O O . ARG A 1 332 ? 16.5 -26.906 -2.414 1 97.12 332 ARG A O 1
ATOM 2462 N N . VAL A 1 333 ? 14.539 -27.875 -2.938 1 95.19 333 VAL A N 1
ATOM 2463 C CA . VAL A 1 333 ? 13.836 -26.594 -3.029 1 95.19 333 VAL A CA 1
ATOM 2464 C C . VAL A 1 333 ? 13.867 -25.891 -1.676 1 95.19 333 VAL A C 1
ATOM 2466 O O . VAL A 1 333 ? 14.164 -24.703 -1.597 1 95.19 333 VAL A O 1
ATOM 2469 N N . ILE A 1 334 ? 13.609 -26.594 -0.597 1 91.62 334 ILE A N 1
ATOM 2470 C CA . ILE A 1 334 ? 13.57 -26.047 0.755 1 91.62 334 ILE A CA 1
ATOM 2471 C C . ILE A 1 334 ? 14.938 -25.469 1.113 1 91.62 334 ILE A C 1
ATOM 2473 O O . ILE A 1 334 ? 15.023 -24.438 1.784 1 91.62 334 ILE A O 1
ATOM 2477 N N . LYS A 1 335 ? 15.992 -26.125 0.574 1 91.38 335 LYS A N 1
ATOM 2478 C CA . LYS A 1 335 ? 17.359 -25.703 0.871 1 91.38 335 LYS A CA 1
ATOM 2479 C C . LYS A 1 335 ? 17.844 -24.672 -0.146 1 91.38 335 LYS A C 1
ATOM 2481 O O . LYS A 1 335 ? 19.031 -24.328 -0.157 1 91.38 335 LYS A O 1
ATOM 2486 N N . SER A 1 336 ? 16.969 -24.297 -1.004 1 88.38 336 SER A N 1
ATOM 2487 C CA . SER A 1 336 ? 17.312 -23.344 -2.053 1 88.38 336 SER A CA 1
ATOM 2488 C C . SER A 1 336 ? 18.438 -23.859 -2.932 1 88.38 336 SER A C 1
ATOM 2490 O O . SER A 1 336 ? 19.297 -23.078 -3.371 1 88.38 336 SER A O 1
ATOM 2492 N N . ASP A 1 337 ? 18.469 -25.141 -3.027 1 92.06 337 ASP A N 1
ATOM 2493 C CA . ASP A 1 337 ? 19.438 -25.812 -3.891 1 92.06 337 ASP A CA 1
ATOM 2494 C C . ASP A 1 337 ? 18.812 -26.203 -5.223 1 92.06 337 ASP A C 1
ATOM 2496 O O . ASP A 1 337 ? 18.703 -27.406 -5.531 1 92.06 337 ASP A O 1
ATOM 2500 N N . VAL A 1 338 ? 18.391 -25.328 -6 1 92.31 338 VAL A N 1
ATOM 2501 C CA . VAL A 1 338 ? 17.797 -25.547 -7.316 1 92.31 338 VAL A CA 1
ATOM 2502 C C . VAL A 1 338 ? 18.125 -24.359 -8.227 1 92.31 338 VAL A C 1
ATOM 2504 O O . VAL A 1 338 ? 18.125 -23.203 -7.793 1 92.31 338 VAL A O 1
ATOM 2507 N N . LYS A 1 339 ? 18.625 -24.656 -9.398 1 91.44 339 LYS A N 1
ATOM 2508 C CA . LYS A 1 339 ? 18.781 -23.641 -10.422 1 91.44 339 LYS A CA 1
ATOM 2509 C C . LYS A 1 339 ? 17.453 -23.344 -11.125 1 91.44 339 LYS A C 1
ATOM 2511 O O . LYS A 1 339 ? 17.25 -23.766 -12.266 1 91.44 339 LYS A O 1
ATOM 2516 N N . TYR A 1 340 ? 16.844 -22.766 -10.43 1 93.81 340 TYR A N 1
ATOM 2517 C CA . TYR A 1 340 ? 15.703 -21.906 -10.156 1 93.81 340 TYR A CA 1
ATOM 2518 C C . TYR A 1 340 ? 14.422 -22.719 -10.016 1 93.81 340 TYR A C 1
ATOM 2520 O O . TYR A 1 340 ? 13.633 -22.5 -9.086 1 93.81 340 TYR A O 1
ATOM 2528 N N . ARG A 1 341 ? 14.094 -23.625 -11 1 97.75 341 ARG A N 1
ATOM 2529 C CA . ARG A 1 341 ? 12.844 -24.375 -10.945 1 97.75 341 ARG A CA 1
ATOM 2530 C C . ARG A 1 341 ? 13.07 -25.844 -11.312 1 97.75 341 ARG A C 1
ATOM 2532 O O . ARG A 1 341 ? 13.805 -26.141 -12.25 1 97.75 341 ARG A O 1
ATOM 2539 N N . PHE A 1 342 ? 12.5 -26.75 -10.617 1 98.69 342 PHE A N 1
ATOM 2540 C CA . PHE A 1 342 ? 12.383 -28.125 -11.07 1 98.69 342 PHE A CA 1
ATOM 2541 C C . PHE A 1 342 ? 11.156 -28.312 -11.945 1 98.69 342 PHE A C 1
ATOM 2543 O O . PHE A 1 342 ? 10.117 -27.688 -11.711 1 98.69 342 PHE A O 1
ATOM 2550 N N . VAL A 1 343 ? 11.289 -29.156 -12.953 1 98.88 343 VAL A N 1
ATOM 2551 C CA . VAL A 1 343 ? 10.172 -29.562 -13.797 1 98.88 343 VAL A CA 1
ATOM 2552 C C . VAL A 1 343 ? 10.188 -31.078 -13.969 1 98.88 343 VAL A C 1
ATOM 2554 O O . VAL A 1 343 ? 11.227 -31.656 -14.297 1 98.88 343 VAL A O 1
ATOM 2557 N N . ILE A 1 344 ? 9.086 -31.672 -13.781 1 98.88 344 ILE A N 1
ATOM 2558 C CA . ILE A 1 344 ? 8.961 -33.125 -13.852 1 98.88 344 ILE A CA 1
ATOM 2559 C C . ILE A 1 344 ? 8.641 -33.531 -15.281 1 98.88 344 ILE A C 1
ATOM 2561 O O . ILE A 1 344 ? 7.723 -33 -15.906 1 98.88 344 ILE A O 1
ATOM 2565 N N . ASP A 1 345 ? 9.414 -34.469 -15.805 1 98.81 345 ASP A N 1
ATOM 2566 C CA . ASP A 1 345 ? 9.031 -35.156 -17.031 1 98.81 345 ASP A CA 1
ATOM 2567 C C . ASP A 1 345 ? 7.996 -36.25 -16.734 1 98.81 345 ASP A C 1
ATOM 2569 O O . ASP A 1 345 ? 8.336 -37.312 -16.234 1 98.81 345 ASP A O 1
ATOM 2573 N N . MET A 1 346 ? 6.848 -36.031 -17.156 1 98.5 346 MET A N 1
ATOM 2574 C CA . MET A 1 346 ? 5.75 -36.875 -16.719 1 98.5 346 MET A CA 1
ATOM 2575 C C . MET A 1 346 ? 5.762 -38.219 -17.453 1 98.5 346 MET A C 1
ATOM 2577 O O . MET A 1 346 ? 5.082 -39.156 -17.062 1 98.5 346 MET A O 1
ATOM 2581 N N . ALA A 1 347 ? 6.449 -38.281 -18.484 1 97.69 347 ALA A N 1
ATOM 2582 C CA . ALA A 1 347 ? 6.652 -39.562 -19.156 1 97.69 347 ALA A CA 1
ATOM 2583 C C . ALA A 1 347 ? 7.312 -40.562 -18.203 1 97.69 347 ALA A C 1
ATOM 2585 O O . ALA A 1 347 ? 7.266 -41.781 -18.453 1 97.69 347 ALA A O 1
ATOM 2586 N N . SER A 1 348 ? 7.93 -40.062 -17.156 1 97.12 348 SER A N 1
ATOM 2587 C CA . SER A 1 348 ? 8.656 -40.906 -16.203 1 97.12 348 SER A CA 1
ATOM 2588 C C . SER A 1 348 ? 7.699 -41.625 -15.266 1 97.12 348 SER A C 1
ATOM 2590 O O . SER A 1 348 ? 8.109 -42.531 -14.531 1 97.12 348 SER A O 1
ATOM 2592 N N . LEU A 1 349 ? 6.477 -41.281 -15.234 1 95.19 349 LEU A N 1
ATOM 2593 C CA . LEU A 1 349 ? 5.484 -42 -14.438 1 95.19 349 LEU A CA 1
ATOM 2594 C C . LEU A 1 349 ? 5.445 -43.469 -14.812 1 95.19 349 LEU A C 1
ATOM 2596 O O . LEU A 1 349 ? 5.094 -44.312 -13.984 1 95.19 349 LEU A O 1
ATOM 2600 N N . ASN A 1 350 ? 5.637 -43.875 -16.047 1 85.06 350 ASN A N 1
ATOM 2601 C CA . ASN A 1 350 ? 5.555 -45.219 -16.562 1 85.06 350 ASN A CA 1
ATOM 2602 C C . ASN A 1 350 ? 6.879 -45.969 -16.391 1 85.06 350 ASN A C 1
ATOM 2604 O O . ASN A 1 350 ? 7.016 -47.094 -16.828 1 85.06 350 ASN A O 1
ATOM 2608 N N . LYS A 1 351 ? 7.777 -45.344 -15.805 1 75.5 351 LYS A N 1
ATOM 2609 C CA . LYS A 1 351 ? 9.078 -46 -15.633 1 75.5 351 LYS A CA 1
ATOM 2610 C C . LYS A 1 351 ? 9.266 -46.469 -14.195 1 75.5 351 LYS A C 1
ATOM 2612 O O . LYS A 1 351 ? 8.727 -45.875 -13.258 1 75.5 351 LYS A O 1
ATOM 2617 N N . MET B 1 1 ? 13.898 45.469 8.984 1 86.69 1 MET B N 1
ATOM 2618 C CA . MET B 1 1 ? 14.609 44.969 10.164 1 86.69 1 MET B CA 1
ATOM 2619 C C . MET B 1 1 ? 13.789 43.875 10.875 1 86.69 1 MET B C 1
ATOM 2621 O O . MET B 1 1 ? 12.57 43.812 10.711 1 86.69 1 MET B O 1
ATOM 2625 N N . ALA B 1 2 ? 14.477 43.094 11.578 1 91.25 2 ALA B N 1
ATOM 2626 C CA . ALA B 1 2 ? 13.789 42.125 12.422 1 91.25 2 ALA B CA 1
ATOM 2627 C C . ALA B 1 2 ? 12.836 42.812 13.383 1 91.25 2 ALA B C 1
ATOM 2629 O O . ALA B 1 2 ? 13.008 43.969 13.711 1 91.25 2 ALA B O 1
ATOM 2630 N N . THR B 1 3 ? 11.766 42.125 13.742 1 94.88 3 THR B N 1
ATOM 2631 C CA . THR B 1 3 ? 10.766 42.688 14.641 1 94.88 3 THR B CA 1
ATOM 2632 C C . THR B 1 3 ? 10.625 41.844 15.898 1 94.88 3 THR B C 1
ATOM 2634 O O . THR B 1 3 ? 10.758 40.625 15.844 1 94.88 3 THR B O 1
ATOM 2637 N N . PRO B 1 4 ? 10.344 42.531 17.047 1 96.44 4 PRO B N 1
ATOM 2638 C CA . PRO B 1 4 ? 10.078 41.75 18.25 1 96.44 4 PRO B CA 1
ATOM 2639 C C . PRO B 1 4 ? 8.773 40.969 18.172 1 96.44 4 PRO B C 1
ATOM 2641 O O . PRO B 1 4 ? 7.766 41.5 17.672 1 96.44 4 PRO B O 1
ATOM 2644 N N . ALA B 1 5 ? 8.82 39.719 18.594 1 97.06 5 ALA B N 1
ATOM 2645 C CA . ALA B 1 5 ? 7.641 38.875 18.594 1 97.06 5 ALA B CA 1
ATOM 2646 C C . ALA B 1 5 ? 7.391 38.281 19.984 1 97.06 5 ALA B C 1
ATOM 2648 O O . ALA B 1 5 ? 8.328 38.094 20.766 1 97.06 5 ALA B O 1
ATOM 2649 N N . LYS B 1 6 ? 6.141 38.094 20.281 1 97.44 6 LYS B N 1
ATOM 2650 C CA . LYS B 1 6 ? 5.711 37.438 21.531 1 97.44 6 LYS B CA 1
ATOM 2651 C C . LYS B 1 6 ? 4.934 36.156 21.234 1 97.44 6 LYS B C 1
ATOM 2653 O O . LYS B 1 6 ? 4.141 36.125 20.297 1 97.44 6 LYS B O 1
ATOM 2658 N N . GLY B 1 7 ? 5.176 35.156 22.016 1 98.19 7 GLY B N 1
ATOM 2659 C CA . GLY B 1 7 ? 4.461 33.875 21.891 1 98.19 7 GLY B CA 1
ATOM 2660 C C . GLY B 1 7 ? 4.621 33 23.109 1 98.19 7 GLY B C 1
ATOM 2661 O O . GLY B 1 7 ? 4.926 33.469 24.203 1 98.19 7 GLY B O 1
ATOM 2662 N N . TYR B 1 8 ? 4.195 31.797 23.016 1 98.75 8 TYR B N 1
ATOM 2663 C CA . TYR B 1 8 ? 4.426 30.75 24 1 98.75 8 TYR B CA 1
ATOM 2664 C C . TYR B 1 8 ? 5.418 29.719 23.484 1 98.75 8 TYR B C 1
ATOM 2666 O O . TYR B 1 8 ? 5.328 29.297 22.328 1 98.75 8 TYR B O 1
ATOM 2674 N N . ALA B 1 9 ? 6.395 29.344 24.312 1 98.62 9 ALA B N 1
ATOM 2675 C CA . ALA B 1 9 ? 7.418 28.391 23.891 1 98.62 9 ALA B CA 1
ATOM 2676 C C . ALA B 1 9 ? 7.699 27.359 24.969 1 98.62 9 ALA B C 1
ATOM 2678 O O . ALA B 1 9 ? 7.461 27.625 26.156 1 98.62 9 ALA B O 1
ATOM 2679 N N . ALA B 1 10 ? 8.023 26.188 24.562 1 98.5 10 ALA B N 1
ATOM 2680 C CA . ALA B 1 10 ? 8.758 25.266 25.422 1 98.5 10 ALA B CA 1
ATOM 2681 C C . ALA B 1 10 ? 10.25 25.594 25.438 1 98.5 10 ALA B C 1
ATOM 2683 O O . ALA B 1 10 ? 10.898 25.578 24.375 1 98.5 10 ALA B O 1
ATOM 2684 N N . LEU B 1 11 ? 10.82 25.812 26.578 1 98 11 LEU B N 1
ATOM 2685 C CA . LEU B 1 11 ? 12.219 26.25 26.641 1 98 11 LEU B CA 1
ATOM 2686 C C . LEU B 1 11 ? 13.156 25.047 26.531 1 98 11 LEU B C 1
ATOM 2688 O O . LEU B 1 11 ? 14.328 25.203 26.172 1 98 11 LEU B O 1
ATOM 2692 N N . SER B 1 12 ? 12.68 23.891 26.938 1 97.19 12 SER B N 1
ATOM 2693 C CA . SER B 1 12 ? 13.383 22.625 26.812 1 97.19 12 SER B CA 1
ATOM 2694 C C . SER B 1 12 ? 12.398 21.484 26.578 1 97.19 12 SER B C 1
ATOM 2696 O O . SER B 1 12 ? 11.188 21.656 26.688 1 97.19 12 SER B O 1
ATOM 2698 N N . ALA B 1 13 ? 12.961 20.344 26.203 1 96.44 13 ALA B N 1
ATOM 2699 C CA . ALA B 1 13 ? 12.109 19.188 25.969 1 96.44 13 ALA B CA 1
ATOM 2700 C C . ALA B 1 13 ? 11.242 18.891 27.188 1 96.44 13 ALA B C 1
ATOM 2702 O O . ALA B 1 13 ? 11.734 18.891 28.328 1 96.44 13 ALA B O 1
ATOM 2703 N N . LYS B 1 14 ? 9.969 18.734 27.016 1 95 14 LYS B N 1
ATOM 2704 C CA . LYS B 1 14 ? 9 18.328 28.016 1 95 14 LYS B CA 1
ATOM 2705 C C . LYS B 1 14 ? 8.656 19.484 28.953 1 95 14 LYS B C 1
ATOM 2707 O O . LYS B 1 14 ? 7.816 19.328 29.844 1 95 14 LYS B O 1
ATOM 2712 N N . ALA B 1 15 ? 9.227 20.641 28.75 1 97.19 15 ALA B N 1
ATOM 2713 C CA . ALA B 1 15 ? 8.867 21.797 29.562 1 97.19 15 ALA B CA 1
ATOM 2714 C C . ALA B 1 15 ? 7.48 22.312 29.203 1 97.19 15 ALA B C 1
ATOM 2716 O O . ALA B 1 15 ? 7.082 22.266 28.031 1 97.19 15 ALA B O 1
ATOM 2717 N N . PRO B 1 16 ? 6.754 22.781 30.203 1 97.81 16 PRO B N 1
ATOM 2718 C CA . PRO B 1 16 ? 5.492 23.438 29.859 1 97.81 16 PRO B CA 1
ATOM 2719 C C . PRO B 1 16 ? 5.688 24.672 28.984 1 97.81 16 PRO B C 1
ATOM 2721 O O . PRO B 1 16 ? 6.719 25.344 29.094 1 97.81 16 PRO B O 1
ATOM 2724 N N . LEU B 1 17 ? 4.719 24.984 28.219 1 98.56 17 LEU B N 1
ATOM 2725 C CA . LEU B 1 17 ? 4.758 26.203 27.406 1 98.56 17 LEU B CA 1
ATOM 2726 C C . LEU B 1 17 ? 4.547 27.422 28.281 1 98.56 17 LEU B C 1
ATOM 2728 O O . LEU B 1 17 ? 3.758 27.391 29.234 1 98.56 17 LEU B O 1
ATOM 2732 N N . GLY B 1 18 ? 5.207 28.453 27.938 1 98.06 18 GLY B N 1
ATOM 2733 C CA . GLY B 1 18 ? 5.055 29.734 28.609 1 98.06 18 GLY B CA 1
ATOM 2734 C C . GLY B 1 18 ? 5.398 30.922 27.75 1 98.06 18 GLY B C 1
ATOM 2735 O O . GLY B 1 18 ? 5.82 30.75 26.594 1 98.06 18 GLY B O 1
ATOM 2736 N N . PRO B 1 19 ? 5.117 32.125 28.297 1 97.94 19 PRO B N 1
ATOM 2737 C CA . PRO B 1 19 ? 5.422 33.312 27.531 1 97.94 19 PRO B CA 1
ATOM 2738 C C . PRO B 1 19 ? 6.883 33.375 27.078 1 97.94 19 PRO B C 1
ATOM 2740 O O . PRO B 1 19 ? 7.781 33 27.844 1 97.94 19 PRO B O 1
ATOM 2743 N N . TYR B 1 20 ? 7.082 33.812 25.938 1 97.94 20 TYR B N 1
ATOM 2744 C CA . TYR B 1 20 ? 8.406 33.812 25.328 1 97.94 20 TYR B CA 1
ATOM 2745 C C . TYR B 1 20 ? 8.539 34.969 24.344 1 97.94 20 TYR B C 1
ATOM 2747 O O . TYR B 1 20 ? 7.676 35.156 23.484 1 97.94 20 TYR B O 1
ATOM 2755 N N . ALA B 1 21 ? 9.531 35.812 24.516 1 97.56 21 ALA B N 1
ATOM 2756 C CA . ALA B 1 21 ? 9.852 36.906 23.594 1 97.56 21 ALA B CA 1
ATOM 2757 C C . ALA B 1 21 ? 11 36.5 22.672 1 97.56 21 ALA B C 1
ATOM 2759 O O . ALA B 1 21 ? 11.984 35.906 23.109 1 97.56 21 ALA B O 1
ATOM 2760 N N . PHE B 1 22 ? 10.828 36.75 21.438 1 96.88 22 PHE B N 1
ATOM 2761 C CA . PHE B 1 22 ? 11.859 36.438 20.453 1 96.88 22 PHE B CA 1
ATOM 2762 C C . PHE B 1 22 ? 11.812 37.406 19.281 1 96.88 22 PHE B C 1
ATOM 2764 O O . PHE B 1 22 ? 11.078 38.375 19.297 1 96.88 22 PHE B O 1
ATOM 2771 N N . GLN B 1 23 ? 12.672 37.188 18.297 1 95.94 23 GLN B N 1
ATOM 2772 C CA . GLN B 1 23 ? 12.719 38.031 17.125 1 95.94 23 GLN B CA 1
ATOM 2773 C C . GLN B 1 23 ? 12.188 37.312 15.883 1 95.94 23 GLN B C 1
ATOM 2775 O O . GLN B 1 23 ? 12.438 36.125 15.711 1 95.94 23 GLN B O 1
ATOM 2780 N N . ARG B 1 24 ? 11.422 38.062 15.102 1 95.94 24 ARG B N 1
ATOM 2781 C CA . ARG B 1 24 ? 11.055 37.625 13.758 1 95.94 24 ARG B CA 1
ATOM 2782 C C . ARG B 1 24 ? 11.891 38.344 12.703 1 95.94 24 ARG B C 1
ATOM 2784 O O . ARG B 1 24 ? 12.148 39.531 12.805 1 95.94 24 ARG B O 1
ATOM 2791 N N . ARG B 1 25 ? 12.344 37.594 11.766 1 94.5 25 ARG B N 1
ATOM 2792 C CA . ARG B 1 25 ? 13.156 38.156 10.703 1 94.5 25 ARG B CA 1
ATOM 2793 C C . ARG B 1 25 ? 12.391 39.25 9.969 1 94.5 25 ARG B C 1
ATOM 2795 O O . ARG B 1 25 ? 11.156 39.281 9.977 1 94.5 25 ARG B O 1
ATOM 2802 N N . ALA B 1 26 ? 13.148 40.156 9.344 1 95.5 26 ALA B N 1
ATOM 2803 C CA . ALA B 1 26 ? 12.547 41.188 8.523 1 95.5 26 ALA B CA 1
ATOM 2804 C C . ALA B 1 26 ? 11.844 40.625 7.305 1 95.5 26 ALA B C 1
ATOM 2806 O O . ALA B 1 26 ? 12.195 39.531 6.836 1 95.5 26 ALA B O 1
ATOM 2807 N N . VAL B 1 27 ? 10.875 41.312 6.84 1 97.44 27 VAL B N 1
ATOM 2808 C CA . VAL B 1 27 ? 10.188 40.938 5.609 1 97.44 27 VAL B CA 1
ATOM 2809 C C . VAL B 1 27 ? 11.133 41.125 4.422 1 97.44 27 VAL B C 1
ATOM 2811 O O . VAL B 1 27 ? 11.547 42.219 4.094 1 97.44 27 VAL B O 1
ATOM 2814 N N . GLY B 1 28 ? 11.492 40 3.82 1 96.81 28 GLY B N 1
ATOM 2815 C CA . GLY B 1 28 ? 12.289 40.062 2.607 1 96.81 28 GLY B CA 1
ATOM 2816 C C . GLY B 1 28 ? 11.484 40.375 1.366 1 96.81 28 GLY B C 1
ATOM 2817 O O . GLY B 1 28 ? 10.266 40.531 1.44 1 96.81 28 GLY B O 1
ATOM 2818 N N . PRO B 1 29 ? 12.125 40.406 0.203 1 97.94 29 PRO B N 1
ATOM 2819 C CA . PRO B 1 29 ? 11.469 40.844 -1.033 1 97.94 29 PRO B CA 1
ATOM 2820 C C . PRO B 1 29 ? 10.312 39.938 -1.431 1 97.94 29 PRO B C 1
ATOM 2822 O O . PRO B 1 29 ? 9.367 40.375 -2.084 1 97.94 29 PRO B O 1
ATOM 2825 N N . ASN B 1 30 ? 10.32 38.719 -1.025 1 98.12 30 ASN B N 1
ATOM 2826 C CA . ASN B 1 30 ? 9.305 37.75 -1.449 1 98.12 30 ASN B CA 1
ATOM 2827 C C . ASN B 1 30 ? 8.461 37.281 -0.273 1 98.12 30 ASN B C 1
ATOM 2829 O O . ASN B 1 30 ? 7.797 36.25 -0.356 1 98.12 30 ASN B O 1
ATOM 2833 N N . ASP B 1 31 ? 8.492 38 0.818 1 98.25 31 ASP B N 1
ATOM 2834 C CA . ASP B 1 31 ? 7.879 37.562 2.064 1 98.25 31 ASP B CA 1
ATOM 2835 C C . ASP B 1 31 ? 6.578 38.312 2.336 1 98.25 31 ASP B C 1
ATOM 2837 O O . ASP B 1 31 ? 6.344 39.375 1.775 1 98.25 31 ASP B O 1
ATOM 2841 N N . VAL B 1 32 ? 5.82 37.688 3.135 1 98.56 32 VAL B N 1
ATOM 2842 C CA . VAL B 1 32 ? 4.59 38.25 3.68 1 98.56 32 VAL B CA 1
ATOM 2843 C C . VAL B 1 32 ? 4.625 38.188 5.207 1 98.56 32 VAL B C 1
ATOM 2845 O O . VAL B 1 32 ? 5 37.156 5.781 1 98.56 32 VAL B O 1
ATOM 2848 N N . SER B 1 33 ? 4.336 39.281 5.836 1 98.69 33 SER B N 1
ATOM 2849 C CA . SER B 1 33 ? 4.117 39.312 7.281 1 98.69 33 SER B CA 1
ATOM 2850 C C . SER B 1 33 ? 2.637 39.156 7.617 1 98.69 33 SER B C 1
ATOM 2852 O O . SER B 1 33 ? 1.789 39.812 7.008 1 98.69 33 SER B O 1
ATOM 2854 N N . ILE B 1 34 ? 2.332 38.344 8.539 1 98.88 34 ILE B N 1
ATOM 2855 C CA . ILE B 1 34 ? 0.953 38 8.867 1 98.88 34 ILE B CA 1
ATOM 2856 C C . ILE B 1 34 ? 0.729 38.156 10.367 1 98.88 34 ILE B C 1
ATOM 2858 O O . ILE B 1 34 ? 1.441 37.562 11.188 1 98.88 34 ILE B O 1
ATOM 2862 N N . LYS B 1 35 ? -0.199 39.031 10.727 1 98.88 35 LYS B N 1
ATOM 2863 C CA . LYS B 1 35 ? -0.691 39.031 12.102 1 98.88 35 LYS B CA 1
ATOM 2864 C C . LYS B 1 35 ? -1.573 37.812 12.367 1 98.88 35 LYS B C 1
ATOM 2866 O O . LYS B 1 35 ? -2.629 37.656 11.75 1 98.88 35 LYS B O 1
ATOM 2871 N N . ILE B 1 36 ? -1.126 36.969 13.258 1 98.88 36 ILE B N 1
ATOM 2872 C CA . ILE B 1 36 ? -1.83 35.719 13.492 1 98.88 36 ILE B CA 1
ATOM 2873 C C . ILE B 1 36 ? -3.09 35.969 14.312 1 98.88 36 ILE B C 1
ATOM 2875 O O . ILE B 1 36 ? -3.025 36.562 15.383 1 98.88 36 ILE B O 1
ATOM 2879 N N . ALA B 1 37 ? -4.184 35.562 13.773 1 98.88 37 ALA B N 1
ATOM 2880 C CA . ALA B 1 37 ? -5.461 35.719 14.469 1 98.88 37 ALA B CA 1
ATOM 2881 C C . ALA B 1 37 ? -5.77 34.469 15.305 1 98.88 37 ALA B C 1
ATOM 2883 O O . ALA B 1 37 ? -6.125 34.594 16.484 1 98.88 37 ALA B O 1
ATOM 2884 N N . TYR B 1 38 ? -5.652 33.312 14.711 1 98.94 38 TYR B N 1
ATOM 2885 C CA . TYR B 1 38 ? -5.902 32.031 15.352 1 98.94 38 TYR B CA 1
ATOM 2886 C C . TYR B 1 38 ? -4.852 30.984 14.953 1 98.94 38 TYR B C 1
ATOM 2888 O O . TYR B 1 38 ? -4.258 31.078 13.883 1 98.94 38 TYR B O 1
ATOM 2896 N N . CYS B 1 39 ? -4.605 30.031 15.797 1 98.94 39 CYS B N 1
ATOM 2897 C CA . CYS B 1 39 ? -3.723 28.891 15.523 1 98.94 39 CYS B CA 1
ATOM 2898 C C . CYS B 1 39 ? -4.281 27.609 16.125 1 98.94 39 CYS B C 1
ATOM 2900 O O . CYS B 1 39 ? -4.598 27.578 17.328 1 98.94 39 CYS B O 1
ATOM 2902 N N . GLY B 1 40 ? -4.414 26.609 15.312 1 98.69 40 GLY B N 1
ATOM 2903 C CA . GLY B 1 40 ? -4.891 25.328 15.82 1 98.69 40 GLY B CA 1
ATOM 2904 C C . GLY B 1 40 ? -3.865 24.609 16.672 1 98.69 40 GLY B C 1
ATOM 2905 O O . GLY B 1 40 ? -2.68 24.953 16.656 1 98.69 40 GLY B O 1
ATOM 2906 N N . VAL B 1 41 ? -4.336 23.688 17.484 1 98.44 41 VAL B N 1
ATOM 2907 C CA . VAL B 1 41 ? -3.514 22.797 18.297 1 98.44 41 VAL B CA 1
ATOM 2908 C C . VAL B 1 41 ? -3.553 21.375 17.734 1 98.44 41 VAL B C 1
ATOM 2910 O O . VAL B 1 41 ? -4.629 20.812 17.547 1 98.44 41 VAL B O 1
ATOM 2913 N N . CYS B 1 42 ? -2.438 20.859 17.453 1 95.94 42 CYS B N 1
ATOM 2914 C CA . CYS B 1 42 ? -2.348 19.531 16.859 1 95.94 42 CYS B CA 1
ATOM 2915 C C . CYS B 1 42 ? -1.535 18.578 17.734 1 95.94 42 CYS B C 1
ATOM 2917 O O . CYS B 1 42 ? -0.694 19.031 18.516 1 95.94 42 CYS B O 1
ATOM 2919 N N . HIS B 1 43 ? -1.784 17.297 17.609 1 94 43 HIS B N 1
ATOM 2920 C CA . HIS B 1 43 ? -1 16.297 18.328 1 94 43 HIS B CA 1
ATOM 2921 C C . HIS B 1 43 ? 0.484 16.422 18 1 94 43 HIS B C 1
ATOM 2923 O O . HIS B 1 43 ? 1.337 16.156 18.859 1 94 43 HIS B O 1
ATOM 2929 N N . SER B 1 44 ? 0.782 16.75 16.812 1 93.81 44 SER B N 1
ATOM 2930 C CA . SER B 1 44 ? 2.18 16.906 16.422 1 93.81 44 SER B CA 1
ATOM 2931 C C . SER B 1 4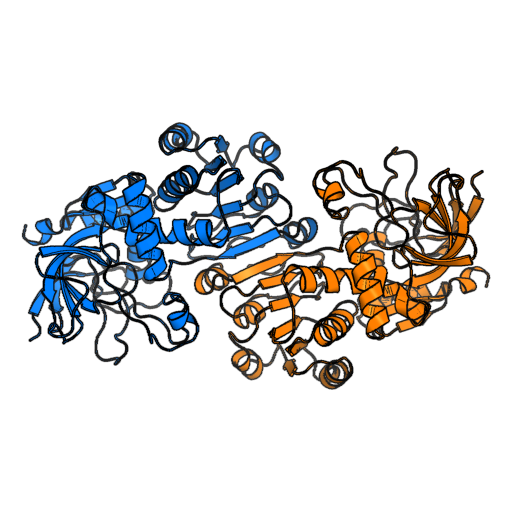4 ? 2.885 17.953 17.266 1 93.81 44 SER B C 1
ATOM 2933 O O . SER B 1 44 ? 4.074 17.828 17.562 1 93.81 44 SER B O 1
ATOM 2935 N N . ASP B 1 45 ? 2.193 19.031 17.672 1 96.75 45 ASP B N 1
ATOM 2936 C CA . ASP B 1 45 ? 2.775 20.031 18.562 1 96.75 45 ASP B CA 1
ATOM 2937 C C . ASP B 1 45 ? 3.229 19.391 19.875 1 96.75 45 ASP B C 1
ATOM 2939 O O . ASP B 1 45 ? 4.32 19.688 20.359 1 96.75 45 ASP B O 1
ATOM 2943 N N . ILE B 1 46 ? 2.375 18.562 20.312 1 95.12 46 ILE B N 1
ATOM 2944 C CA . ILE B 1 46 ? 2.617 17.906 21.594 1 95.12 46 ILE B CA 1
ATOM 2945 C C . ILE B 1 46 ? 3.803 16.953 21.469 1 95.12 46 ILE B C 1
ATOM 2947 O O . ILE B 1 46 ? 4.73 16.984 22.281 1 95.12 46 ILE B O 1
ATOM 2951 N N . HIS B 1 47 ? 3.793 16.141 20.422 1 92.38 47 HIS B N 1
ATOM 2952 C CA . HIS B 1 47 ? 4.871 15.18 20.203 1 92.38 47 HIS B CA 1
ATOM 2953 C C . HIS B 1 47 ? 6.215 15.891 20.062 1 92.38 47 HIS B C 1
ATOM 2955 O O . HIS B 1 47 ? 7.234 15.398 20.562 1 92.38 47 HIS B O 1
ATOM 2961 N N . GLN B 1 48 ? 6.219 17 19.422 1 94.19 48 GLN B N 1
ATOM 2962 C CA . GLN B 1 48 ? 7.461 17.734 19.172 1 94.19 48 GLN B CA 1
ATOM 2963 C C . GLN B 1 48 ? 7.973 18.375 20.453 1 94.19 48 GLN B C 1
ATOM 2965 O O . GLN B 1 48 ? 9.156 18.266 20.781 1 94.19 48 GLN B O 1
ATOM 2970 N N . VAL B 1 49 ? 7.086 18.969 21.172 1 96.38 49 VAL B N 1
ATOM 2971 C CA . VAL B 1 49 ? 7.48 19.641 22.406 1 96.38 49 VAL B CA 1
ATOM 2972 C C . VAL B 1 49 ? 7.984 18.609 23.406 1 96.38 49 VAL B C 1
ATOM 2974 O O . VAL B 1 49 ? 8.898 18.891 24.188 1 96.38 49 VAL B O 1
ATOM 2977 N N . ARG B 1 50 ? 7.453 17.422 23.312 1 93.5 50 ARG B N 1
ATOM 2978 C CA . ARG B 1 50 ? 7.805 16.375 24.266 1 93.5 50 ARG B CA 1
ATOM 2979 C C . ARG B 1 50 ? 8.938 15.508 23.734 1 93.5 50 ARG B C 1
ATOM 2981 O O . ARG B 1 50 ? 9.312 14.508 24.344 1 93.5 50 ARG B O 1
ATOM 2988 N N . ASP B 1 51 ? 9.398 15.797 22.547 1 92.44 51 ASP B N 1
ATOM 2989 C CA . ASP B 1 51 ? 10.539 15.117 21.938 1 92.44 51 ASP B CA 1
ATOM 2990 C C . ASP B 1 51 ? 10.258 13.633 21.75 1 92.44 51 ASP B C 1
ATOM 2992 O O . ASP B 1 51 ? 11.125 12.789 22.016 1 92.44 51 ASP B O 1
ATOM 2996 N N . GLU B 1 52 ? 9.117 13.352 21.328 1 86.56 52 GLU B N 1
ATOM 2997 C CA . GLU B 1 52 ? 8.688 11.961 21.266 1 86.56 52 GLU B CA 1
ATOM 2998 C C . GLU B 1 52 ? 9.039 11.328 19.922 1 86.56 52 GLU B C 1
ATOM 3000 O O . GLU B 1 52 ? 9.117 10.109 19.797 1 86.56 52 GLU B O 1
ATOM 3005 N N . TRP B 1 53 ? 9.195 12.086 18.906 1 80.88 53 TRP B N 1
ATOM 3006 C CA . TRP B 1 53 ? 9.516 11.555 17.578 1 80.88 53 TRP B CA 1
ATOM 3007 C C . TRP B 1 53 ? 11.016 11.57 17.328 1 80.88 53 TRP B C 1
ATOM 3009 O O . TRP B 1 53 ? 11.578 10.609 16.812 1 80.88 53 TRP B O 1
ATOM 3019 N N . ALA B 1 54 ? 11.617 12.734 17.578 1 83.06 54 ALA B N 1
ATOM 3020 C CA . ALA B 1 54 ? 13.055 12.969 17.453 1 83.06 54 ALA B CA 1
ATOM 3021 C C . ALA B 1 54 ? 13.492 14.156 18.312 1 83.06 54 ALA B C 1
ATOM 3023 O O . ALA B 1 54 ? 12.656 14.852 18.906 1 83.06 54 ALA B O 1
ATOM 3024 N N . ALA B 1 55 ? 14.75 14.281 18.375 1 87.94 55 ALA B N 1
ATOM 3025 C CA . ALA B 1 55 ? 15.273 15.414 19.141 1 87.94 55 ALA B CA 1
ATOM 3026 C C . ALA B 1 55 ? 14.82 16.734 18.531 1 87.94 55 ALA B C 1
ATOM 3028 O O . ALA B 1 55 ? 15.008 16.984 17.328 1 87.94 55 ALA B O 1
ATOM 3029 N N . GLY B 1 56 ? 14.266 17.578 19.344 1 94.88 56 GLY B N 1
ATOM 3030 C CA . GLY B 1 56 ? 13.75 18.859 18.891 1 94.88 56 GLY B CA 1
ATOM 3031 C C . GLY B 1 56 ? 14.734 20 19.062 1 94.88 56 GLY B C 1
ATOM 3032 O O . GLY B 1 56 ? 15.812 19.812 19.625 1 94.88 56 GLY B O 1
ATOM 3033 N N . LEU B 1 57 ? 14.375 21.125 18.484 1 96.88 57 LEU B N 1
ATOM 3034 C CA . L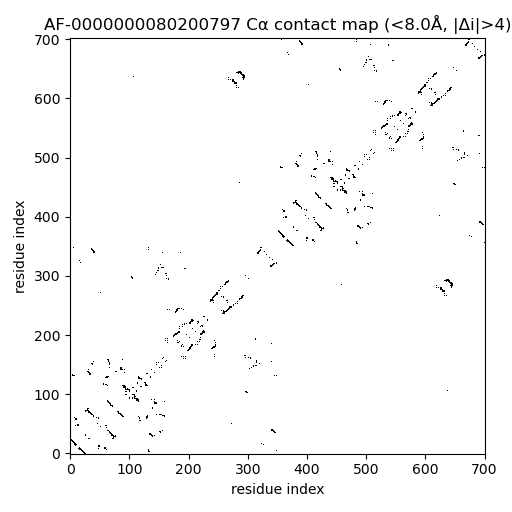EU B 1 57 ? 15.109 22.375 18.641 1 96.88 57 LEU B CA 1
ATOM 3035 C C . LEU B 1 57 ? 14.422 23.281 19.656 1 96.88 57 LEU B C 1
ATOM 3037 O O . LEU B 1 57 ? 13.227 23.578 19.516 1 96.88 57 LEU B O 1
ATOM 3041 N N . PHE B 1 58 ? 15.172 23.688 20.641 1 97.06 58 PHE B N 1
ATOM 3042 C CA . PHE B 1 58 ? 14.609 24.516 21.703 1 97.06 58 PHE B CA 1
ATOM 3043 C C . PHE B 1 58 ? 15.43 25.781 21.891 1 97.06 58 PHE B C 1
ATOM 3045 O O . PHE B 1 58 ? 16.641 25.781 21.656 1 97.06 58 PHE B O 1
ATOM 3052 N N . PRO B 1 59 ? 14.773 26.922 22.438 1 97.62 59 PRO B N 1
ATOM 3053 C CA . PRO B 1 59 ? 13.344 27.109 22.719 1 97.62 59 PRO B CA 1
ATOM 3054 C C . PRO B 1 59 ? 12.477 26.922 21.469 1 97.62 59 PRO B C 1
ATOM 3056 O O . PRO B 1 59 ? 12.875 27.297 20.375 1 97.62 59 PRO B O 1
ATOM 3059 N N . MET B 1 60 ? 11.297 26.297 21.656 1 98.38 60 MET B N 1
ATOM 3060 C CA . MET B 1 60 ? 10.406 25.953 20.562 1 98.38 60 MET B CA 1
ATOM 3061 C C . MET B 1 60 ? 9.055 26.641 20.703 1 98.38 60 MET B C 1
ATOM 3063 O O . MET B 1 60 ? 8.375 26.484 21.719 1 98.38 60 MET B O 1
ATOM 3067 N N . VAL B 1 61 ? 8.68 27.469 19.75 1 98.69 61 VAL B N 1
ATOM 3068 C CA . VAL B 1 61 ? 7.324 27.984 19.625 1 98.69 61 VAL B CA 1
ATOM 3069 C C . VAL B 1 61 ? 6.527 27.094 18.672 1 98.69 61 VAL B C 1
ATOM 3071 O O . VAL B 1 61 ? 6.684 27.203 17.453 1 98.69 61 VAL B O 1
ATOM 3074 N N . PRO B 1 62 ? 5.59 26.25 19.172 1 98.56 62 PRO B N 1
ATOM 3075 C CA . PRO B 1 62 ? 4.852 25.344 18.297 1 98.56 62 PRO B CA 1
ATOM 3076 C C . PRO B 1 62 ? 3.746 26.062 17.516 1 98.56 62 PRO B C 1
ATOM 3078 O O . PRO B 1 62 ? 3.582 27.266 17.625 1 98.56 62 PRO B O 1
ATOM 3081 N N . GLY B 1 63 ? 3.018 25.266 16.75 1 98.69 63 GLY B N 1
ATOM 3082 C CA . GLY B 1 63 ? 1.86 25.75 16.016 1 98.69 63 GLY B CA 1
ATOM 3083 C C . GLY B 1 63 ? 2.088 25.797 14.516 1 98.69 63 GLY B C 1
ATOM 3084 O O . GLY B 1 63 ? 2.982 26.516 14.039 1 98.69 63 GLY B O 1
ATOM 3085 N N . HIS B 1 64 ? 1.302 25.047 13.781 1 98.75 64 HIS B N 1
ATOM 3086 C CA . HIS B 1 64 ? 1.476 25.031 12.328 1 98.75 64 HIS B CA 1
ATOM 3087 C C . HIS B 1 64 ? 0.137 25.172 11.617 1 98.75 64 HIS B C 1
ATOM 3089 O O . HIS B 1 64 ? 0.035 24.891 10.422 1 98.75 64 HIS B O 1
ATOM 3095 N N . GLU B 1 65 ? -0.907 25.484 12.328 1 98.88 65 GLU B N 1
ATOM 3096 C CA . GLU B 1 65 ? -2.24 25.734 11.797 1 98.88 65 GLU B CA 1
ATOM 3097 C C . GLU B 1 65 ? -2.623 27.203 11.953 1 98.88 65 GLU B C 1
ATOM 3099 O O . GLU B 1 65 ? -3.422 27.562 12.82 1 98.88 65 GLU B O 1
ATOM 3104 N N . ILE B 1 66 ? -2.135 28.031 11.062 1 98.94 66 ILE B N 1
ATOM 3105 C CA . ILE B 1 66 ? -2.137 29.469 11.289 1 98.94 66 ILE B CA 1
ATOM 3106 C C . ILE B 1 66 ? -3.113 30.141 10.32 1 98.94 66 ILE B C 1
ATOM 3108 O O . ILE B 1 66 ? -3.119 29.844 9.125 1 98.94 66 ILE B O 1
ATOM 3112 N N . VAL B 1 67 ? -3.973 31.016 10.82 1 98.94 67 VAL B N 1
ATOM 3113 C CA . VAL B 1 67 ? -4.754 31.922 9.992 1 98.94 67 VAL B CA 1
ATOM 3114 C C . VAL B 1 67 ? -4.641 33.344 10.547 1 98.94 67 VAL B C 1
ATOM 3116 O O . VAL B 1 67 ? -4.48 33.531 11.75 1 98.94 67 VAL B O 1
ATOM 3119 N N . GLY B 1 68 ? -4.691 34.25 9.703 1 98.81 68 GLY B N 1
ATOM 3120 C CA . GLY B 1 68 ? -4.559 35.656 10.109 1 98.81 68 GLY B CA 1
ATOM 3121 C C . GLY B 1 68 ? -4.66 36.625 8.945 1 98.81 68 GLY B C 1
ATOM 3122 O O . GLY B 1 68 ? -5.352 36.344 7.965 1 98.81 68 GLY B O 1
ATOM 3123 N N . HIS B 1 69 ? -4.031 37.812 9.188 1 98.81 69 HIS B N 1
ATOM 3124 C CA . HIS B 1 69 ? -4.156 38.906 8.211 1 98.81 69 HIS B CA 1
ATOM 3125 C C . HIS B 1 69 ? -2.789 39.438 7.828 1 98.81 69 HIS B C 1
ATOM 3127 O O . HIS B 1 69 ? -1.927 39.656 8.688 1 98.81 69 HIS B O 1
ATOM 3133 N N . VAL B 1 70 ? -2.67 39.719 6.543 1 98.88 70 VAL B N 1
ATOM 3134 C CA . VAL B 1 70 ? -1.415 40.25 6.031 1 98.88 70 VAL B CA 1
ATOM 3135 C C . VAL B 1 70 ? -1.215 41.688 6.551 1 98.88 70 VAL B C 1
ATOM 3137 O O . VAL B 1 70 ? -2.123 42.5 6.469 1 98.88 70 VAL B O 1
ATOM 3140 N N . THR B 1 71 ? -0.01 41.969 7.039 1 98.75 71 THR B N 1
ATOM 3141 C CA . THR B 1 71 ? 0.27 43.281 7.57 1 98.75 71 THR B CA 1
ATOM 3142 C C . THR B 1 71 ? 1.363 43.969 6.758 1 98.75 71 THR B C 1
ATOM 3144 O O . THR B 1 71 ? 1.506 45.188 6.809 1 98.75 71 THR B O 1
ATOM 3147 N N . ALA B 1 72 ? 2.189 43.219 6.074 1 98.56 72 ALA B N 1
ATOM 3148 C CA . ALA B 1 72 ? 3.244 43.75 5.215 1 98.56 72 ALA B CA 1
ATOM 3149 C C . ALA B 1 72 ? 3.617 42.75 4.125 1 98.56 72 ALA B C 1
ATOM 3151 O O . ALA B 1 72 ? 3.488 41.531 4.312 1 98.56 72 ALA B O 1
ATOM 3152 N N . VAL B 1 73 ? 4.051 43.281 2.977 1 98.5 73 VAL B N 1
ATOM 3153 C CA . VAL B 1 73 ? 4.492 42.438 1.878 1 98.5 73 VAL B CA 1
ATOM 3154 C C . VAL B 1 73 ? 5.805 42.969 1.306 1 98.5 73 VAL B C 1
ATOM 3156 O O . VAL B 1 73 ? 6.039 44.188 1.299 1 98.5 73 VAL B O 1
ATOM 3159 N N . GLY B 1 74 ? 6.625 42.031 0.898 1 98.25 74 GLY B N 1
ATOM 3160 C CA . GLY B 1 74 ? 7.855 42.406 0.226 1 98.25 74 GLY B CA 1
ATOM 3161 C C . GLY B 1 74 ? 7.625 43.031 -1.141 1 98.25 74 GLY B C 1
ATOM 3162 O O . GLY B 1 74 ? 6.523 42.938 -1.689 1 98.25 74 GLY B O 1
ATOM 3163 N N . ALA B 1 75 ? 8.695 43.562 -1.711 1 98.06 75 ALA B N 1
ATOM 3164 C CA . ALA B 1 75 ? 8.633 44.344 -2.939 1 98.06 75 ALA B CA 1
ATOM 3165 C C . ALA B 1 75 ? 8.266 43.469 -4.133 1 98.06 75 ALA B C 1
ATOM 3167 O O . ALA B 1 75 ? 7.684 43.938 -5.109 1 98.06 75 ALA B O 1
ATOM 3168 N N . ASN B 1 76 ? 8.57 42.188 -4.074 1 98.44 76 ASN B N 1
ATOM 3169 C CA . ASN B 1 76 ? 8.367 41.312 -5.219 1 98.44 76 ASN B CA 1
ATOM 3170 C C . ASN B 1 76 ? 7.074 40.5 -5.082 1 98.44 76 ASN B C 1
ATOM 3172 O O . ASN B 1 76 ? 6.734 39.719 -5.969 1 98.44 76 ASN B O 1
ATOM 3176 N N . VAL B 1 77 ? 6.391 40.625 -3.959 1 98.56 77 VAL B N 1
ATOM 3177 C CA . VAL B 1 77 ? 5.184 39.875 -3.701 1 98.56 77 VAL B CA 1
ATOM 3178 C C . VAL B 1 77 ? 4.074 40.281 -4.66 1 98.56 77 VAL B C 1
ATOM 3180 O O . VAL B 1 77 ? 3.844 41.5 -4.852 1 98.56 77 VAL B O 1
ATOM 3183 N N . LYS B 1 78 ? 3.359 39.344 -5.277 1 97.81 78 LYS B N 1
ATOM 3184 C CA . LYS B 1 78 ? 2.311 39.625 -6.25 1 97.81 78 LYS B CA 1
ATOM 3185 C C . LYS B 1 78 ? 0.991 38.969 -5.855 1 97.81 78 LYS B C 1
ATOM 3187 O O . LYS B 1 78 ? -0.079 39.406 -6.281 1 97.81 78 LYS B O 1
ATOM 3192 N N . LYS B 1 79 ? 1.029 37.969 -5.035 1 97.75 79 LYS B N 1
ATOM 3193 C CA . LYS B 1 79 ? -0.14 37.156 -4.781 1 97.75 79 LYS B CA 1
ATOM 3194 C C . LYS B 1 79 ? -0.993 37.719 -3.654 1 97.75 79 LYS B C 1
ATOM 3196 O O . LYS B 1 79 ? -2.178 37.406 -3.541 1 97.75 79 LYS B O 1
ATOM 3201 N N . PHE B 1 80 ? -0.396 38.594 -2.832 1 98.62 80 PHE B N 1
ATOM 3202 C CA . PHE B 1 80 ? -1.069 39.031 -1.614 1 98.62 80 PHE B CA 1
ATOM 3203 C C . PHE B 1 80 ? -0.859 40.531 -1.386 1 98.62 80 PHE B C 1
ATOM 3205 O O . PHE B 1 80 ? 0.107 41.094 -1.886 1 98.62 80 PHE B O 1
ATOM 3212 N N . LYS B 1 81 ? -1.768 41.094 -0.634 1 98.44 81 LYS B N 1
ATOM 3213 C CA . LYS B 1 81 ? -1.664 42.5 -0.215 1 98.44 81 LYS B CA 1
ATOM 3214 C C . LYS B 1 81 ? -2.082 42.656 1.243 1 98.44 81 LYS B C 1
ATOM 3216 O O . LYS B 1 81 ? -2.744 41.781 1.809 1 98.44 81 LYS B O 1
ATOM 3221 N N . VAL B 1 82 ? -1.688 43.75 1.764 1 98.62 82 VAL B N 1
ATOM 3222 C CA . VAL B 1 82 ? -2.029 44.094 3.145 1 98.62 82 VAL B CA 1
ATOM 3223 C C . VAL B 1 82 ? -3.543 44.031 3.332 1 98.62 82 VAL B C 1
ATOM 3225 O O . VAL B 1 82 ? -4.301 44.531 2.5 1 98.62 82 VAL B O 1
ATOM 3228 N N . GLY B 1 83 ? -3.969 43.312 4.328 1 98.5 83 GLY B N 1
ATOM 3229 C CA . GLY B 1 83 ? -5.387 43.188 4.617 1 98.5 83 GLY B CA 1
ATOM 3230 C C . GLY B 1 83 ? -5.965 41.844 4.23 1 98.5 83 GLY B C 1
ATOM 3231 O O . GLY B 1 83 ? -7.035 41.438 4.707 1 98.5 83 GLY B O 1
ATOM 3232 N N . ASP B 1 84 ? -5.316 41.125 3.365 1 98.62 84 ASP B N 1
ATOM 3233 C CA . ASP B 1 84 ? -5.797 39.812 2.934 1 98.62 84 ASP B CA 1
ATOM 3234 C C . ASP B 1 84 ? -5.879 38.844 4.109 1 98.62 84 ASP B C 1
ATOM 3236 O O . ASP B 1 84 ? -5.016 38.875 4.992 1 98.62 84 ASP B O 1
ATOM 3240 N N . THR B 1 85 ? -6.969 38 4.164 1 98.75 85 THR B N 1
ATOM 3241 C CA . THR B 1 85 ? -7.062 36.875 5.078 1 98.75 85 THR B CA 1
ATOM 3242 C C . THR B 1 85 ? -6.324 35.656 4.512 1 98.75 85 THR B C 1
ATOM 3244 O O . THR B 1 85 ? -6.637 35.188 3.414 1 98.75 85 THR B O 1
ATOM 3247 N N . VAL B 1 86 ? -5.344 35.156 5.254 1 98.88 86 VAL B N 1
ATOM 3248 C CA . VAL B 1 86 ? -4.473 34.125 4.703 1 98.88 86 VAL B CA 1
ATOM 3249 C C . VAL B 1 86 ? -4.211 33.062 5.758 1 98.88 86 VAL B C 1
ATOM 3251 O O . VAL B 1 86 ? -4.629 33.188 6.91 1 98.88 86 VAL B O 1
ATOM 3254 N N . GLY B 1 87 ? -3.666 31.969 5.367 1 98.88 87 GLY B N 1
ATOM 3255 C CA . GLY B 1 87 ? -3.242 30.891 6.23 1 98.88 87 GLY B CA 1
ATOM 3256 C C . GLY B 1 87 ? -1.843 30.391 5.922 1 98.88 87 GLY B C 1
ATOM 3257 O O . GLY B 1 87 ? -1.323 30.625 4.828 1 98.88 87 GLY B O 1
ATOM 3258 N N . VAL B 1 88 ? -1.183 29.844 6.859 1 98.88 88 VAL B N 1
ATOM 3259 C CA . VAL B 1 88 ? 0.086 29.141 6.742 1 98.88 88 VAL B CA 1
ATOM 3260 C C . VAL B 1 88 ? -0.04 27.75 7.371 1 98.88 88 VAL B C 1
ATOM 3262 O O . VAL B 1 88 ? -0.514 27.609 8.5 1 98.88 88 VAL B O 1
ATOM 3265 N N . GLY B 1 89 ? 0.361 26.734 6.625 1 98.56 89 GLY B N 1
ATOM 3266 C CA . GLY B 1 89 ? 0.249 25.359 7.086 1 98.56 89 GLY B CA 1
ATOM 3267 C C . GLY B 1 89 ? 1.537 24.828 7.68 1 98.56 89 GLY B C 1
ATOM 3268 O O . GLY B 1 89 ? 2.217 25.516 8.438 1 98.56 89 GLY B O 1
ATOM 3269 N N . CYS B 1 90 ? 1.884 23.625 7.363 1 98.25 90 CYS B N 1
ATOM 3270 C CA . CYS B 1 90 ? 2.906 22.859 8.062 1 98.25 90 CYS B CA 1
ATOM 3271 C C . CYS B 1 90 ? 4.289 23.141 7.5 1 98.25 90 CYS B C 1
ATOM 3273 O O . CYS B 1 90 ? 5.301 22.75 8.086 1 98.25 90 CYS B O 1
ATOM 3275 N N . MET B 1 91 ? 4.301 23.844 6.328 1 98.38 91 MET B N 1
ATOM 3276 C CA . MET B 1 91 ? 5.57 24.141 5.676 1 98.38 91 MET B CA 1
ATOM 3277 C C . MET B 1 91 ? 5.676 25.625 5.348 1 98.38 91 MET B C 1
ATOM 3279 O O . MET B 1 91 ? 4.688 26.266 4.973 1 98.38 91 MET B O 1
ATOM 3283 N N . VAL B 1 92 ? 6.969 26.125 5.379 1 98.38 92 VAL B N 1
ATOM 3284 C CA . VAL B 1 92 ? 7.16 27.531 5.07 1 98.38 92 VAL B CA 1
ATOM 3285 C C . VAL B 1 92 ? 8.266 27.688 4.023 1 98.38 92 VAL B C 1
ATOM 3287 O O . VAL B 1 92 ? 8.609 28.812 3.635 1 98.38 92 VAL B O 1
ATOM 3290 N N . ASP B 1 93 ? 8.883 26.562 3.629 1 98.12 93 ASP B N 1
ATOM 3291 C CA . ASP B 1 93 ? 9.938 26.594 2.625 1 98.12 93 ASP B CA 1
ATOM 3292 C C . ASP B 1 93 ? 10.266 25.188 2.123 1 98.12 93 ASP B C 1
ATOM 3294 O O . ASP B 1 93 ? 9.883 24.203 2.742 1 98.12 93 ASP B O 1
ATOM 3298 N N . SER B 1 94 ? 10.82 25.062 0.962 1 98.19 94 SER B N 1
ATOM 3299 C CA . SER B 1 94 ? 11.398 23.875 0.346 1 98.19 94 SER B CA 1
ATOM 3300 C C . SER B 1 94 ? 12.477 24.25 -0.669 1 98.19 94 SER B C 1
ATOM 3302 O O . SER B 1 94 ? 12.75 25.422 -0.892 1 98.19 94 SER B O 1
ATOM 3304 N N . CYS B 1 95 ? 13.172 23.312 -1.319 1 97.88 95 CYS B N 1
ATOM 3305 C CA . CYS B 1 95 ? 14.219 23.656 -2.281 1 97.88 95 CYS B CA 1
ATOM 3306 C C . CYS B 1 95 ? 13.617 24.25 -3.545 1 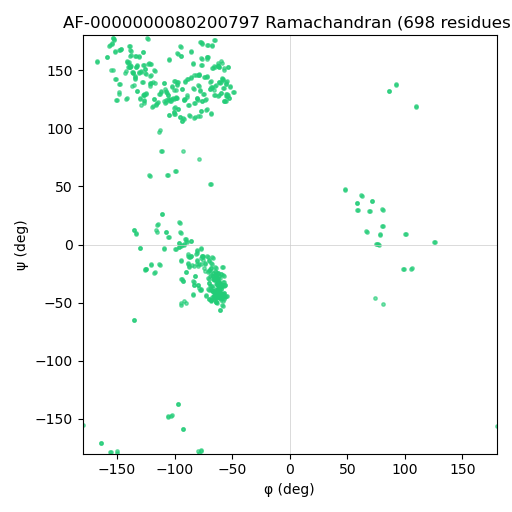97.88 95 CYS B C 1
ATOM 3308 O O . CYS B 1 95 ? 14.281 25 -4.258 1 97.88 95 CYS B O 1
ATOM 3310 N N . ARG B 1 96 ? 12.422 23.875 -3.885 1 97.19 96 ARG B N 1
ATOM 3311 C CA . ARG B 1 96 ? 11.586 24.375 -4.973 1 97.19 96 ARG B CA 1
ATOM 3312 C C . ARG B 1 96 ? 12.195 24.047 -6.328 1 97.19 96 ARG B C 1
ATOM 3314 O O . ARG B 1 96 ? 11.727 24.531 -7.359 1 97.19 96 ARG B O 1
ATOM 3321 N N . THR B 1 97 ? 13.234 23.172 -6.309 1 97.94 97 THR B N 1
ATOM 3322 C CA . THR B 1 97 ? 13.922 22.891 -7.566 1 97.94 97 THR B CA 1
ATOM 3323 C C . THR B 1 97 ? 13.953 21.391 -7.844 1 97.94 97 THR B C 1
ATOM 3325 O O . THR B 1 97 ? 14.188 20.969 -8.984 1 97.94 97 THR B O 1
ATOM 3328 N N . CYS B 1 98 ? 13.805 20.625 -6.859 1 97.62 98 CYS B N 1
ATOM 3329 C CA . CYS B 1 98 ? 13.867 19.172 -7.07 1 97.62 98 CYS B CA 1
ATOM 3330 C C . CYS B 1 98 ? 12.633 18.672 -7.812 1 97.62 98 CYS B C 1
ATOM 3332 O O . CYS B 1 98 ? 11.68 19.422 -8.016 1 97.62 98 CYS B O 1
ATOM 3334 N N . GLU B 1 99 ? 12.617 17.406 -8.234 1 96.81 99 GLU B N 1
ATOM 3335 C CA . GLU B 1 99 ? 11.539 16.828 -9.023 1 96.81 99 GLU B CA 1
ATOM 3336 C C . GLU B 1 99 ? 10.219 16.859 -8.258 1 96.81 99 GLU B C 1
ATOM 3338 O O . GLU B 1 99 ? 9.156 17.109 -8.844 1 96.81 99 GLU B O 1
ATOM 3343 N N . GLU B 1 100 ? 10.227 16.594 -6.984 1 97.88 100 GLU B N 1
ATOM 3344 C CA . GLU B 1 100 ? 9.008 16.594 -6.184 1 97.88 100 GLU B CA 1
ATOM 3345 C C . GLU B 1 100 ? 8.422 18 -6.074 1 97.88 100 GLU B C 1
ATOM 3347 O O . GLU B 1 100 ? 7.219 18.203 -6.242 1 97.88 100 GLU B O 1
ATOM 3352 N N . CYS B 1 101 ? 9.273 18.984 -5.805 1 98.25 101 CYS B N 1
ATOM 3353 C CA . CYS B 1 101 ? 8.812 20.359 -5.703 1 98.25 101 CYS B CA 1
ATOM 3354 C C . CYS B 1 101 ? 8.227 20.844 -7.023 1 98.25 101 CYS B C 1
ATOM 3356 O O . CYS B 1 101 ? 7.223 21.547 -7.043 1 98.25 101 CYS B O 1
ATOM 3358 N N . LYS B 1 102 ? 8.852 20.453 -8.102 1 98.06 102 LYS B N 1
ATOM 3359 C CA . LYS B 1 102 ? 8.367 20.844 -9.414 1 98.06 102 LYS B CA 1
ATOM 3360 C C . LYS B 1 102 ? 6.988 20.25 -9.695 1 98.06 102 LYS B C 1
ATOM 3362 O O . LYS B 1 102 ? 6.203 20.812 -10.469 1 98.06 102 LYS B O 1
ATOM 3367 N N . LYS B 1 103 ? 6.656 19.141 -9.008 1 97.31 103 LYS B N 1
ATOM 3368 C CA . LYS B 1 103 ? 5.359 18.5 -9.164 1 97.31 103 LYS B CA 1
ATOM 3369 C C . LYS B 1 103 ? 4.34 19.062 -8.18 1 97.31 103 LYS B C 1
ATOM 3371 O O . LYS B 1 103 ? 3.197 18.594 -8.125 1 97.31 103 LYS B O 1
ATOM 3376 N N . GLY B 1 104 ? 4.719 20.047 -7.398 1 98.12 104 GLY B N 1
ATOM 3377 C CA . GLY B 1 104 ? 3.832 20.594 -6.387 1 98.12 104 GLY B CA 1
ATOM 3378 C C . GLY B 1 104 ? 3.777 19.766 -5.121 1 98.12 104 GLY B C 1
ATOM 3379 O O . GLY B 1 104 ? 2.812 19.844 -4.359 1 98.12 104 GLY B O 1
ATOM 3380 N N . LEU B 1 105 ? 4.758 18.875 -4.98 1 98.38 105 LEU B N 1
ATOM 3381 C CA . LEU B 1 105 ? 4.836 17.984 -3.816 1 98.38 105 LEU B CA 1
ATOM 3382 C C . LEU B 1 105 ? 5.949 18.438 -2.875 1 98.38 105 LEU B C 1
ATOM 3384 O O . LEU B 1 105 ? 6.812 17.641 -2.508 1 98.38 105 LEU B O 1
ATOM 3388 N N . GLU B 1 106 ? 5.875 19.656 -2.367 1 98.69 106 GLU B N 1
ATOM 3389 C CA . GLU B 1 106 ? 6.906 20.25 -1.515 1 98.69 106 GLU B CA 1
ATOM 3390 C C . GLU B 1 106 ? 7.066 19.453 -0.219 1 98.69 106 GLU B C 1
ATOM 3392 O O . GLU B 1 106 ? 8.148 19.422 0.368 1 98.69 106 GLU B O 1
ATOM 3397 N N . GLN B 1 107 ? 5.914 18.797 0.222 1 98.25 107 GLN B N 1
ATOM 3398 C CA . GLN B 1 107 ? 5.988 18.016 1.446 1 98.25 107 GLN B CA 1
ATOM 3399 C C . GLN B 1 107 ? 6.938 16.828 1.282 1 98.25 107 GLN B C 1
ATOM 3401 O O . GLN B 1 107 ? 7.391 16.25 2.271 1 98.25 107 GLN B O 1
ATOM 3406 N N . TYR B 1 108 ? 7.191 16.469 0.036 1 98.12 108 TYR B N 1
ATOM 3407 C CA . TYR B 1 108 ? 8.109 15.375 -0.252 1 98.12 108 TYR B CA 1
ATOM 3408 C C . TYR B 1 108 ? 9.391 15.891 -0.896 1 98.12 108 TYR B C 1
ATOM 3410 O O . TYR B 1 108 ? 10.039 15.172 -1.654 1 98.12 108 TYR B O 1
ATOM 3418 N N . CYS B 1 109 ? 9.797 17.141 -0.67 1 97.94 109 CYS B N 1
ATOM 3419 C CA . CYS B 1 109 ? 11.031 17.719 -1.19 1 97.94 109 CYS B CA 1
ATOM 3420 C C . CYS B 1 109 ? 12.219 16.812 -0.939 1 97.94 109 CYS B C 1
ATOM 3422 O O . CYS B 1 109 ? 12.43 16.344 0.185 1 97.94 109 CYS B O 1
ATOM 3424 N N . LEU B 1 110 ? 13.031 16.547 -1.96 1 96.75 110 LEU B N 1
ATOM 3425 C CA . LEU B 1 110 ? 14.148 15.625 -1.858 1 96.75 110 LEU B CA 1
ATOM 3426 C C . LEU B 1 110 ? 15.25 16.203 -0.968 1 96.75 110 LEU B C 1
ATOM 3428 O O . LEU B 1 110 ? 16.031 15.453 -0.384 1 96.75 110 LEU B O 1
ATOM 3432 N N . GLU B 1 111 ? 15.281 17.484 -0.813 1 96.62 111 GLU B N 1
ATOM 3433 C CA . GLU B 1 111 ? 16.266 18.125 0.047 1 96.62 111 GLU B CA 1
ATOM 3434 C C . GLU B 1 111 ? 15.695 18.391 1.438 1 96.62 111 GLU B C 1
ATOM 3436 O O . GLU B 1 111 ? 16.344 19.016 2.273 1 96.62 111 GLU B O 1
ATOM 3441 N N . GLY B 1 112 ? 14.461 17.984 1.623 1 96.44 112 GLY B N 1
ATOM 3442 C CA . GLY B 1 112 ? 13.773 18.297 2.863 1 96.44 112 GLY B CA 1
ATOM 3443 C C . GLY B 1 112 ? 13.086 19.656 2.826 1 96.44 112 GLY B C 1
ATOM 3444 O O . GLY B 1 112 ? 13.656 20.641 2.35 1 96.44 112 GLY B O 1
ATOM 3445 N N . ASN B 1 113 ? 11.883 19.688 3.221 1 97.69 113 ASN B N 1
ATOM 3446 C CA . ASN B 1 113 ? 11.203 20.969 3.35 1 97.69 113 ASN B CA 1
ATOM 3447 C C . ASN B 1 113 ? 11.477 21.609 4.707 1 97.69 113 ASN B C 1
ATOM 3449 O O . ASN B 1 113 ? 12.07 20.984 5.586 1 97.69 113 ASN B O 1
ATOM 3453 N N . THR B 1 114 ? 11.141 22.875 4.836 1 98.19 114 THR B N 1
ATOM 3454 C CA . THR B 1 114 ? 11.266 23.609 6.09 1 98.19 114 THR B CA 1
ATOM 3455 C C . THR B 1 114 ? 9.914 23.719 6.789 1 98.19 114 THR B C 1
ATOM 3457 O O . THR B 1 114 ? 8.969 24.297 6.246 1 98.19 114 THR B O 1
ATOM 3460 N N . GLY B 1 115 ? 9.797 23.156 7.965 1 98.12 115 GLY B N 1
ATOM 3461 C CA . GLY B 1 115 ? 8.555 23.219 8.727 1 98.12 115 GLY B CA 1
ATOM 3462 C C . GLY B 1 115 ? 8.273 24.594 9.305 1 98.12 115 GLY B C 1
ATOM 3463 O O . GLY B 1 115 ? 9.164 25.438 9.391 1 98.12 115 GLY B O 1
ATOM 3464 N N . THR B 1 116 ? 7.051 24.75 9.625 1 98.56 116 THR B N 1
ATOM 3465 C CA . THR B 1 116 ? 6.598 26.031 10.172 1 98.56 116 THR B CA 1
ATOM 3466 C C . THR B 1 116 ? 7.258 26.297 11.523 1 98.56 116 THR B C 1
ATOM 3468 O O . THR B 1 116 ? 7.457 27.453 11.898 1 98.56 116 THR B O 1
ATOM 3471 N N . TYR B 1 117 ? 7.586 25.25 12.203 1 98 117 TYR B N 1
ATOM 3472 C CA . TYR B 1 117 ? 8.359 25.328 13.438 1 98 117 TYR B CA 1
ATOM 3473 C C . TYR B 1 117 ? 9.234 24.094 13.609 1 98 117 TYR B C 1
ATOM 3475 O O . TYR B 1 117 ? 9.141 23.141 12.828 1 98 117 TYR B O 1
ATOM 3483 N N . ASN B 1 118 ? 10.195 24.156 14.578 1 97.25 118 ASN B N 1
ATOM 3484 C CA . ASN B 1 118 ? 11.086 23.047 14.891 1 97.25 118 ASN B CA 1
ATOM 3485 C C . ASN B 1 118 ? 11.891 22.609 13.672 1 97.25 118 ASN B C 1
ATOM 3487 O O . ASN B 1 118 ? 12.047 21.406 13.422 1 97.25 118 ASN B O 1
ATOM 3491 N N . SER B 1 119 ? 12.266 23.562 12.852 1 97.31 119 SER B N 1
ATOM 3492 C CA . SER B 1 119 ? 13.094 23.344 11.672 1 97.31 119 SER B CA 1
ATOM 3493 C C . SER B 1 119 ? 14.133 24.453 11.523 1 97.31 119 SER B C 1
ATOM 3495 O O . SER B 1 119 ? 13.969 25.547 12.055 1 97.31 119 SER B O 1
ATOM 3497 N N . ARG B 1 120 ? 15.195 24.125 10.875 1 96.38 120 ARG B N 1
ATOM 3498 C CA . ARG B 1 120 ? 16.172 25.141 10.508 1 96.38 120 ARG B CA 1
ATOM 3499 C C . ARG B 1 120 ? 15.836 25.75 9.148 1 96.38 120 ARG B C 1
ATOM 3501 O O . ARG B 1 120 ? 15.383 25.047 8.242 1 96.38 120 ARG B O 1
ATOM 3508 N N . THR B 1 121 ? 16.062 27.047 9.055 1 95.38 121 THR B N 1
ATOM 3509 C CA . THR B 1 121 ? 15.93 27.688 7.746 1 95.38 121 THR B CA 1
ATOM 3510 C C . THR B 1 121 ? 16.938 27.109 6.754 1 95.38 121 THR B C 1
ATOM 3512 O O . THR B 1 121 ? 17.938 26.516 7.156 1 95.38 121 THR B O 1
ATOM 3515 N N . ARG B 1 122 ? 16.656 27.172 5.504 1 93.62 122 ARG B N 1
ATOM 3516 C CA . ARG B 1 122 ? 17.453 26.516 4.48 1 93.62 122 ARG B CA 1
ATOM 3517 C C . ARG B 1 122 ? 18.891 27.047 4.473 1 93.62 122 ARG B C 1
ATOM 3519 O O . ARG B 1 122 ? 19.828 26.312 4.141 1 93.62 122 ARG B O 1
ATOM 3526 N N . ASP B 1 123 ? 19.062 28.281 4.867 1 91.12 123 ASP B N 1
ATOM 3527 C CA . ASP B 1 123 ? 20.406 28.859 4.945 1 91.12 123 ASP B CA 1
ATOM 3528 C C . ASP B 1 123 ? 21.109 28.438 6.234 1 91.12 123 ASP B C 1
ATOM 3530 O O . ASP B 1 123 ? 22.281 28.766 6.449 1 91.12 123 ASP B O 1
ATOM 3534 N N . GLY B 1 124 ? 20.406 27.719 7.133 1 91.12 124 GLY B N 1
ATOM 3535 C CA . GLY B 1 124 ? 20.969 27.141 8.344 1 91.12 124 GLY B CA 1
ATOM 3536 C C . GLY B 1 124 ? 21.156 28.156 9.453 1 91.12 124 GLY B C 1
ATOM 3537 O O . GLY B 1 124 ? 21.688 27.828 10.516 1 91.12 124 GLY B O 1
ATOM 3538 N N . LYS B 1 125 ? 20.703 29.312 9.344 1 90.75 125 LYS B N 1
ATOM 3539 C CA . LYS B 1 125 ? 21.062 30.391 10.258 1 90.75 125 LYS B CA 1
ATOM 3540 C C . LYS B 1 125 ? 20.031 30.516 11.383 1 90.75 125 LYS B C 1
ATOM 3542 O O . LYS B 1 125 ? 20.375 30.922 12.492 1 90.75 125 LYS B O 1
ATOM 3547 N N . ASP B 1 126 ? 18.844 30.172 11.102 1 94 126 ASP B N 1
ATOM 3548 C CA . ASP B 1 126 ? 17.766 30.406 12.062 1 94 126 ASP B CA 1
ATOM 3549 C C . ASP B 1 126 ? 16.922 29.141 12.258 1 94 126 ASP B C 1
ATOM 3551 O O . ASP B 1 126 ? 17.062 28.172 11.508 1 94 126 ASP B O 1
ATOM 3555 N N . VAL B 1 127 ? 16.203 29.141 13.352 1 96.75 127 VAL B N 1
ATOM 3556 C CA . VAL B 1 127 ? 15.219 28.094 13.648 1 96.75 127 VAL B CA 1
ATOM 3557 C C . VAL B 1 127 ? 13.805 28.656 13.484 1 96.75 127 VAL B C 1
ATOM 3559 O O . VAL B 1 127 ? 13.523 29.781 13.93 1 96.75 127 VAL B O 1
ATOM 3562 N N . THR B 1 128 ? 13.047 27.922 12.781 1 97.81 128 THR B N 1
ATOM 3563 C CA . THR B 1 128 ? 11.68 28.391 12.578 1 97.81 128 THR B CA 1
ATOM 3564 C C . THR B 1 128 ? 10.883 28.312 13.883 1 97.81 128 THR B C 1
ATOM 3566 O O . THR B 1 128 ? 11.039 27.375 14.656 1 97.81 128 THR B O 1
ATOM 3569 N N . GLN B 1 129 ? 10.055 29.328 14.133 1 98.31 129 GLN B N 1
ATOM 3570 C CA . GLN B 1 129 ? 9.156 29.422 15.273 1 98.31 129 GLN B CA 1
ATOM 3571 C C . GLN B 1 129 ? 7.703 29.562 14.82 1 98.31 129 GLN B C 1
ATOM 3573 O O . GLN B 1 129 ? 7.395 30.328 13.914 1 98.31 129 GLN B O 1
ATOM 3578 N N . GLY B 1 130 ? 6.758 28.875 15.484 1 98.62 130 GLY B N 1
ATOM 3579 C CA . GLY B 1 130 ? 5.449 28.594 14.922 1 98.62 130 GLY B CA 1
ATOM 3580 C C . GLY B 1 130 ? 4.406 29.641 15.281 1 98.62 130 GLY B C 1
ATOM 3581 O O . GLY B 1 130 ? 4.734 30.812 15.508 1 98.62 130 GLY B O 1
ATOM 3582 N N . GLY B 1 131 ? 3.178 29.188 15.18 1 98.75 131 GLY B N 1
ATOM 3583 C CA . GLY B 1 131 ? 2.027 30.078 15.195 1 98.75 131 GLY B CA 1
ATOM 3584 C C . GLY B 1 131 ? 1.548 30.406 16.594 1 98.75 131 GLY B C 1
ATOM 3585 O O . GLY B 1 131 ? 0.706 31.297 16.781 1 98.75 131 GLY B O 1
ATOM 3586 N N . TYR B 1 132 ? 2.1 29.672 17.625 1 98.81 132 TYR B N 1
ATOM 3587 C CA . TYR B 1 132 ? 1.776 30.109 18.984 1 98.81 132 TYR B CA 1
ATOM 3588 C C . TYR B 1 132 ? 2.426 31.453 19.281 1 98.81 132 TYR B C 1
ATOM 3590 O O . TYR B 1 132 ? 3.109 31.609 20.297 1 98.81 132 TYR B O 1
ATOM 3598 N N . SER B 1 133 ? 2.23 32.438 18.422 1 98.62 133 SER B N 1
ATOM 3599 C CA . SER B 1 133 ? 2.865 33.75 18.5 1 98.62 133 SER B CA 1
ATOM 3600 C C . SER B 1 133 ? 1.999 34.844 17.844 1 98.62 133 SER B C 1
ATOM 3602 O O . SER B 1 133 ? 0.94 34.531 17.297 1 98.62 133 SER B O 1
ATOM 3604 N N . ASP B 1 134 ? 2.428 36.062 17.922 1 98.5 134 ASP B N 1
ATOM 3605 C CA . ASP B 1 134 ? 1.58 37.188 17.5 1 98.5 134 ASP B CA 1
ATOM 3606 C C . ASP B 1 134 ? 1.658 37.406 15.992 1 98.5 134 ASP B C 1
ATOM 3608 O O . ASP B 1 134 ? 0.708 37.875 15.383 1 98.5 134 ASP B O 1
ATOM 3612 N N . HIS B 1 135 ? 2.799 37.125 15.359 1 98.56 135 HIS B N 1
ATOM 3613 C CA . HIS B 1 135 ? 2.91 37.281 13.914 1 98.56 135 HIS B CA 1
ATOM 3614 C C . HIS B 1 135 ? 3.947 36.312 13.344 1 98.56 135 HIS B C 1
ATOM 3616 O O . HIS B 1 135 ? 4.699 35.688 14.094 1 98.56 135 HIS B O 1
ATOM 3622 N N . ILE B 1 136 ? 3.926 36.156 12.047 1 98.62 136 ILE B N 1
ATOM 3623 C CA . ILE B 1 136 ? 4.875 35.312 11.352 1 98.62 136 ILE B CA 1
ATOM 3624 C C . ILE B 1 136 ? 5.262 35.938 10.016 1 98.62 136 ILE B C 1
ATOM 3626 O O . ILE B 1 136 ? 4.488 36.719 9.438 1 98.62 136 ILE B O 1
ATOM 3630 N N . VAL B 1 137 ? 6.465 35.719 9.602 1 98.31 137 VAL B N 1
ATOM 3631 C CA . VAL B 1 137 ? 6.965 36.125 8.297 1 98.31 137 VAL B CA 1
ATOM 3632 C C . VAL B 1 137 ? 7.285 34.875 7.457 1 98.31 137 VAL B C 1
ATOM 3634 O O . VAL B 1 137 ? 8.039 34 7.887 1 98.31 137 VAL B O 1
ATOM 3637 N N . THR B 1 138 ? 6.695 34.75 6.34 1 97.44 138 THR B N 1
ATOM 3638 C CA . THR B 1 138 ? 6.863 33.562 5.496 1 97.44 138 THR B CA 1
ATOM 3639 C C . THR B 1 138 ? 6.941 33.969 4.027 1 97.44 138 THR B C 1
ATOM 3641 O O . THR B 1 138 ? 6.445 35.031 3.635 1 97.44 138 THR B O 1
ATOM 3644 N N . ASN B 1 139 ? 7.641 33.125 3.23 1 97.69 139 ASN B N 1
ATOM 3645 C CA . ASN B 1 139 ? 7.66 33.312 1.783 1 97.69 139 ASN B CA 1
ATOM 3646 C C . ASN B 1 139 ? 6.258 33.219 1.187 1 97.69 139 ASN B C 1
ATOM 3648 O O . ASN B 1 139 ? 5.473 32.344 1.576 1 97.69 139 ASN B O 1
ATOM 3652 N N . GLU B 1 140 ? 5.906 34.094 0.203 1 98.38 140 GLU B N 1
ATOM 3653 C CA . GLU B 1 140 ? 4.562 34.156 -0.359 1 98.38 140 GLU B CA 1
ATOM 3654 C C . GLU B 1 140 ? 4.137 32.812 -0.949 1 98.38 140 GLU B C 1
ATOM 3656 O O . GLU B 1 140 ? 2.947 32.5 -0.99 1 98.38 140 GLU B O 1
ATOM 3661 N N . ASP B 1 141 ? 5.102 31.953 -1.396 1 98.19 141 ASP B N 1
ATOM 3662 C CA . ASP B 1 141 ? 4.805 30.688 -2.043 1 98.19 141 ASP B CA 1
ATOM 3663 C C . ASP B 1 141 ? 4.219 29.688 -1.048 1 98.19 141 ASP B C 1
ATOM 3665 O O . ASP B 1 141 ? 3.674 28.656 -1.443 1 98.19 141 ASP B O 1
ATOM 3669 N N . PHE B 1 142 ? 4.305 29.953 0.224 1 98.75 142 PHE B N 1
ATOM 3670 C CA . PHE B 1 142 ? 3.826 29.031 1.246 1 98.75 142 PHE B CA 1
ATOM 3671 C C . PHE B 1 142 ? 2.68 29.641 2.037 1 98.75 142 PHE B C 1
ATOM 3673 O O . PHE B 1 142 ? 2.357 29.188 3.135 1 98.75 142 PHE B O 1
ATOM 3680 N N . VAL B 1 143 ? 2.154 30.734 1.544 1 98.81 143 VAL B N 1
ATOM 3681 C CA . VAL B 1 143 ? 0.973 31.391 2.098 1 98.81 143 VAL B CA 1
ATOM 3682 C C . VAL B 1 143 ? -0.263 30.984 1.299 1 98.81 143 VAL B C 1
ATOM 3684 O O . VAL B 1 143 ? -0.203 30.844 0.075 1 98.81 143 VAL B O 1
ATOM 3687 N N . LEU B 1 144 ? -1.35 30.75 1.983 1 98.88 144 LEU B N 1
ATOM 3688 C CA . LEU B 1 144 ? -2.582 30.281 1.361 1 98.88 144 LEU B CA 1
ATOM 3689 C C . LEU B 1 144 ? -3.701 31.297 1.528 1 98.88 144 LEU B C 1
ATOM 3691 O O . LEU B 1 144 ? -3.76 32 2.539 1 98.88 144 LEU B O 1
ATOM 3695 N N . ARG B 1 145 ? -4.574 31.297 0.558 1 98.75 145 ARG B N 1
ATOM 3696 C CA . ARG B 1 145 ? -5.801 32.062 0.685 1 98.75 145 ARG B CA 1
ATOM 3697 C C . ARG B 1 145 ? -6.867 31.297 1.451 1 98.75 145 ARG B C 1
ATOM 3699 O O . ARG B 1 145 ? -7.102 30.125 1.182 1 98.75 145 ARG B O 1
ATOM 3706 N N . VAL B 1 146 ? -7.5 31.938 2.369 1 98.75 146 VAL B N 1
ATOM 3707 C CA . VAL B 1 146 ? -8.586 31.328 3.123 1 98.75 146 VAL B CA 1
ATOM 3708 C C . VAL B 1 146 ? -9.93 31.828 2.604 1 98.75 146 VAL B C 1
ATOM 3710 O O . VAL B 1 146 ? -10.148 33.031 2.518 1 98.75 146 VAL B O 1
ATOM 3713 N N . PRO B 1 147 ? -10.789 30.953 2.232 1 98.62 147 PRO B N 1
ATOM 3714 C CA . PRO B 1 147 ? -12.102 31.391 1.757 1 98.62 147 PRO B CA 1
ATOM 3715 C C . PRO B 1 147 ? -12.828 32.281 2.77 1 98.62 147 PRO B C 1
ATOM 3717 O O . PRO B 1 147 ? -12.883 31.938 3.955 1 98.62 147 PRO B O 1
ATOM 3720 N N . SER B 1 148 ? -13.438 33.312 2.287 1 97.62 148 SER B N 1
ATOM 3721 C CA . SER B 1 148 ? -14 34.344 3.145 1 97.62 148 SER B CA 1
ATOM 3722 C C . SER B 1 148 ? -15.281 33.875 3.822 1 97.62 148 SER B C 1
ATOM 3724 O O . SER B 1 148 ? -15.711 34.438 4.82 1 97.62 148 SER B O 1
ATOM 3726 N N . ASN B 1 149 ? -15.891 32.844 3.227 1 98.25 149 ASN B N 1
ATOM 3727 C CA . ASN B 1 149 ? -17.156 32.375 3.779 1 98.25 149 ASN B CA 1
ATOM 3728 C C . ASN B 1 149 ? -16.938 31.453 4.965 1 98.25 149 ASN B C 1
ATOM 3730 O O . ASN B 1 149 ? -17.891 31.094 5.656 1 98.25 149 ASN B O 1
ATOM 3734 N N . LEU B 1 150 ? -15.734 31.078 5.223 1 98.69 150 LEU B N 1
ATOM 3735 C CA . LEU B 1 150 ? -15.461 30.156 6.316 1 98.69 150 LEU B CA 1
ATOM 3736 C C . LEU B 1 150 ? -15.18 30.922 7.613 1 98.69 150 LEU B C 1
ATOM 3738 O O . LEU B 1 150 ? -14.562 31.984 7.59 1 98.69 150 LEU B O 1
ATOM 3742 N N . ASP B 1 151 ? -15.719 30.344 8.75 1 98.69 151 ASP B N 1
ATOM 3743 C CA . ASP B 1 151 ? -15.289 30.844 10.047 1 98.69 151 ASP B CA 1
ATOM 3744 C C . ASP B 1 151 ? -13.773 30.75 10.195 1 98.69 151 ASP B C 1
ATOM 3746 O O . ASP B 1 151 ? -13.195 29.656 10.062 1 98.69 151 ASP B O 1
ATOM 3750 N N . LEU B 1 152 ? -13.148 31.797 10.461 1 98.75 152 LEU B N 1
ATOM 3751 C CA . LEU B 1 152 ? -11.695 31.891 10.391 1 98.75 152 LEU B CA 1
ATOM 3752 C C . LEU B 1 152 ? -11.047 30.969 11.43 1 98.75 152 LEU B C 1
ATOM 3754 O O . LEU B 1 152 ? -10.094 30.25 11.117 1 98.75 152 LEU B O 1
ATOM 3758 N N . ALA B 1 153 ? -11.547 31.031 12.68 1 98.81 153 ALA B N 1
ATOM 3759 C CA . ALA B 1 153 ? -10.992 30.172 13.719 1 98.81 153 ALA B CA 1
ATOM 3760 C C . ALA B 1 153 ? -11.148 28.688 13.359 1 98.81 153 ALA B C 1
ATOM 3762 O O . ALA B 1 153 ? -10.203 27.922 13.469 1 98.81 153 ALA B O 1
ATOM 3763 N N . ALA B 1 154 ? -12.289 28.359 12.859 1 98.75 154 ALA B N 1
ATOM 3764 C CA . ALA B 1 154 ? -12.602 26.969 12.539 1 98.75 154 ALA B CA 1
ATOM 3765 C C . ALA B 1 154 ? -11.859 26.516 11.289 1 98.75 154 ALA B C 1
ATOM 3767 O O . ALA B 1 154 ? -11.766 25.312 11.023 1 98.75 154 ALA B O 1
ATOM 3768 N N . ALA B 1 155 ? -11.32 27.438 10.492 1 98.88 155 ALA B N 1
ATOM 3769 C CA . ALA B 1 155 ? -10.586 27.125 9.273 1 98.88 155 ALA B CA 1
ATOM 3770 C C . ALA B 1 155 ? -9.125 26.812 9.586 1 98.88 155 ALA B C 1
ATOM 3772 O O . ALA B 1 155 ? -8.422 26.219 8.766 1 98.88 155 ALA B O 1
ATOM 3773 N N . ALA B 1 156 ? -8.648 27.188 10.75 1 98.88 156 ALA B N 1
ATOM 3774 C CA . ALA B 1 156 ? -7.23 27.031 11.078 1 98.88 156 ALA B CA 1
ATOM 3775 C C . ALA B 1 156 ? -6.801 25.578 11.008 1 98.88 156 ALA B C 1
ATOM 3777 O O . ALA B 1 156 ? -5.816 25.25 10.336 1 98.88 156 ALA B O 1
ATOM 3778 N N . PRO B 1 157 ? -7.648 24.656 11.586 1 98.75 157 PRO B N 1
ATOM 3779 C CA . PRO B 1 157 ? -7.219 23.25 11.57 1 98.75 157 PRO B CA 1
ATOM 3780 C C . PRO B 1 157 ? -7.203 22.656 10.172 1 98.75 157 PRO B C 1
ATOM 3782 O O . PRO B 1 157 ? -6.625 21.578 9.961 1 98.75 157 PRO B O 1
ATOM 3785 N N . LEU B 1 158 ? -7.863 23.297 9.164 1 98.88 158 LEU B N 1
ATOM 3786 C CA . LEU B 1 158 ? -7.824 22.797 7.793 1 98.88 158 LEU B CA 1
ATOM 3787 C C . LEU B 1 158 ? -6.391 22.75 7.273 1 98.88 158 LEU B C 1
ATOM 3789 O O . LEU B 1 158 ? -6.059 21.906 6.441 1 98.88 158 LEU B O 1
ATOM 3793 N N . LEU B 1 159 ? -5.539 23.562 7.809 1 98.81 159 LEU B N 1
ATOM 3794 C CA . LEU B 1 159 ? -4.176 23.734 7.324 1 98.81 159 LEU B CA 1
ATOM 3795 C C . LEU B 1 159 ? -3.293 22.562 7.77 1 98.81 159 LEU B C 1
ATOM 3797 O O . LEU B 1 159 ? -2.131 22.469 7.371 1 98.81 159 LEU B O 1
ATOM 3801 N N . CYS B 1 160 ? -3.775 21.672 8.516 1 98.31 160 CYS B N 1
ATOM 3802 C CA . CYS B 1 160 ? -3.146 20.391 8.836 1 98.31 160 CYS B CA 1
ATOM 3803 C C . CYS B 1 160 ? -4.152 19.25 8.742 1 98.31 160 CYS B C 1
ATOM 3805 O O . CYS B 1 160 ? -4.133 18.484 7.773 1 98.31 160 CYS B O 1
ATOM 3807 N N . ALA B 1 161 ? -5.168 19.234 9.609 1 98.06 161 ALA B N 1
ATOM 3808 C CA . ALA B 1 161 ? -6.16 18.156 9.633 1 98.06 161 ALA B CA 1
ATOM 3809 C C . ALA B 1 161 ? -6.895 18.062 8.297 1 98.06 161 ALA B C 1
ATOM 3811 O O . ALA B 1 161 ? -7.129 16.953 7.793 1 98.06 161 ALA B O 1
ATOM 3812 N N . GLY B 1 162 ? -7.277 19.203 7.758 1 98.75 162 GLY B N 1
ATOM 3813 C CA . GLY B 1 162 ? -7.949 19.203 6.469 1 98.75 162 GLY B CA 1
ATOM 3814 C C . GLY B 1 162 ? -7.113 18.609 5.352 1 98.75 162 GLY B C 1
ATOM 3815 O O . GLY B 1 162 ? -7.496 17.609 4.746 1 98.75 162 GLY B O 1
ATOM 3816 N N . ILE B 1 163 ? -5.883 19.188 5.16 1 98.88 163 ILE B N 1
ATOM 3817 C CA . ILE B 1 163 ? -5.055 18.781 4.031 1 98.88 163 ILE B CA 1
ATOM 3818 C C . ILE B 1 163 ? -4.543 17.359 4.258 1 98.88 163 ILE B C 1
ATOM 3820 O O . ILE B 1 163 ? -4.406 16.578 3.311 1 98.88 163 ILE B O 1
ATOM 3824 N N . THR B 1 164 ? -4.289 16.969 5.508 1 98.69 164 THR B N 1
ATOM 3825 C CA . THR B 1 164 ? -3.795 15.625 5.828 1 98.69 164 THR B CA 1
ATOM 3826 C C . THR B 1 164 ? -4.812 14.562 5.422 1 98.69 164 THR B C 1
ATOM 3828 O O . THR B 1 164 ? -4.438 13.469 4.992 1 98.69 164 THR B O 1
ATOM 3831 N N . THR B 1 165 ? -6.109 14.883 5.547 1 98.88 165 THR B N 1
ATOM 3832 C CA . THR B 1 165 ? -7.141 13.906 5.215 1 98.88 165 THR B CA 1
ATOM 3833 C C . THR B 1 165 ? -7.59 14.062 3.764 1 98.88 165 THR B C 1
ATOM 3835 O O . THR B 1 165 ? -7.898 13.078 3.092 1 98.88 165 THR B O 1
ATOM 3838 N N . TYR B 1 166 ? -7.562 15.273 3.234 1 98.94 166 TYR B N 1
ATOM 3839 C CA . TYR B 1 166 ? -7.93 15.531 1.847 1 98.94 166 TYR B CA 1
ATOM 3840 C C . TYR B 1 166 ? -6.949 14.859 0.892 1 98.94 166 TYR B C 1
ATOM 3842 O O . TYR B 1 166 ? -7.355 14.25 -0.1 1 98.94 166 TYR B O 1
ATOM 3850 N N . SER B 1 167 ? -5.676 14.984 1.179 1 98.88 167 SER B N 1
ATOM 3851 C CA . SER B 1 167 ? -4.621 14.578 0.25 1 98.88 167 SER B CA 1
ATOM 3852 C C . SER B 1 167 ? -4.742 13.102 -0.112 1 98.88 167 SER B C 1
ATOM 3854 O O . SER B 1 167 ? -4.801 12.75 -1.292 1 98.88 167 SER B O 1
ATOM 3856 N N . PRO B 1 168 ? -4.816 12.188 0.88 1 98.81 168 PRO B N 1
ATOM 3857 C CA . PRO B 1 168 ? -4.934 10.773 0.508 1 98.81 168 PRO B CA 1
ATOM 3858 C C . PRO B 1 168 ? -6.277 10.445 -0.133 1 98.81 168 PRO B C 1
ATOM 3860 O O . PRO B 1 168 ? -6.344 9.609 -1.036 1 98.81 168 PRO B O 1
ATOM 3863 N N . LEU B 1 169 ? -7.379 11.07 0.305 1 98.94 169 LEU B N 1
ATOM 3864 C CA . LEU B 1 169 ? -8.672 10.844 -0.329 1 98.94 169 LEU B CA 1
ATOM 3865 C C . LEU B 1 169 ? -8.633 11.242 -1.801 1 98.94 169 LEU B C 1
ATOM 3867 O O . LEU B 1 169 ? -9.133 10.508 -2.658 1 98.94 169 LEU B O 1
ATOM 3871 N N . HIS B 1 170 ? -8.016 12.367 -2.014 1 98.81 170 HIS B N 1
ATOM 3872 C CA . HIS B 1 170 ? -7.871 12.859 -3.379 1 98.81 170 HIS B CA 1
ATOM 3873 C C . HIS B 1 170 ? -6.93 11.969 -4.188 1 98.81 170 HIS B C 1
ATOM 3875 O O . HIS B 1 170 ? -7.246 11.586 -5.316 1 98.81 170 HIS B O 1
ATOM 3881 N N . HIS B 1 171 ? -5.797 11.664 -3.656 1 98.5 171 HIS B N 1
ATOM 3882 C CA . HIS B 1 171 ? -4.762 10.883 -4.324 1 98.5 171 HIS B CA 1
ATOM 3883 C C . HIS B 1 171 ? -5.293 9.523 -4.773 1 98.5 171 HIS B C 1
ATOM 3885 O O . HIS B 1 171 ? -5.02 9.086 -5.891 1 98.5 171 HIS B O 1
ATOM 3891 N N . TRP B 1 172 ? -6.086 8.859 -3.949 1 98.44 172 TRP B N 1
ATOM 3892 C CA . TRP B 1 172 ? -6.559 7.516 -4.258 1 98.44 172 TRP B CA 1
ATOM 3893 C C . TRP B 1 172 ? -7.926 7.555 -4.926 1 98.44 172 TRP B C 1
ATOM 3895 O O . TRP B 1 172 ? -8.609 6.531 -5.02 1 98.44 172 TRP B O 1
ATOM 3905 N N . GLY B 1 173 ? -8.398 8.719 -5.316 1 98.31 173 GLY B N 1
ATOM 3906 C CA . GLY B 1 173 ? -9.492 8.883 -6.262 1 98.31 173 GLY B CA 1
ATOM 3907 C C . GLY B 1 173 ? -10.859 8.719 -5.629 1 98.31 173 GLY B C 1
ATOM 3908 O O . GLY B 1 173 ? -11.781 8.211 -6.266 1 98.31 173 GLY B O 1
ATOM 3909 N N . VAL B 1 174 ? -11.031 9.039 -4.375 1 98.69 174 VAL B N 1
ATOM 3910 C CA . VAL B 1 174 ? -12.336 8.969 -3.729 1 98.69 174 VAL B CA 1
ATOM 3911 C C . VAL B 1 174 ? -13.32 9.891 -4.449 1 98.69 174 VAL B C 1
ATOM 3913 O O . VAL B 1 174 ? -13 11.047 -4.75 1 98.69 174 VAL B O 1
ATOM 3916 N N . LYS B 1 175 ? -14.438 9.391 -4.773 1 98.44 175 LYS B N 1
ATOM 3917 C CA . LYS B 1 175 ? -15.484 10.078 -5.523 1 98.44 175 LYS B CA 1
ATOM 3918 C C . LYS B 1 175 ? -16.859 9.469 -5.238 1 98.44 175 LYS B C 1
ATOM 3920 O O . LYS B 1 175 ? -16.984 8.586 -4.391 1 98.44 175 LYS B O 1
ATOM 3925 N N . ALA B 1 176 ? -17.828 10.047 -5.918 1 98.25 176 ALA B N 1
ATOM 3926 C CA . ALA B 1 176 ? -19.188 9.508 -5.762 1 98.25 176 ALA B CA 1
ATOM 3927 C C . ALA B 1 176 ? -19.203 8 -6.016 1 98.25 176 ALA B C 1
ATOM 3929 O O . ALA B 1 176 ? -18.672 7.527 -7.023 1 98.25 176 ALA B O 1
ATOM 3930 N N . GLY B 1 177 ? -19.734 7.293 -5.051 1 95.88 177 GLY B N 1
ATOM 3931 C CA . GLY B 1 177 ? -19.844 5.852 -5.191 1 95.88 177 GLY B CA 1
ATOM 3932 C C . GLY B 1 177 ? -18.734 5.094 -4.484 1 95.88 177 GLY B C 1
ATOM 3933 O O . GLY B 1 177 ? -18.859 3.891 -4.246 1 95.88 177 GLY B O 1
ATOM 3934 N N . THR B 1 178 ? -17.625 5.703 -4.199 1 98.69 178 THR B N 1
ATOM 3935 C CA . THR B 1 178 ? -16.547 5.043 -3.459 1 98.69 178 THR B CA 1
ATOM 3936 C C . THR B 1 178 ? -17 4.719 -2.037 1 98.69 178 THR B C 1
ATOM 3938 O O . THR B 1 178 ? -17.609 5.551 -1.366 1 98.69 178 THR B O 1
ATOM 3941 N N . LYS B 1 179 ? -16.844 3.512 -1.601 1 98.88 179 LYS B N 1
ATOM 3942 C CA . LYS B 1 179 ? -17.062 3.133 -0.208 1 98.88 179 LYS B CA 1
ATOM 3943 C C . LYS B 1 179 ? -15.805 3.336 0.625 1 98.88 179 LYS B C 1
ATOM 3945 O O . LYS B 1 179 ? -14.82 2.615 0.457 1 98.88 179 LYS B O 1
ATOM 3950 N N . VAL B 1 180 ? -15.859 4.309 1.523 1 98.94 180 VAL B N 1
ATOM 3951 C CA . VAL B 1 180 ? -14.688 4.742 2.281 1 98.94 180 VAL B CA 1
ATOM 3952 C C . VAL B 1 180 ? -14.875 4.406 3.76 1 98.94 180 VAL B C 1
ATOM 3954 O O . VAL B 1 180 ? -15.93 4.676 4.336 1 98.94 180 VAL B O 1
ATOM 3957 N N . GLY B 1 181 ? -13.875 3.766 4.32 1 98.94 181 GLY B N 1
ATOM 3958 C CA . GLY B 1 181 ? -13.812 3.625 5.766 1 98.94 181 GLY B CA 1
ATOM 3959 C C . GLY B 1 181 ? -12.906 4.652 6.422 1 98.94 181 GLY B C 1
ATOM 3960 O O . GLY B 1 181 ? -11.836 4.969 5.902 1 98.94 181 GLY B O 1
ATOM 3961 N N . VAL B 1 182 ? -13.344 5.203 7.52 1 98.81 182 VAL B N 1
ATOM 3962 C CA . VAL B 1 182 ? -12.523 6.078 8.359 1 98.81 182 VAL B CA 1
ATOM 3963 C C . VAL B 1 182 ? -12.312 5.434 9.727 1 98.81 182 VAL B C 1
ATOM 3965 O O . VAL B 1 182 ? -13.273 5.141 10.438 1 98.81 182 VAL B O 1
ATOM 3968 N N . VAL B 1 183 ? -11.07 5.211 10.062 1 97.94 183 VAL B N 1
ATOM 3969 C CA . VAL B 1 183 ? -10.742 4.605 11.352 1 97.94 183 VAL B CA 1
ATOM 3970 C C . VAL B 1 183 ? -10.391 5.695 12.359 1 97.94 183 VAL B C 1
ATOM 3972 O O . VAL B 1 183 ? -9.391 6.402 12.195 1 97.94 183 VAL B O 1
ATOM 3975 N N . GLY B 1 184 ? -11.172 5.805 13.375 1 94.31 184 GLY B N 1
ATOM 3976 C CA . GLY B 1 184 ? -10.969 6.832 14.383 1 94.31 184 GLY B CA 1
ATOM 3977 C C . GLY B 1 184 ? -11.75 8.102 14.102 1 94.31 184 GLY B C 1
ATOM 3978 O O . GLY B 1 184 ? -11.812 8.555 12.953 1 94.31 184 GLY B O 1
ATOM 3979 N N . LEU B 1 185 ? -12.336 8.648 15.141 1 93.88 185 LEU B N 1
ATOM 3980 C CA . LEU B 1 185 ? -13.117 9.867 15.023 1 93.88 185 LEU B CA 1
ATOM 3981 C C . LEU B 1 185 ? -12.562 10.961 15.93 1 93.88 185 LEU B C 1
ATOM 3983 O O . LEU B 1 185 ? -13.289 11.5 16.766 1 93.88 185 LEU B O 1
ATOM 3987 N N . GLY B 1 186 ? -11.359 11.289 15.727 1 93 186 GLY B N 1
ATOM 3988 C CA . GLY B 1 186 ? -10.711 12.391 16.422 1 93 186 GLY B CA 1
ATOM 3989 C C . GLY B 1 186 ? -10.516 13.617 15.555 1 93 186 GLY B C 1
ATOM 3990 O O . GLY B 1 186 ? -11.383 13.953 14.742 1 93 186 GLY B O 1
ATOM 3991 N N . GLY B 1 187 ? -9.422 14.312 15.859 1 94.12 187 GLY B N 1
ATOM 3992 C CA . GLY B 1 187 ? -9.133 15.547 15.141 1 94.12 187 GLY B CA 1
ATOM 3993 C C . GLY B 1 187 ? -9.039 15.352 13.641 1 94.12 187 GLY B C 1
ATOM 3994 O O . GLY B 1 187 ? -9.625 16.109 12.875 1 94.12 187 GLY B O 1
ATOM 3995 N N . LEU B 1 188 ? -8.328 14.352 13.203 1 97.06 188 LEU B N 1
ATOM 3996 C CA . LEU B 1 188 ? -8.219 14.055 11.781 1 97.06 188 LEU B CA 1
ATOM 3997 C C . LEU B 1 188 ? -9.477 13.352 11.273 1 97.06 188 LEU B C 1
ATOM 3999 O O . LEU B 1 188 ? -9.969 13.664 10.18 1 97.06 188 LEU B O 1
ATOM 4003 N N . GLY B 1 189 ? -10.016 12.492 12.086 1 97.19 189 GLY B N 1
ATOM 4004 C CA . GLY B 1 189 ? -11.133 11.648 11.688 1 97.19 189 GLY B CA 1
ATOM 4005 C C . GLY B 1 189 ? -12.383 12.438 11.336 1 97.19 189 GLY B C 1
ATOM 4006 O O . GLY B 1 189 ? -13.07 12.117 10.367 1 97.19 189 GLY B O 1
ATOM 4007 N N . HIS B 1 190 ? -12.695 13.422 12.164 1 97.88 190 HIS B N 1
ATOM 4008 C CA . HIS B 1 190 ? -13.914 14.18 11.891 1 97.88 190 HIS B CA 1
ATOM 4009 C C . HIS B 1 190 ? -13.805 14.93 10.562 1 97.88 190 HIS B C 1
ATOM 4011 O O . HIS B 1 190 ? -14.781 15.047 9.828 1 97.88 190 HIS B O 1
ATOM 4017 N N . MET B 1 191 ? -12.586 15.391 10.227 1 98.62 191 MET B N 1
ATOM 4018 C CA . MET B 1 191 ? -12.383 16.047 8.938 1 98.62 191 MET B CA 1
ATOM 4019 C C . MET B 1 191 ? -12.469 15.031 7.797 1 98.62 191 MET B C 1
ATOM 4021 O O . MET B 1 191 ? -13.039 15.32 6.742 1 98.62 191 MET B O 1
ATOM 4025 N N . ALA B 1 192 ? -11.93 13.852 8.039 1 98.81 192 ALA B N 1
ATOM 4026 C CA . ALA B 1 192 ? -11.984 12.797 7.031 1 98.81 192 ALA B CA 1
ATOM 4027 C C . ALA B 1 192 ? -13.422 12.469 6.645 1 98.81 192 ALA B C 1
ATOM 4029 O O . ALA B 1 192 ? -13.734 12.312 5.461 1 98.81 192 ALA B O 1
ATOM 4030 N N . VAL B 1 193 ? -14.273 12.383 7.637 1 98.69 193 VAL B N 1
ATOM 4031 C CA . VAL B 1 193 ? -15.68 12.062 7.395 1 98.69 193 VAL B CA 1
ATOM 4032 C C . VAL B 1 193 ? -16.328 13.172 6.57 1 98.69 193 VAL B C 1
ATOM 4034 O O . VAL B 1 193 ? -16.938 12.906 5.539 1 98.69 193 VAL B O 1
ATOM 4037 N N . LYS B 1 194 ? -16.125 14.43 7 1 98.81 194 LYS B N 1
ATOM 4038 C CA . LYS B 1 194 ? -16.75 15.562 6.324 1 98.81 194 LYS B CA 1
ATOM 4039 C C . LYS B 1 194 ? -16.281 15.672 4.875 1 98.81 194 LYS B C 1
ATOM 4041 O O . LYS B 1 194 ? -17.094 15.852 3.965 1 98.81 194 LYS B O 1
ATOM 4046 N N . ILE B 1 195 ? -14.984 15.539 4.656 1 98.88 195 ILE B N 1
ATOM 4047 C CA . ILE B 1 195 ? -14.391 15.719 3.336 1 98.88 195 ILE B CA 1
ATOM 4048 C C . ILE B 1 195 ? -14.797 14.562 2.424 1 98.88 195 ILE B C 1
ATOM 4050 O O . ILE B 1 195 ? -15.219 14.781 1.286 1 98.88 195 ILE B O 1
ATOM 4054 N N . ALA B 1 196 ? -14.695 13.312 2.914 1 98.94 196 ALA B N 1
ATOM 4055 C CA . ALA B 1 196 ? -15.07 12.156 2.107 1 98.94 196 ALA B CA 1
ATOM 4056 C C . ALA B 1 196 ? -16.547 12.234 1.694 1 98.94 196 ALA B C 1
ATOM 4058 O O . ALA B 1 196 ? -16.891 11.93 0.549 1 98.94 196 ALA B O 1
ATOM 4059 N N . LYS B 1 197 ? -17.359 12.633 2.66 1 98.81 197 LYS B N 1
ATOM 4060 C CA . LYS B 1 197 ? -18.781 12.766 2.357 1 98.81 197 LYS B CA 1
ATOM 4061 C C . LYS B 1 197 ? -19.016 13.812 1.272 1 98.81 197 LYS B C 1
ATOM 4063 O O . LYS B 1 197 ? -19.797 13.594 0.342 1 98.81 197 LYS B O 1
ATOM 4068 N N . ALA B 1 198 ? -18.359 14.93 1.393 1 98.75 198 ALA B N 1
ATOM 4069 C CA . ALA B 1 198 ? -18.5 16.016 0.422 1 98.75 198 ALA B CA 1
ATOM 4070 C C . ALA B 1 198 ? -17.984 15.586 -0.952 1 98.75 198 ALA B C 1
ATOM 4072 O O . ALA B 1 198 ? -18.453 16.094 -1.977 1 98.75 198 ALA B O 1
ATOM 4073 N N . MET B 1 199 ? -17.062 14.633 -0.99 1 98.81 199 MET B N 1
ATOM 4074 C CA . MET B 1 199 ? -16.562 14.094 -2.252 1 98.81 199 MET B CA 1
ATOM 4075 C C . MET B 1 199 ? -17.578 13.148 -2.883 1 98.81 199 MET B C 1
ATOM 4077 O O . MET B 1 199 ? -17.422 12.742 -4.035 1 98.81 199 MET B O 1
ATOM 4081 N N . GLY B 1 200 ? -18.594 12.812 -2.137 1 98.56 200 GLY B N 1
ATOM 4082 C CA . GLY B 1 200 ? -19.672 11.977 -2.643 1 98.56 200 GLY B CA 1
ATOM 4083 C C . GLY B 1 200 ? -19.562 10.523 -2.211 1 98.56 200 GLY B C 1
ATOM 4084 O O . GLY B 1 200 ? -20.344 9.68 -2.639 1 98.56 200 GLY B O 1
ATOM 4085 N N . ALA B 1 201 ? -18.672 10.195 -1.333 1 98.81 201 ALA B N 1
ATOM 4086 C CA . ALA B 1 201 ? -18.406 8.812 -0.942 1 98.81 201 ALA B CA 1
ATOM 4087 C C . ALA B 1 201 ? -19.484 8.297 0.004 1 98.81 201 ALA B C 1
ATOM 4089 O O . ALA B 1 201 ? -20.234 9.078 0.601 1 98.81 201 ALA B O 1
ATOM 4090 N N . ASP B 1 202 ? -19.672 6.961 0.005 1 98.81 202 ASP B N 1
ATOM 4091 C CA . ASP B 1 202 ? -20.359 6.25 1.072 1 98.81 202 ASP B CA 1
ATOM 4092 C C . ASP B 1 202 ? -19.422 5.961 2.242 1 98.81 202 ASP B C 1
ATOM 4094 O O . ASP B 1 202 ? -18.531 5.125 2.133 1 98.81 202 ASP B O 1
ATOM 4098 N N . VAL B 1 203 ? -19.641 6.664 3.391 1 98.88 203 VAL B N 1
ATOM 4099 C CA . VAL B 1 203 ? -18.609 6.734 4.434 1 98.88 203 VAL B CA 1
ATOM 4100 C C . VAL B 1 203 ? -19.016 5.832 5.602 1 98.88 203 VAL B C 1
ATOM 4102 O O . VAL B 1 203 ? -20.109 5.957 6.148 1 98.88 203 VAL B O 1
ATOM 4105 N N . THR B 1 204 ? -18.172 4.926 5.973 1 98.75 204 THR B N 1
ATOM 4106 C CA . THR B 1 204 ? -18.266 4.086 7.16 1 98.75 204 THR B CA 1
ATOM 4107 C C . THR B 1 204 ? -17.234 4.5 8.203 1 98.75 204 THR B C 1
ATOM 4109 O O . THR B 1 204 ? -16.047 4.535 7.918 1 98.75 204 THR B O 1
ATOM 4112 N N . VAL B 1 205 ? -17.688 4.852 9.406 1 98.5 205 VAL B N 1
ATOM 4113 C CA . VAL B 1 205 ? -16.766 5.191 10.484 1 98.5 205 VAL B CA 1
ATOM 4114 C C . VAL B 1 205 ? -16.578 3.982 11.398 1 98.5 205 VAL B C 1
ATOM 4116 O O . VAL B 1 205 ? -17.547 3.363 11.828 1 98.5 205 VAL B O 1
ATOM 4119 N N . PHE B 1 206 ? -15.336 3.6 11.617 1 98.06 206 PHE B N 1
ATOM 4120 C CA . PHE B 1 206 ? -14.984 2.594 12.609 1 98.06 206 PHE B CA 1
ATOM 4121 C C . PHE B 1 206 ? -14.672 3.248 13.953 1 98.06 206 PHE B C 1
ATOM 4123 O O . PHE B 1 206 ? -13.836 4.152 14.031 1 98.06 206 PHE B O 1
ATOM 4130 N N . THR B 1 207 ? -15.32 2.836 14.984 1 93.44 207 THR B N 1
ATOM 4131 C CA . THR B 1 207 ? -15.086 3.371 16.328 1 93.44 207 THR B CA 1
ATOM 4132 C C . THR B 1 207 ? -15.164 2.268 17.375 1 93.44 207 THR B C 1
ATOM 4134 O O . THR B 1 207 ? -15.672 1.178 17.094 1 93.44 207 THR B O 1
ATOM 4137 N N . THR B 1 208 ? -14.539 2.508 18.484 1 87.69 208 THR B N 1
ATOM 4138 C CA . THR B 1 208 ? -14.57 1.526 19.562 1 87.69 208 THR B CA 1
ATOM 4139 C C . THR B 1 208 ? -15.688 1.838 20.547 1 87.69 208 THR B C 1
ATOM 4141 O O . THR B 1 208 ? -16.031 1.003 21.391 1 87.69 208 THR B O 1
ATOM 4144 N N . THR B 1 209 ? -16.266 3.018 20.484 1 84.19 209 THR B N 1
ATOM 4145 C CA . THR B 1 209 ? -17.219 3.449 21.5 1 84.19 209 THR B CA 1
ATOM 4146 C C . THR B 1 209 ? -18.562 3.773 20.859 1 84.19 209 THR B C 1
ATOM 4148 O O . THR B 1 209 ? -18.625 4.473 19.859 1 84.19 209 THR B O 1
ATOM 4151 N N . GLU B 1 210 ? -19.547 3.352 21.469 1 83.69 210 GLU B N 1
ATOM 4152 C CA . GLU B 1 210 ? -20.906 3.551 21 1 83.69 210 GLU B CA 1
ATOM 4153 C C . GLU B 1 210 ? -21.297 5.027 21.016 1 83.69 210 GLU B C 1
ATOM 4155 O O . GLU B 1 210 ? -22.047 5.492 20.172 1 83.69 210 GLU B O 1
ATOM 4160 N N . ASN B 1 211 ? -20.719 5.727 21.922 1 81.88 211 ASN B N 1
ATOM 4161 C CA . ASN B 1 211 ? -21.094 7.121 22.125 1 81.88 211 ASN B CA 1
ATOM 4162 C C . ASN B 1 211 ? -20.719 7.992 20.938 1 81.88 211 ASN B C 1
ATOM 4164 O O . ASN B 1 211 ? -21.234 9.102 20.781 1 81.88 211 ASN B O 1
ATOM 4168 N N . LYS B 1 212 ? -19.953 7.469 20.062 1 84.69 212 LYS B N 1
ATOM 4169 C CA . LYS B 1 212 ? -19.484 8.273 18.938 1 84.69 212 LYS B CA 1
ATOM 4170 C C . LYS B 1 212 ? -20.359 8.055 17.703 1 84.69 212 LYS B C 1
ATOM 4172 O O . LYS B 1 212 ? -20.188 8.727 16.688 1 84.69 212 LYS B O 1
ATOM 4177 N N . LYS B 1 213 ? -21.312 7.191 17.828 1 88.81 213 LYS B N 1
ATOM 4178 C CA . LYS B 1 213 ? -22.156 6.875 16.688 1 88.81 213 LYS B CA 1
ATOM 4179 C C . LYS B 1 213 ? -22.953 8.102 16.234 1 88.81 213 LYS B C 1
ATOM 4181 O O . LYS B 1 213 ? -22.969 8.422 15.039 1 88.81 213 LYS B O 1
ATOM 4186 N N . GLU B 1 214 ? -23.562 8.688 17.156 1 90.81 214 GLU B N 1
ATOM 4187 C CA . GLU B 1 214 ? -24.359 9.859 16.828 1 90.81 214 GLU B CA 1
ATOM 4188 C C . GLU B 1 214 ? -23.484 10.984 16.266 1 90.81 214 GLU B C 1
ATOM 4190 O O . GLU B 1 214 ? -23.875 11.672 15.32 1 90.81 214 GLU B O 1
ATOM 4195 N N . SER B 1 215 ? -22.359 11.133 16.906 1 91.94 215 SER B N 1
ATOM 4196 C CA . SER B 1 215 ? -21.438 12.156 16.422 1 91.94 215 SER B CA 1
ATOM 4197 C C . SER B 1 215 ? -20.984 11.883 15 1 91.94 215 SER B C 1
ATOM 4199 O O . SER B 1 215 ? -20.922 12.797 14.172 1 91.94 215 SER B O 1
ATOM 4201 N N . ALA B 1 216 ? -20.75 10.648 14.703 1 95 216 ALA B N 1
ATOM 4202 C CA . ALA B 1 216 ? -20.312 10.258 13.367 1 95 216 ALA B CA 1
ATOM 4203 C C . ALA B 1 216 ? -21.391 10.555 12.328 1 95 216 ALA B C 1
ATOM 4205 O O . ALA B 1 216 ? -21.094 11.086 11.25 1 95 216 ALA B O 1
ATOM 4206 N N . LYS B 1 217 ? -22.578 10.273 12.695 1 95.31 217 LYS B N 1
ATOM 4207 C CA . LYS B 1 217 ? -23.703 10.516 11.781 1 95.31 217 LYS B CA 1
ATOM 4208 C C . LYS B 1 217 ? -23.906 12.008 11.547 1 95.31 217 LYS B C 1
ATOM 4210 O O . LYS B 1 217 ? -24.172 12.43 10.422 1 95.31 217 LYS B O 1
ATOM 4215 N N . LYS B 1 218 ? -23.75 12.727 12.602 1 95.25 218 LYS B N 1
ATOM 4216 C CA . LYS B 1 218 ? -23.891 14.172 12.484 1 95.25 218 LYS B CA 1
ATOM 4217 C C . LYS B 1 218 ? -22.828 14.758 11.57 1 95.25 218 LYS B C 1
ATOM 4219 O O . LYS B 1 218 ? -23.062 15.75 10.875 1 95.25 218 LYS B O 1
ATOM 4224 N N . LEU B 1 219 ? -21.719 14.102 11.555 1 96.56 219 LEU B N 1
ATOM 4225 C CA . LEU B 1 219 ? -20.594 14.578 10.742 1 96.56 219 LEU B CA 1
ATOM 4226 C C . LEU B 1 219 ? -20.781 14.172 9.281 1 96.56 219 LEU B C 1
ATOM 4228 O O . LEU B 1 219 ? -20.094 14.695 8.398 1 96.56 219 LEU B O 1
ATOM 4232 N N . GLY B 1 220 ? -21.656 13.211 8.961 1 97.06 220 GLY B N 1
ATOM 4233 C CA . GLY B 1 220 ? -21.938 12.844 7.586 1 97.06 220 GLY B CA 1
ATOM 4234 C C . GLY B 1 220 ? -21.734 11.367 7.305 1 97.06 220 GLY B C 1
ATOM 4235 O O . GLY B 1 220 ? -21.953 10.906 6.184 1 97.06 220 GLY B O 1
ATOM 4236 N N . ALA B 1 221 ? -21.391 10.617 8.289 1 97.94 221 ALA B N 1
ATOM 4237 C CA . ALA B 1 221 ? -21.172 9.188 8.086 1 97.94 221 ALA B CA 1
ATOM 4238 C C . ALA B 1 221 ? -22.453 8.484 7.68 1 97.94 221 ALA B C 1
ATOM 4240 O O . ALA B 1 221 ? -23.531 8.766 8.227 1 97.94 221 ALA B O 1
ATOM 4241 N N . ASP B 1 222 ? -22.359 7.633 6.734 1 98.19 222 ASP B N 1
ATOM 4242 C CA . ASP B 1 222 ? -23.5 6.824 6.32 1 98.19 222 ASP B CA 1
ATOM 4243 C C . ASP B 1 222 ? -23.672 5.598 7.211 1 98.19 222 ASP B C 1
ATOM 4245 O O . ASP B 1 222 ? -24.781 5.129 7.441 1 98.19 222 ASP B O 1
ATOM 4249 N N . HIS B 1 223 ? -22.562 5.055 7.652 1 97.75 223 HIS B N 1
ATOM 4250 C CA . HIS B 1 223 ? -22.531 3.863 8.484 1 97.75 223 HIS B CA 1
ATOM 4251 C C . HIS B 1 223 ? -21.531 4.016 9.625 1 97.75 223 HIS B C 1
ATOM 4253 O O . HIS B 1 223 ? -20.562 4.781 9.516 1 97.75 223 HIS B O 1
ATOM 4259 N N . VAL B 1 224 ? -21.844 3.377 10.742 1 97.75 224 VAL B N 1
ATOM 4260 C CA . VAL B 1 224 ? -20.922 3.299 11.875 1 97.75 224 VAL B CA 1
ATOM 4261 C C . VAL B 1 224 ? -20.75 1.841 12.289 1 97.75 224 VAL B C 1
ATOM 4263 O O . VAL B 1 224 ? -21.719 1.104 12.438 1 97.75 224 VAL B O 1
ATOM 4266 N N . VAL B 1 225 ? -19.5 1.434 12.391 1 97.75 225 VAL B N 1
ATOM 4267 C CA . VAL B 1 225 ? -19.156 0.067 12.773 1 97.75 225 VAL B CA 1
ATOM 4268 C C . VAL B 1 225 ? -18.359 0.077 14.078 1 97.75 225 VAL B C 1
ATOM 4270 O O . VAL B 1 225 ? -17.359 0.792 14.195 1 97.75 225 VAL B O 1
ATOM 4273 N N . LEU B 1 226 ? -18.844 -0.664 15.039 1 96.06 226 LEU B N 1
ATOM 4274 C CA . LEU B 1 226 ? -18.062 -0.886 16.25 1 96.06 226 LEU B CA 1
ATOM 4275 C C . LEU B 1 226 ? -16.969 -1.91 16 1 96.06 226 LEU B C 1
ATOM 4277 O O . LEU B 1 226 ? -17.234 -3.092 15.789 1 96.06 226 LEU B O 1
ATOM 4281 N N . SER B 1 227 ? -15.711 -1.514 16.078 1 94.38 227 SER B N 1
ATOM 4282 C CA . SER B 1 227 ? -14.578 -2.348 15.695 1 94.38 227 SER B CA 1
ATOM 4283 C C . SER B 1 227 ? -14.406 -3.523 16.641 1 94.38 227 SER B C 1
ATOM 4285 O O . SER B 1 227 ? -13.797 -4.535 16.281 1 94.38 227 SER B O 1
ATOM 4287 N N . LYS B 1 228 ? -14.961 -3.42 17.828 1 93.44 228 LYS B N 1
ATOM 4288 C CA . LYS B 1 228 ? -14.836 -4.492 18.812 1 93.44 228 LYS B CA 1
ATOM 4289 C C . LYS B 1 228 ? -15.961 -5.512 18.656 1 93.44 228 LYS B C 1
ATOM 4291 O O . LYS B 1 228 ? -15.961 -6.551 19.312 1 93.44 228 LYS B O 1
ATOM 4296 N N . ASP B 1 229 ? -16.906 -5.242 17.859 1 95.38 229 ASP B N 1
ATOM 4297 C CA . ASP B 1 229 ? -18.016 -6.156 17.594 1 95.38 229 ASP B CA 1
ATOM 4298 C C . ASP B 1 229 ? -17.719 -7.039 16.375 1 95.38 229 ASP B C 1
ATOM 4300 O O . ASP B 1 229 ? -17.766 -6.578 15.242 1 95.38 229 ASP B O 1
ATOM 4304 N N . PRO B 1 230 ? -17.469 -8.312 16.656 1 95.62 230 PRO B N 1
ATOM 4305 C CA . PRO B 1 230 ? -17.062 -9.203 15.555 1 95.62 230 PRO B CA 1
ATOM 4306 C C . PRO B 1 230 ? -18.156 -9.344 14.484 1 95.62 230 PRO B C 1
ATOM 4308 O O . PRO B 1 230 ? -17.844 -9.5 13.305 1 95.62 230 PRO B O 1
ATOM 4311 N N . LYS B 1 231 ? -19.391 -9.336 14.875 1 97.06 231 LYS B N 1
ATOM 4312 C CA . LYS B 1 231 ? -20.484 -9.469 13.914 1 97.06 231 LYS B CA 1
ATOM 4313 C C . LYS B 1 231 ? -20.531 -8.273 12.969 1 97.06 231 LYS B C 1
ATOM 4315 O O . LYS B 1 231 ? -20.734 -8.438 11.758 1 97.06 231 LYS B O 1
ATOM 4320 N N . GLN B 1 232 ? -20.422 -7.035 13.5 1 97.12 232 GLN B N 1
ATOM 4321 C CA . GLN B 1 232 ? -20.422 -5.836 12.672 1 97.12 232 GLN B CA 1
ATOM 4322 C C . GLN B 1 232 ? -19.219 -5.812 11.742 1 97.12 232 GLN B C 1
ATOM 4324 O O . GLN B 1 232 ? -19.328 -5.414 10.578 1 97.12 232 GLN B O 1
ATOM 4329 N N . MET B 1 233 ? -18.078 -6.227 12.273 1 97.62 233 MET B N 1
ATOM 4330 C CA . MET B 1 233 ? -16.875 -6.273 11.445 1 97.62 233 MET B CA 1
ATOM 4331 C C . MET B 1 233 ? -17.031 -7.285 10.32 1 97.62 233 MET B C 1
ATOM 4333 O O . MET B 1 233 ? -16.609 -7.027 9.188 1 97.62 233 MET B O 1
ATOM 4337 N N . GLU B 1 234 ? -17.578 -8.461 10.609 1 97.38 234 GLU B N 1
ATOM 4338 C CA . GLU B 1 234 ? -17.828 -9.477 9.586 1 97.38 234 GLU B CA 1
ATOM 4339 C C . GLU B 1 234 ? -18.75 -8.945 8.5 1 97.38 234 GLU B C 1
ATOM 4341 O O . GLU B 1 234 ? -18.578 -9.273 7.32 1 97.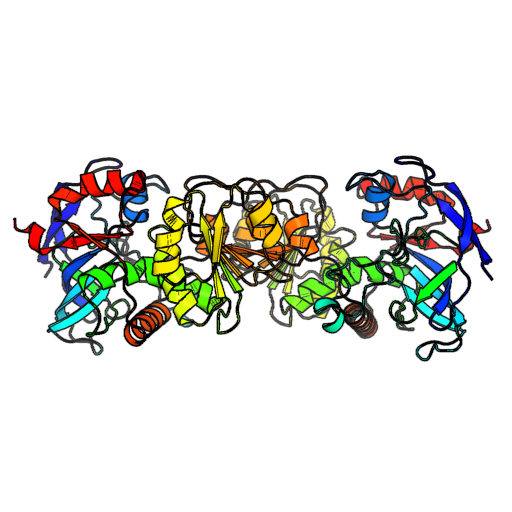38 234 GLU B O 1
ATOM 4346 N N . ALA B 1 235 ? -19.703 -8.133 8.859 1 97.44 235 ALA B N 1
ATOM 4347 C CA . ALA B 1 235 ? -20.703 -7.617 7.934 1 97.44 235 ALA B CA 1
ATOM 4348 C C . ALA B 1 235 ? -20.062 -6.695 6.898 1 97.44 235 ALA B C 1
ATOM 4350 O O . ALA B 1 235 ? -20.609 -6.531 5.797 1 97.44 235 ALA B O 1
ATOM 4351 N N . VAL B 1 236 ? -18.922 -6.086 7.191 1 98.06 236 VAL B N 1
ATOM 4352 C CA . VAL B 1 236 ? -18.312 -5.129 6.27 1 98.06 236 VAL B CA 1
ATOM 4353 C C . VAL B 1 236 ? -17.109 -5.766 5.578 1 98.06 236 VAL B C 1
ATOM 4355 O O . VAL B 1 236 ? -16.406 -5.098 4.824 1 98.06 236 VAL B O 1
ATOM 4358 N N . LYS B 1 237 ? -16.922 -7.039 5.82 1 97.88 237 LYS B N 1
ATOM 4359 C CA . LYS B 1 237 ? -15.797 -7.734 5.191 1 97.88 237 LYS B CA 1
ATOM 4360 C C . LYS B 1 237 ? -15.844 -7.598 3.674 1 97.88 237 LYS B C 1
ATOM 4362 O O . LYS B 1 237 ? -16.875 -7.875 3.053 1 97.88 237 LYS B O 1
ATOM 4367 N N . GLY B 1 238 ? -14.766 -7.078 3.096 1 97.75 238 GLY B N 1
ATOM 4368 C CA . GLY B 1 238 ? -14.617 -7.012 1.65 1 97.75 238 GLY B CA 1
ATOM 4369 C C . GLY B 1 238 ? -15.57 -6.023 0.999 1 97.75 238 GLY B C 1
ATOM 4370 O O . GLY B 1 238 ? -15.945 -6.191 -0.164 1 97.75 238 GLY B O 1
ATOM 4371 N N . THR B 1 239 ? -15.969 -4.969 1.695 1 98.19 239 THR B N 1
ATOM 4372 C CA . THR B 1 239 ? -17 -4.105 1.131 1 98.19 239 THR B CA 1
ATOM 4373 C C . THR B 1 239 ? -16.438 -2.729 0.802 1 98.19 239 THR B C 1
ATOM 4375 O O . THR B 1 239 ? -17.016 -1.978 0.024 1 98.19 239 THR B O 1
ATOM 4378 N N . LEU B 1 240 ? -15.273 -2.396 1.371 1 98.81 240 LEU B N 1
ATOM 4379 C CA . LEU B 1 240 ? -14.781 -1.029 1.264 1 98.81 240 LEU B CA 1
ATOM 4380 C C . LEU B 1 240 ? -13.719 -0.92 0.174 1 98.81 240 LEU B C 1
ATOM 4382 O O . LEU B 1 240 ? -12.875 -1.81 0.029 1 98.81 240 LEU B O 1
ATOM 4386 N N . ASN B 1 241 ? -13.734 0.166 -0.583 1 98.75 241 ASN B N 1
ATOM 4387 C CA . ASN B 1 241 ? -12.727 0.457 -1.598 1 98.75 241 ASN B CA 1
ATOM 4388 C C . ASN B 1 241 ? -11.461 1.029 -0.977 1 98.75 241 ASN B C 1
ATOM 4390 O O . ASN B 1 241 ? -10.359 0.78 -1.468 1 98.75 241 ASN B O 1
ATOM 4394 N N . TYR B 1 242 ? -11.703 1.783 0.035 1 98.88 242 TYR B N 1
ATOM 4395 C CA . TYR B 1 242 ? -10.625 2.59 0.592 1 98.88 242 TYR B CA 1
ATOM 4396 C C . TYR B 1 242 ? -10.836 2.836 2.082 1 98.88 242 TYR B C 1
ATOM 4398 O O . TYR B 1 242 ? -11.969 3.047 2.523 1 98.88 242 TYR B O 1
ATOM 4406 N N . ILE B 1 243 ? -9.719 2.826 2.869 1 98.94 243 ILE B N 1
ATOM 4407 C CA . ILE B 1 243 ? -9.797 3.125 4.297 1 98.94 243 ILE B CA 1
ATOM 4408 C C . ILE B 1 243 ? -8.75 4.176 4.66 1 98.94 243 ILE B C 1
ATOM 4410 O O . ILE B 1 243 ? -7.578 4.043 4.305 1 98.94 243 ILE B O 1
ATOM 4414 N N . LEU B 1 244 ? -9.156 5.211 5.25 1 98.88 244 LEU B N 1
ATOM 4415 C CA . LEU B 1 244 ? -8.281 6.219 5.836 1 98.88 244 LEU B CA 1
ATOM 4416 C C . LEU B 1 244 ? -8.18 6.043 7.348 1 98.88 244 LEU B C 1
ATOM 4418 O O . LEU B 1 244 ? -9.172 6.215 8.062 1 98.88 244 LEU B O 1
ATOM 4422 N N . ASP B 1 245 ? -7.02 5.707 7.84 1 98.62 245 ASP B N 1
ATOM 4423 C CA . ASP B 1 245 ? -6.773 5.41 9.25 1 98.62 245 ASP B CA 1
ATOM 4424 C C . ASP B 1 245 ? -6.137 6.605 9.953 1 98.62 245 ASP B C 1
ATOM 4426 O O . ASP B 1 245 ? -4.977 6.934 9.711 1 98.62 245 ASP B O 1
ATOM 4430 N N . THR B 1 246 ? -6.879 7.207 10.867 1 97 246 THR B N 1
ATOM 4431 C CA . THR B 1 246 ? -6.457 8.453 11.492 1 97 246 THR B CA 1
ATOM 4432 C C . THR B 1 246 ? -6.027 8.219 12.938 1 97 246 THR B C 1
ATOM 4434 O O . THR B 1 246 ? -5.801 9.172 13.688 1 97 246 THR B O 1
ATOM 4437 N N . VAL B 1 247 ? -5.895 6.992 13.32 1 94.69 247 VAL B N 1
ATOM 4438 C CA . VAL B 1 247 ? -5.562 6.645 14.703 1 94.69 247 VAL B CA 1
ATOM 4439 C C . VAL B 1 247 ? -4.059 6.805 14.93 1 94.69 247 VAL B C 1
ATOM 4441 O O . VAL B 1 247 ? -3.25 6.246 14.18 1 94.69 247 VAL B O 1
ATOM 4444 N N . GLY B 1 248 ? -3.652 7.578 15.945 1 91.56 248 GLY B N 1
ATOM 4445 C CA . GLY B 1 248 ? -2.258 7.875 16.234 1 91.56 248 GLY B CA 1
ATOM 4446 C C . GLY B 1 248 ? -1.657 6.965 17.281 1 91.56 248 GLY B C 1
ATOM 4447 O O . GLY B 1 248 ? -0.691 7.336 17.953 1 91.56 248 GLY B O 1
ATOM 4448 N N . ALA B 1 249 ? -2.221 5.855 17.531 1 91.31 249 ALA B N 1
ATOM 4449 C CA . ALA B 1 249 ? -1.728 4.863 18.484 1 91.31 249 ALA B CA 1
ATOM 4450 C C . ALA B 1 249 ? -1.583 3.494 17.828 1 91.31 249 ALA B C 1
ATOM 4452 O O . ALA B 1 249 ? -2.291 3.184 16.859 1 91.31 249 ALA B O 1
ATOM 4453 N N . PRO B 1 250 ? -0.62 2.705 18.359 1 94.94 250 PRO B N 1
ATOM 4454 C CA . PRO B 1 250 ? -0.49 1.355 17.797 1 94.94 250 PRO B CA 1
ATOM 4455 C C . PRO B 1 250 ? -1.779 0.546 17.906 1 94.94 250 PRO B C 1
ATOM 4457 O O . PRO B 1 250 ? -2.445 0.575 18.938 1 94.94 250 PRO B O 1
ATOM 4460 N N . HIS B 1 251 ? -2.141 -0.091 16.891 1 95.38 251 HIS B N 1
ATOM 4461 C CA . HIS B 1 251 ? -3.326 -0.939 16.859 1 95.38 251 HIS B CA 1
ATOM 4462 C C . HIS B 1 251 ? -3.244 -1.96 15.727 1 95.38 251 HIS B C 1
ATOM 4464 O O . HIS B 1 251 ? -2.4 -1.842 14.836 1 95.38 251 HIS B O 1
ATOM 4470 N N . ASP B 1 252 ? -4.016 -2.984 15.805 1 96.5 252 ASP B N 1
ATOM 4471 C CA . ASP B 1 252 ? -4.062 -4.031 14.789 1 96.5 252 ASP B CA 1
ATOM 4472 C C . ASP B 1 252 ? -4.773 -3.541 13.531 1 96.5 252 ASP B C 1
ATOM 4474 O O . ASP B 1 252 ? -5.93 -3.117 13.586 1 96.5 252 ASP B O 1
ATOM 4478 N N . LEU B 1 253 ? -4.148 -3.615 12.375 1 97.75 253 LEU B N 1
ATOM 4479 C CA . LEU B 1 253 ? -4.707 -3.137 11.117 1 97.75 253 LEU B CA 1
ATOM 4480 C C . LEU B 1 253 ? -5.531 -4.227 10.438 1 97.75 253 LEU B C 1
ATOM 4482 O O . LEU B 1 253 ? -6.324 -3.939 9.539 1 97.75 253 LEU B O 1
ATOM 4486 N N . SER B 1 254 ? -5.387 -5.488 10.844 1 97.5 254 SER B N 1
ATOM 4487 C CA . SER B 1 254 ? -5.875 -6.664 10.125 1 97.5 254 SER B CA 1
ATOM 4488 C C . SER B 1 254 ? -7.387 -6.605 9.93 1 97.5 254 SER B C 1
ATOM 4490 O O . SER B 1 254 ? -7.883 -6.848 8.828 1 97.5 254 SER B O 1
ATOM 4492 N N . PRO B 1 255 ? -8.156 -6.242 11.031 1 97.75 255 PRO B N 1
ATOM 4493 C CA . PRO B 1 255 ? -9.609 -6.234 10.844 1 97.75 255 PRO B CA 1
ATOM 4494 C C . PRO B 1 255 ? -10.055 -5.242 9.773 1 97.75 255 PRO B C 1
ATOM 4496 O O . PRO B 1 255 ? -11.031 -5.496 9.055 1 97.75 255 PRO B O 1
ATOM 4499 N N . TYR B 1 256 ? -9.359 -4.141 9.625 1 98.5 256 TYR B N 1
ATOM 4500 C CA . TYR B 1 256 ? -9.719 -3.121 8.641 1 98.5 256 TYR B CA 1
ATOM 4501 C C . TYR B 1 256 ? -9.305 -3.543 7.238 1 98.5 256 TYR B C 1
ATOM 4503 O O . TYR B 1 256 ? -10.031 -3.299 6.273 1 98.5 256 TYR B O 1
ATOM 4511 N N . ILE B 1 257 ? -8.141 -4.16 7.148 1 98.56 257 ILE B N 1
ATOM 4512 C CA . ILE B 1 257 ? -7.684 -4.672 5.859 1 98.56 257 ILE B CA 1
ATOM 4513 C C . ILE B 1 257 ? -8.664 -5.723 5.348 1 98.56 257 ILE B C 1
ATOM 4515 O O . ILE B 1 257 ? -8.953 -5.781 4.148 1 98.56 257 ILE B O 1
ATOM 4519 N N . LEU B 1 258 ? -9.211 -6.566 6.246 1 98.25 258 LEU B N 1
ATOM 4520 C CA . LEU B 1 258 ? -10.188 -7.586 5.879 1 98.25 258 LEU B CA 1
ATOM 4521 C C . LEU B 1 258 ? -11.453 -6.949 5.305 1 98.25 258 LEU B C 1
ATOM 4523 O O . LEU B 1 258 ? -12.133 -7.555 4.48 1 98.25 258 LEU B O 1
ATOM 4527 N N . ALA B 1 259 ? -11.719 -5.703 5.664 1 98.62 259 ALA B N 1
ATOM 4528 C CA . ALA B 1 259 ? -12.922 -5 5.215 1 98.62 259 ALA B CA 1
ATOM 4529 C C . ALA B 1 259 ? -12.742 -4.461 3.799 1 98.62 259 ALA B C 1
ATOM 4531 O O . ALA B 1 259 ? -13.711 -4.062 3.152 1 98.62 259 ALA B O 1
ATOM 4532 N N . LEU B 1 260 ? -11.523 -4.434 3.293 1 98.75 260 LEU B N 1
ATOM 4533 C CA . LEU B 1 260 ? -11.227 -3.885 1.974 1 98.75 260 LEU B CA 1
ATOM 4534 C C . LEU B 1 260 ? -11.602 -4.875 0.877 1 98.75 260 LEU B C 1
ATOM 4536 O O . LEU B 1 260 ? -11.438 -6.086 1.042 1 98.75 260 LEU B O 1
ATOM 4540 N N . LYS B 1 261 ? -12.031 -4.344 -0.218 1 98 261 LYS B N 1
ATOM 4541 C CA . LYS B 1 261 ? -12.18 -5.109 -1.452 1 98 261 LYS B CA 1
ATOM 4542 C C . LYS B 1 261 ? -10.828 -5.359 -2.107 1 98 261 LYS B C 1
ATOM 4544 O O . LYS B 1 261 ? -9.805 -4.828 -1.66 1 98 261 LYS B O 1
ATOM 4549 N N . THR B 1 262 ? -10.898 -6.195 -3.17 1 98.06 262 THR B N 1
ATOM 4550 C CA . THR B 1 262 ? -9.719 -6.348 -4.016 1 98.06 262 THR B CA 1
ATOM 4551 C C . THR B 1 262 ? -9.195 -4.988 -4.473 1 98.06 262 THR B C 1
ATOM 4553 O O . THR B 1 262 ? -9.984 -4.105 -4.828 1 98.06 262 THR B O 1
ATOM 4556 N N . ASP B 1 263 ? -7.848 -4.785 -4.414 1 98.25 263 ASP B N 1
ATOM 4557 C CA . ASP B 1 263 ? -7.168 -3.559 -4.816 1 98.25 263 ASP B CA 1
ATOM 4558 C C . ASP B 1 263 ? -7.348 -2.461 -3.77 1 98.25 263 ASP B C 1
ATOM 4560 O O . ASP B 1 263 ? -6.914 -1.325 -3.971 1 98.25 263 ASP B O 1
ATOM 4564 N N . GLY B 1 264 ? -8.078 -2.773 -2.66 1 98.69 264 GLY B N 1
ATOM 4565 C CA . GLY B 1 264 ? -8.32 -1.775 -1.629 1 98.69 264 GLY B CA 1
ATOM 4566 C C . GLY B 1 264 ? -7.043 -1.281 -0.969 1 98.69 264 GLY B C 1
ATOM 4567 O O . GLY B 1 264 ? -6.047 -2.004 -0.913 1 98.69 264 GLY B O 1
ATOM 4568 N N . VAL B 1 265 ? -7.07 -0.061 -0.447 1 98.88 265 VAL B N 1
ATOM 4569 C CA . VAL B 1 265 ? -5.906 0.572 0.162 1 98.88 265 VAL B CA 1
ATOM 4570 C C . VAL B 1 265 ? -6.254 1.058 1.567 1 98.88 265 VAL B C 1
ATOM 4572 O O . VAL B 1 265 ? -7.285 1.706 1.768 1 98.88 265 VAL B O 1
ATOM 4575 N N . HIS B 1 266 ? -5.52 0.625 2.514 1 98.88 266 HIS B N 1
ATOM 4576 C CA . HIS B 1 266 ? -5.531 1.147 3.875 1 98.88 266 HIS B CA 1
ATOM 4577 C C . HIS B 1 266 ? -4.441 2.195 4.074 1 98.88 266 HIS B C 1
ATOM 4579 O O . HIS B 1 266 ? -3.258 1.859 4.141 1 98.88 266 HIS B O 1
ATOM 4585 N N . THR B 1 267 ? -4.801 3.441 4.219 1 98.88 267 THR B N 1
ATOM 4586 C CA . THR B 1 267 ? -3.818 4.516 4.285 1 98.88 267 THR B CA 1
ATOM 4587 C C . THR B 1 267 ? -3.674 5.031 5.715 1 98.88 267 THR B C 1
ATOM 4589 O O . THR B 1 267 ? -4.668 5.371 6.359 1 98.88 267 THR B O 1
ATOM 4592 N N . LEU B 1 268 ? -2.467 5.09 6.168 1 98.56 268 LEU B N 1
ATOM 4593 C CA . LEU B 1 268 ? -2.129 5.613 7.488 1 98.56 268 LEU B CA 1
ATOM 4594 C C . LEU B 1 268 ? -1.804 7.102 7.418 1 98.56 268 LEU B C 1
ATOM 4596 O O . LEU B 1 268 ? -0.938 7.516 6.645 1 98.56 268 LEU B O 1
ATOM 4600 N N . VAL B 1 269 ? -2.498 7.891 8.195 1 97.88 269 VAL B N 1
ATOM 4601 C CA . VAL B 1 269 ? -2.135 9.297 8.367 1 97.88 269 VAL B CA 1
ATOM 4602 C C . VAL B 1 269 ? -1.844 9.586 9.836 1 97.88 269 VAL B C 1
ATOM 4604 O O . VAL B 1 269 ? -1.249 10.609 10.164 1 97.88 269 VAL B O 1
ATOM 4607 N N . GLY B 1 270 ? -2.318 8.656 10.719 1 90.81 270 GLY B N 1
ATOM 4608 C CA . GLY B 1 270 ? -1.927 8.719 12.117 1 90.81 270 GLY B CA 1
ATOM 4609 C C . GLY B 1 270 ? -0.531 8.188 12.375 1 90.81 270 GLY B C 1
ATOM 4610 O O . GLY B 1 270 ? -0.163 7.129 11.852 1 90.81 270 GLY B O 1
ATOM 4611 N N . ALA B 1 271 ? 0.271 8.906 13.102 1 81.06 271 ALA B N 1
ATOM 4612 C CA . ALA B 1 271 ? 1.653 8.516 13.367 1 81.06 271 ALA B CA 1
ATOM 4613 C C . ALA B 1 271 ? 1.854 8.18 14.844 1 81.06 271 ALA B C 1
ATOM 4615 O O . ALA B 1 271 ? 2.113 9.062 15.656 1 81.06 271 ALA B O 1
ATOM 4616 N N . PRO B 1 272 ? 1.815 6.91 15.07 1 83.12 272 PRO B N 1
ATOM 4617 C CA . PRO B 1 272 ? 2.035 6.535 16.469 1 83.12 272 PRO B CA 1
ATOM 4618 C C . PRO B 1 272 ? 3.506 6.598 16.875 1 83.12 272 PRO B C 1
ATOM 4620 O O . PRO B 1 272 ? 4.387 6.633 16.016 1 83.12 272 PRO B O 1
ATOM 4623 N N . ALA B 1 273 ? 3.727 6.668 18.141 1 79.81 273 ALA B N 1
ATOM 4624 C CA . ALA B 1 273 ? 5.09 6.629 18.656 1 79.81 273 ALA B CA 1
ATOM 4625 C C . ALA B 1 273 ? 5.703 5.242 18.484 1 79.81 273 ALA B C 1
ATOM 4627 O O . ALA B 1 273 ? 6.926 5.102 18.391 1 79.81 273 ALA B O 1
ATOM 4628 N N . GLY B 1 274 ? 4.875 4.223 18.359 1 86.44 274 GLY B N 1
ATOM 4629 C CA . GLY B 1 274 ? 5.344 2.855 18.188 1 86.44 274 GLY B CA 1
ATOM 4630 C C . GLY B 1 274 ? 4.793 2.188 16.938 1 86.44 274 GLY B C 1
ATOM 4631 O O . GLY B 1 274 ? 4.008 2.787 16.203 1 86.44 274 GLY B O 1
ATOM 4632 N N . ASN B 1 275 ? 5.25 0.972 16.75 1 93.38 275 ASN B N 1
ATOM 4633 C CA . ASN B 1 275 ? 4.844 0.227 15.562 1 93.38 275 ASN B CA 1
ATOM 4634 C C . ASN B 1 275 ? 3.49 -0.449 15.766 1 93.38 275 ASN B C 1
ATOM 4636 O O . ASN B 1 275 ? 3.156 -0.865 16.875 1 93.38 275 ASN B O 1
ATOM 4640 N N . HIS B 1 276 ? 2.754 -0.514 14.672 1 95.81 276 HIS B N 1
ATOM 4641 C CA . HIS B 1 276 ? 1.619 -1.432 14.664 1 95.81 276 HIS B CA 1
ATOM 4642 C C . HIS B 1 276 ? 2.086 -2.883 14.711 1 95.81 276 HIS B C 1
ATOM 4644 O O . HIS B 1 276 ? 3.213 -3.191 14.312 1 95.81 276 HIS B O 1
ATOM 4650 N N . PRO B 1 277 ? 1.197 -3.754 15.289 1 95.75 277 PRO B N 1
ATOM 4651 C CA . PRO B 1 277 ? 1.491 -5.176 15.094 1 95.75 277 PRO B CA 1
ATOM 4652 C C . PRO B 1 277 ? 1.659 -5.551 13.625 1 95.75 277 PRO B C 1
ATOM 4654 O O . PRO B 1 277 ? 1.13 -4.863 12.742 1 95.75 277 PRO B O 1
ATOM 4657 N N . PRO B 1 278 ? 2.455 -6.609 13.359 1 95.44 278 PRO B N 1
ATOM 4658 C CA . PRO B 1 278 ? 2.678 -6.992 11.969 1 95.44 278 PRO B CA 1
ATOM 4659 C C . PRO B 1 278 ? 1.38 -7.332 11.234 1 95.44 278 PRO B C 1
ATOM 4661 O O . PRO B 1 278 ? 0.465 -7.91 11.828 1 95.44 278 PRO B O 1
ATOM 4664 N N . VAL B 1 279 ? 1.323 -6.953 9.977 1 95.25 279 VAL B N 1
ATOM 4665 C CA . VAL B 1 279 ? 0.247 -7.367 9.086 1 95.25 279 VAL B CA 1
ATOM 4666 C C . VAL B 1 279 ? 0.602 -8.695 8.43 1 95.25 279 VAL B C 1
ATOM 4668 O O . VAL B 1 279 ? 1.648 -8.82 7.789 1 95.25 279 VAL B O 1
ATOM 4671 N N . PRO B 1 280 ? -0.228 -9.727 8.656 1 95.19 280 PRO B N 1
ATOM 4672 C CA . PRO B 1 280 ? 0.04 -10.969 7.93 1 95.19 280 PRO B CA 1
ATOM 4673 C C . PRO B 1 280 ? 0.111 -10.766 6.418 1 95.19 280 PRO B C 1
ATOM 4675 O O . PRO B 1 280 ? -0.816 -10.211 5.82 1 95.19 280 PRO B O 1
ATOM 4678 N N . PRO B 1 281 ? 1.178 -11.219 5.77 1 95.19 281 PRO B N 1
ATOM 4679 C CA . PRO B 1 281 ? 1.356 -10.961 4.34 1 95.19 281 PRO B CA 1
ATOM 4680 C C . PRO B 1 281 ? 0.192 -11.484 3.498 1 95.19 281 PRO B C 1
ATOM 4682 O O . PRO B 1 281 ? -0.185 -10.852 2.506 1 95.19 281 PRO B O 1
ATOM 4685 N N . PHE B 1 282 ? -0.44 -12.539 3.871 1 94.62 282 PHE B N 1
ATOM 4686 C CA . PHE B 1 282 ? -1.503 -13.172 3.096 1 94.62 282 PHE B CA 1
ATOM 4687 C C . PHE B 1 282 ? -2.729 -12.266 3.025 1 94.62 282 PHE B C 1
ATOM 4689 O O . PHE B 1 282 ? -3.496 -12.328 2.061 1 94.62 282 PHE B O 1
ATOM 4696 N N . LEU B 1 283 ? -2.91 -11.406 4.039 1 95.56 283 LEU B N 1
ATOM 4697 C CA . LEU B 1 283 ? -4.031 -10.469 4.035 1 95.56 283 LEU B CA 1
ATOM 4698 C C . LEU B 1 283 ? -3.924 -9.508 2.861 1 95.56 283 LEU B C 1
ATOM 4700 O O . LEU B 1 283 ? -4.941 -9.086 2.305 1 95.56 283 LEU B O 1
ATOM 4704 N N . LEU B 1 284 ? -2.703 -9.18 2.525 1 97.94 284 LEU B N 1
ATOM 4705 C CA . LEU B 1 284 ? -2.473 -8.281 1.403 1 97.94 284 LEU B CA 1
ATOM 4706 C C . LEU B 1 284 ? -2.467 -9.039 0.083 1 97.94 284 LEU B C 1
ATOM 4708 O O . LEU B 1 284 ? -3.078 -8.602 -0.895 1 97.94 284 LEU B O 1
ATOM 4712 N N . ILE B 1 285 ? -1.833 -10.172 0.056 1 97.19 285 ILE B N 1
ATOM 4713 C CA . ILE B 1 285 ? -1.562 -10.938 -1.155 1 97.19 285 ILE B CA 1
ATOM 4714 C C . ILE B 1 285 ? -2.875 -11.453 -1.745 1 97.19 285 ILE B C 1
ATOM 4716 O O . ILE B 1 285 ? -3.107 -11.344 -2.951 1 97.19 285 ILE B O 1
ATOM 4720 N N . MET B 1 286 ? -3.799 -11.914 -0.936 1 96 286 MET B N 1
ATOM 4721 C CA . MET B 1 286 ? -4.973 -12.648 -1.395 1 96 286 MET B CA 1
ATOM 4722 C C . MET B 1 286 ? -6 -11.711 -2.01 1 96 286 MET B C 1
ATOM 4724 O O . MET B 1 286 ? -6.949 -12.156 -2.658 1 96 286 MET B O 1
ATOM 4728 N N . GLY B 1 287 ? -5.801 -10.406 -1.867 1 97.31 287 GLY B N 1
ATOM 4729 C CA . GLY B 1 287 ? -6.742 -9.453 -2.432 1 97.31 287 GLY B CA 1
ATOM 4730 C C . GLY B 1 287 ? -6.066 -8.297 -3.145 1 97.31 287 GLY B C 1
ATOM 4731 O O . GLY B 1 287 ? -6.707 -7.293 -3.469 1 97.31 287 GLY B O 1
ATOM 4732 N N . ARG B 1 288 ? -4.734 -8.469 -3.373 1 98.44 288 ARG B N 1
ATOM 4733 C CA . ARG B 1 288 ? -3.965 -7.359 -3.932 1 98.44 288 ARG B CA 1
ATOM 4734 C C . ARG B 1 288 ? -4.258 -6.062 -3.188 1 98.44 288 ARG B C 1
ATOM 4736 O O . ARG B 1 288 ? -4.594 -5.051 -3.807 1 98.44 288 ARG B O 1
ATOM 4743 N N . LYS B 1 289 ? -4.242 -6.117 -1.904 1 98.69 289 LYS B N 1
ATOM 4744 C CA . LYS B 1 289 ? -4.508 -4.973 -1.037 1 98.69 289 LYS B CA 1
ATOM 4745 C C . LYS B 1 289 ? -3.213 -4.281 -0.625 1 98.69 289 LYS B C 1
ATOM 4747 O O . LYS B 1 289 ? -2.127 -4.844 -0.782 1 98.69 289 LYS B O 1
ATOM 4752 N N . SER B 1 290 ? -3.326 -3.039 -0.154 1 98.75 290 SER B N 1
ATOM 4753 C CA . SER B 1 290 ? -2.15 -2.244 0.183 1 98.75 290 SER B CA 1
ATOM 4754 C C . SER B 1 290 ? -2.32 -1.548 1.529 1 98.75 290 SER B C 1
ATOM 4756 O O . SER B 1 290 ? -3.434 -1.18 1.907 1 98.75 290 SER B O 1
ATOM 4758 N N . VAL B 1 291 ? -1.249 -1.485 2.238 1 98.75 291 VAL B N 1
ATOM 4759 C CA . VAL B 1 291 ? -1.096 -0.517 3.318 1 98.75 291 VAL B CA 1
ATOM 4760 C C . VAL B 1 291 ? -0.198 0.631 2.861 1 98.75 291 VAL B C 1
ATOM 4762 O O . VAL B 1 291 ? 0.916 0.403 2.381 1 98.75 291 VAL B O 1
ATOM 4765 N N . ALA B 1 292 ? -0.689 1.812 2.947 1 98.75 292 ALA B N 1
ATOM 4766 C CA . ALA B 1 292 ? 0.041 2.986 2.479 1 98.75 292 ALA B CA 1
ATOM 4767 C C . ALA B 1 292 ? 0.124 4.051 3.568 1 98.75 292 ALA B C 1
ATOM 4769 O O . ALA B 1 292 ? -0.504 3.922 4.621 1 98.75 292 ALA B O 1
ATOM 4770 N N . GLY B 1 293 ? 0.962 4.98 3.373 1 98.44 293 GLY B N 1
ATOM 4771 C CA . GLY B 1 293 ? 1.044 6.16 4.219 1 98.44 293 GLY B CA 1
ATOM 4772 C C . GLY B 1 293 ? 0.867 7.457 3.449 1 98.44 293 GLY B C 1
ATOM 4773 O O . GLY B 1 293 ? 1.053 7.492 2.23 1 98.44 293 GLY B O 1
ATOM 4774 N N . SER B 1 294 ? 0.463 8.43 4.125 1 98.31 294 SER B N 1
ATOM 4775 C CA . SER B 1 294 ? 0.326 9.758 3.547 1 98.31 294 SER B CA 1
ATOM 4776 C C . SER B 1 294 ? 0.597 10.844 4.582 1 98.31 294 SER B C 1
ATOM 4778 O O . SER B 1 294 ? 0.193 10.719 5.742 1 98.31 294 SER B O 1
ATOM 4780 N N . VAL B 1 295 ? 1.288 11.836 4.188 1 96.88 295 VAL B N 1
ATOM 4781 C CA . VAL B 1 295 ? 1.514 12.977 5.062 1 96.88 295 VAL B CA 1
ATOM 4782 C C . VAL B 1 295 ? 0.612 14.133 4.645 1 96.88 295 VAL B C 1
ATOM 4784 O O . VAL B 1 295 ? -0.492 13.922 4.137 1 96.88 295 VAL B O 1
ATOM 4787 N N . ILE B 1 296 ? 0.97 15.32 4.77 1 97.75 296 ILE B N 1
ATOM 4788 C CA . ILE B 1 296 ? 0.209 16.484 4.312 1 97.75 296 ILE B CA 1
ATOM 4789 C C . ILE B 1 296 ? 0.357 16.641 2.801 1 97.75 296 ILE B C 1
ATOM 4791 O O . ILE B 1 296 ? 1.022 15.828 2.15 1 97.75 296 ILE B O 1
ATOM 4795 N N . GLY B 1 297 ? -0.35 17.547 2.227 1 98.38 297 GLY B N 1
ATOM 4796 C CA . GLY B 1 297 ? -0.256 17.828 0.804 1 98.38 297 GLY B CA 1
ATOM 4797 C C . GLY B 1 297 ? 0.658 19 0.485 1 98.38 297 GLY B C 1
ATOM 4798 O O . GLY B 1 297 ? 1.085 19.719 1.387 1 98.38 297 GLY B O 1
ATOM 4799 N N . GLY B 1 298 ? 1.043 19.109 -0.738 1 98.62 298 GLY B N 1
ATOM 4800 C CA . GLY B 1 298 ? 1.776 20.281 -1.194 1 98.62 298 GLY B CA 1
ATOM 4801 C C . GLY B 1 298 ? 0.963 21.562 -1.13 1 98.62 298 GLY B C 1
ATOM 4802 O O . GLY B 1 298 ? -0.213 21.531 -0.76 1 98.62 298 GLY B O 1
ATOM 4803 N N . ILE B 1 299 ? 1.604 22.641 -1.446 1 98.69 299 ILE B N 1
ATOM 4804 C CA . ILE B 1 299 ? 0.972 23.938 -1.29 1 98.69 299 ILE B CA 1
ATOM 4805 C C . ILE B 1 299 ? -0.212 24.062 -2.248 1 98.69 299 ILE B C 1
ATOM 4807 O O . ILE B 1 299 ? -1.3 24.484 -1.85 1 98.69 299 ILE B O 1
ATOM 4811 N N . ALA B 1 300 ? -0.032 23.656 -3.477 1 98.69 300 ALA B N 1
ATOM 4812 C CA . ALA B 1 300 ? -1.112 23.734 -4.457 1 98.69 300 ALA B CA 1
ATOM 4813 C C . ALA B 1 300 ? -2.314 22.906 -4.02 1 98.69 300 ALA B C 1
ATOM 4815 O O . ALA B 1 300 ? -3.459 23.344 -4.133 1 98.69 300 ALA B O 1
ATOM 4816 N N . GLU B 1 301 ? -2.049 21.719 -3.557 1 98.81 301 GLU B N 1
ATOM 4817 C CA . GLU B 1 301 ? -3.139 20.859 -3.107 1 98.81 301 GLU B CA 1
ATOM 4818 C C . GLU B 1 301 ? -3.809 21.422 -1.857 1 98.81 301 GLU B C 1
ATOM 4820 O O . GLU B 1 301 ? -5.023 21.297 -1.687 1 98.81 301 GLU B O 1
ATOM 4825 N N . THR B 1 302 ? -3.051 22.031 -0.976 1 98.88 302 THR B N 1
ATOM 4826 C CA . THR B 1 302 ? -3.625 22.656 0.211 1 98.88 302 THR B CA 1
ATOM 4827 C C . THR B 1 302 ? -4.594 23.766 -0.177 1 98.88 302 THR B C 1
ATOM 4829 O O . THR B 1 302 ? -5.672 23.891 0.407 1 98.88 302 THR B O 1
ATOM 4832 N N . GLN B 1 303 ? -4.199 24.547 -1.188 1 98.88 303 GLN B N 1
ATOM 4833 C CA . GLN B 1 303 ? -5.117 25.562 -1.683 1 98.88 303 GLN B CA 1
ATOM 4834 C C . GLN B 1 303 ? -6.383 24.938 -2.258 1 98.88 303 GLN B C 1
ATOM 4836 O O . GLN B 1 303 ? -7.492 25.406 -2.004 1 98.88 303 GLN B O 1
ATOM 4841 N N . GLU B 1 304 ? -6.188 23.859 -3.025 1 98.88 304 GLU B N 1
ATOM 4842 C CA . GLU B 1 304 ? -7.328 23.141 -3.576 1 98.88 304 GLU B CA 1
ATOM 4843 C C . GLU B 1 304 ? -8.258 22.656 -2.471 1 98.88 304 GLU B C 1
ATOM 4845 O O . GLU B 1 304 ? -9.484 22.766 -2.584 1 98.88 304 GLU B O 1
ATOM 4850 N N . MET B 1 305 ? -7.68 22.125 -1.447 1 98.94 305 MET B N 1
ATOM 4851 C CA . MET B 1 305 ? -8.453 21.625 -0.31 1 98.94 305 MET B CA 1
ATOM 4852 C C . MET B 1 305 ? -9.211 22.766 0.36 1 98.94 305 MET B C 1
ATOM 4854 O O . MET B 1 305 ? -10.391 22.625 0.682 1 98.94 305 MET B O 1
ATOM 4858 N N . LEU B 1 306 ? -8.578 23.922 0.57 1 98.94 306 LEU B N 1
ATOM 4859 C CA . LEU B 1 306 ? -9.25 25.078 1.16 1 98.94 306 LEU B CA 1
ATOM 4860 C C . LEU B 1 306 ? -10.414 25.531 0.287 1 98.94 306 LEU B C 1
ATOM 4862 O O . LEU B 1 306 ? -11.5 25.828 0.794 1 98.94 306 LEU B O 1
ATOM 4866 N N . ASP B 1 307 ? -10.172 25.609 -1.016 1 98.88 307 ASP B N 1
ATOM 4867 C CA . ASP B 1 307 ? -11.234 25.984 -1.943 1 98.88 307 ASP B CA 1
ATOM 4868 C C . ASP B 1 307 ? -12.391 24.984 -1.889 1 98.88 307 ASP B C 1
ATOM 4870 O O . ASP B 1 307 ? -13.555 25.391 -1.906 1 98.88 307 ASP B O 1
ATOM 4874 N N . PHE B 1 308 ? -12.062 23.766 -1.839 1 98.94 308 PHE B N 1
ATOM 4875 C CA . PHE B 1 308 ? -13.055 22.719 -1.725 1 98.94 308 PHE B CA 1
ATOM 4876 C C . PHE B 1 308 ? -13.883 22.891 -0.457 1 98.94 308 PHE B C 1
ATOM 4878 O O . PHE B 1 308 ? -15.117 22.812 -0.497 1 98.94 308 PHE B O 1
ATOM 4885 N N . CYS B 1 309 ? -13.219 23.109 0.665 1 98.88 309 CYS B N 1
ATOM 4886 C CA . CYS B 1 309 ? -13.914 23.312 1.935 1 98.88 309 CYS B CA 1
ATOM 4887 C C . CYS B 1 309 ? -14.773 24.562 1.895 1 98.88 309 CYS B C 1
ATOM 4889 O O . CYS B 1 309 ? -15.859 24.594 2.467 1 98.88 309 CYS B O 1
ATOM 4891 N N . GLY B 1 310 ? -14.258 25.594 1.245 1 98.88 310 GLY B N 1
ATOM 4892 C CA . GLY B 1 310 ? -15.062 26.797 1.048 1 98.88 310 GLY B CA 1
ATOM 4893 C C . GLY B 1 310 ? -16.344 26.531 0.28 1 98.88 310 GLY B C 1
ATOM 4894 O O . GLY B 1 310 ? -17.422 26.969 0.693 1 98.88 310 GLY B O 1
ATOM 4895 N N . LYS B 1 311 ? -16.219 25.797 -0.782 1 98.75 311 LYS B N 1
ATOM 4896 C CA . LYS B 1 311 ? -17.359 25.469 -1.64 1 98.75 311 LYS B CA 1
ATOM 4897 C C . LYS B 1 311 ? -18.406 24.672 -0.882 1 98.75 311 LYS B C 1
ATOM 4899 O O . LYS B 1 311 ? -19.609 24.844 -1.098 1 98.75 311 LYS B O 1
ATOM 4904 N N . HIS B 1 312 ? -18 23.891 0.025 1 98.62 312 HIS B N 1
ATOM 4905 C CA . HIS B 1 312 ? -18.922 22.953 0.667 1 98.62 312 HIS B CA 1
ATOM 4906 C C . HIS B 1 312 ? -19.219 23.375 2.104 1 98.62 312 HIS B C 1
ATOM 4908 O O . HIS B 1 312 ? -19.969 22.703 2.811 1 98.62 312 HIS B O 1
ATOM 4914 N N . GLY B 1 313 ? -18.562 24.453 2.516 1 98.44 313 GLY B N 1
ATOM 4915 C CA . GLY B 1 313 ? -18.812 24.969 3.854 1 98.44 313 GLY B CA 1
ATOM 4916 C C . GLY B 1 313 ? -18.25 24.078 4.945 1 98.44 313 GLY B C 1
ATOM 4917 O O . GLY B 1 313 ? -18.891 23.875 5.98 1 98.44 313 GLY B O 1
ATOM 4918 N N . ILE B 1 314 ? -17.094 23.5 4.711 1 98.69 314 ILE B N 1
ATOM 4919 C CA . ILE B 1 314 ? -16.5 22.547 5.645 1 98.69 314 ILE B CA 1
ATOM 4920 C C . ILE B 1 314 ? -15.461 23.25 6.508 1 98.69 314 ILE B C 1
ATOM 4922 O O . ILE B 1 314 ? -14.562 23.906 5.988 1 98.69 314 ILE B O 1
ATOM 4926 N N . VAL B 1 315 ? -15.586 23.156 7.781 1 98.62 315 VAL B N 1
ATOM 4927 C CA . VAL B 1 315 ? -14.594 23.578 8.766 1 98.62 315 VAL B CA 1
ATOM 4928 C C . VAL B 1 315 ? -14.5 22.547 9.883 1 98.62 315 VAL B C 1
ATOM 4930 O O . VAL B 1 315 ? -15.273 21.594 9.93 1 98.62 315 VAL B O 1
ATOM 4933 N N . SER B 1 316 ? -13.555 22.703 10.703 1 98.44 316 SER B N 1
ATOM 4934 C CA . SER B 1 316 ? -13.422 21.844 11.867 1 98.44 316 SER B CA 1
ATOM 4935 C C . SER B 1 316 ? -14.383 22.25 12.977 1 98.44 316 SER B C 1
ATOM 4937 O O . SER B 1 316 ? -14.742 23.422 13.086 1 98.44 316 SER B O 1
ATOM 4939 N N . GLU B 1 317 ? -14.828 21.266 13.695 1 97.38 317 GLU B N 1
ATOM 4940 C CA . GLU B 1 317 ? -15.398 21.547 15.008 1 97.38 317 GLU B CA 1
ATOM 4941 C C . GLU B 1 317 ? -14.305 21.859 16.031 1 97.38 317 GLU B C 1
ATOM 4943 O O . GLU B 1 317 ? -13.32 21.141 16.125 1 97.38 317 GLU B O 1
ATOM 4948 N N . ILE B 1 318 ? -14.539 23.062 16.75 1 98.31 318 ILE B N 1
ATOM 4949 C CA . ILE B 1 318 ? -13.391 23.516 17.516 1 98.31 318 ILE B CA 1
ATOM 4950 C C . ILE B 1 318 ? -13.844 23.906 18.922 1 98.31 318 ILE B C 1
ATOM 4952 O O . ILE B 1 318 ? -15.023 24.188 19.156 1 98.31 318 ILE B O 1
ATOM 4956 N N . GLU B 1 319 ? -12.984 23.812 19.828 1 98.5 319 GLU B N 1
ATOM 4957 C CA . GLU B 1 319 ? -12.992 24.516 21.109 1 98.5 319 GLU B CA 1
ATOM 4958 C C . GLU B 1 319 ? -11.977 25.656 21.109 1 98.5 319 GLU B C 1
ATOM 4960 O O . GLU B 1 319 ? -10.766 25.422 21.109 1 98.5 319 GLU B O 1
ATOM 4965 N N . LYS B 1 320 ? -12.5 26.906 21.141 1 98.56 320 LYS B N 1
ATOM 4966 C CA . LYS B 1 320 ? -11.602 28.047 21.172 1 98.56 320 LYS B CA 1
ATOM 4967 C C . LYS B 1 320 ? -11.055 28.297 22.578 1 98.56 320 LYS B C 1
ATOM 4969 O O . LYS B 1 320 ? -11.805 28.219 23.547 1 98.56 320 LYS B O 1
ATOM 4974 N N . ILE B 1 321 ? -9.789 28.578 22.641 1 98.69 321 ILE B N 1
ATOM 4975 C CA . ILE B 1 321 ? -9.172 28.781 23.953 1 98.69 321 ILE B CA 1
ATOM 4976 C C . ILE B 1 321 ? -8.297 30.031 23.922 1 98.69 321 ILE B C 1
ATOM 4978 O O . ILE B 1 321 ? -7.91 30.5 22.844 1 98.69 321 ILE B O 1
ATOM 4982 N N . ASN B 1 322 ? -8.016 30.5 25.141 1 98.62 322 ASN B N 1
ATOM 4983 C CA . ASN B 1 322 ? -6.945 31.484 25.312 1 98.62 322 ASN B CA 1
ATOM 4984 C C . ASN B 1 322 ? -5.582 30.797 25.422 1 98.62 322 ASN B C 1
ATOM 4986 O O . ASN B 1 322 ? -5.488 29.641 25.812 1 98.62 322 ASN B O 1
ATOM 4990 N N . ILE B 1 323 ? -4.582 31.5 25.094 1 98.5 323 ILE B N 1
ATOM 4991 C CA . ILE B 1 323 ? -3.236 30.938 25 1 98.5 323 ILE B CA 1
ATOM 4992 C C . ILE B 1 323 ? -2.791 30.438 26.375 1 98.5 323 ILE B C 1
ATOM 4994 O O . ILE B 1 323 ? -2.029 29.469 26.469 1 98.5 323 ILE B O 1
ATOM 4998 N N . ASP B 1 324 ? -3.246 31.047 27.469 1 97.75 324 ASP B N 1
ATOM 4999 C CA . ASP B 1 324 ? -2.814 30.641 28.797 1 97.75 324 ASP B CA 1
ATOM 5000 C C . ASP B 1 324 ? -3.41 29.297 29.188 1 97.75 324 ASP B C 1
ATOM 5002 O O . ASP B 1 324 ? -2.996 28.688 30.172 1 97.75 324 ASP B O 1
ATOM 5006 N N . TYR B 1 325 ? -4.359 28.812 28.375 1 98.31 325 TYR B N 1
ATOM 5007 C CA . TYR B 1 325 ? -4.996 27.531 28.609 1 98.31 325 TYR B CA 1
ATOM 5008 C C . TYR B 1 325 ? -4.254 26.422 27.875 1 98.31 325 TYR B C 1
ATOM 5010 O O . TYR B 1 325 ? -4.617 25.234 27.984 1 98.31 325 TYR B O 1
ATOM 5018 N N . ILE B 1 326 ? -3.207 26.688 27.156 1 98.56 326 ILE B N 1
ATOM 5019 C CA . ILE B 1 326 ? -2.604 25.812 26.172 1 98.56 326 ILE B CA 1
ATOM 5020 C C . ILE B 1 326 ? -2.076 24.547 26.844 1 98.56 326 ILE B C 1
ATOM 5022 O O . ILE B 1 326 ? -2.207 23.438 26.297 1 98.56 326 ILE B O 1
ATOM 5026 N N . ASN B 1 327 ? -1.484 24.641 28 1 98.56 327 ASN B N 1
ATOM 5027 C CA . ASN B 1 327 ? -0.959 23.469 28.688 1 98.56 327 ASN B CA 1
ATOM 5028 C C . ASN B 1 327 ? -2.078 22.5 29.094 1 98.56 327 ASN B C 1
ATOM 5030 O O . ASN B 1 327 ? -1.934 21.297 28.984 1 98.56 327 ASN B O 1
ATOM 5034 N N . THR B 1 328 ? -3.125 23.078 29.562 1 98.44 328 THR B N 1
ATOM 5035 C CA . THR B 1 328 ? -4.297 22.266 29.875 1 98.44 328 THR B CA 1
ATOM 5036 C C . THR B 1 328 ? -4.855 21.625 28.609 1 98.44 328 THR B C 1
ATOM 5038 O O . THR B 1 328 ? -5.238 20.453 28.625 1 98.44 328 THR B O 1
ATOM 5041 N N . ALA B 1 329 ? -4.902 22.375 27.547 1 98.5 329 ALA B N 1
ATOM 5042 C CA . ALA B 1 329 ? -5.383 21.859 26.266 1 98.5 329 ALA B CA 1
ATOM 5043 C C . ALA B 1 329 ? -4.547 20.672 25.812 1 98.5 329 ALA B C 1
ATOM 5045 O O . ALA B 1 329 ? -5.094 19.672 25.344 1 98.5 329 ALA B O 1
ATOM 5046 N N . TYR B 1 330 ? -3.191 20.75 25.922 1 97.88 330 TYR B N 1
ATOM 5047 C CA . TYR B 1 330 ? -2.309 19.641 25.562 1 97.88 330 TYR B CA 1
ATOM 5048 C C . TYR B 1 330 ? -2.693 18.375 26.328 1 97.88 330 TYR B C 1
ATOM 5050 O O . TYR B 1 330 ? -2.807 17.297 25.719 1 97.88 330 TYR B O 1
ATOM 5058 N N . GLU B 1 331 ? -2.957 18.484 27.609 1 97.31 331 GLU B N 1
ATOM 5059 C CA . GLU B 1 331 ? -3.344 17.344 28.422 1 97.31 331 GLU B CA 1
ATOM 5060 C C . GLU B 1 331 ? -4.676 16.75 27.969 1 97.31 331 GLU B C 1
ATOM 5062 O O . GLU B 1 331 ? -4.84 15.539 27.922 1 97.31 331 GLU B O 1
ATOM 5067 N N . ARG B 1 332 ? -5.539 17.641 27.656 1 97.19 332 ARG B N 1
ATOM 5068 C CA . ARG B 1 332 ? -6.859 17.188 27.203 1 97.19 332 ARG B CA 1
ATOM 5069 C C . ARG B 1 332 ? -6.773 16.484 25.859 1 97.19 332 ARG B C 1
ATOM 5071 O O . ARG B 1 332 ? -7.473 15.5 25.625 1 97.19 332 ARG B O 1
ATOM 5078 N N . VAL B 1 333 ? -5.934 17 24.953 1 95.25 333 VAL B N 1
ATOM 5079 C CA . VAL B 1 333 ? -5.734 16.359 23.656 1 95.25 333 VAL B CA 1
ATOM 5080 C C . VAL B 1 333 ? -5.203 14.938 23.859 1 95.25 333 VAL B C 1
ATOM 5082 O O . VAL B 1 333 ? -5.695 13.992 23.25 1 95.25 333 VAL B O 1
ATOM 5085 N N . ILE B 1 334 ? -4.242 14.773 24.734 1 91.69 334 ILE B N 1
ATOM 5086 C CA . ILE B 1 334 ? -3.619 13.484 25.016 1 91.69 334 ILE B CA 1
ATOM 5087 C C . ILE B 1 334 ? -4.668 12.5 25.531 1 91.69 334 ILE B C 1
ATOM 5089 O O . ILE B 1 334 ? -4.633 11.312 25.203 1 91.69 334 ILE B O 1
ATOM 5093 N N . LYS B 1 335 ? -5.641 13.055 26.266 1 91.44 335 LYS B N 1
ATOM 5094 C CA . LYS B 1 335 ? -6.684 12.219 26.875 1 91.44 335 LYS B CA 1
ATOM 5095 C C . LYS B 1 335 ? -7.879 12.086 25.938 1 91.44 335 LYS B C 1
ATOM 5097 O O . LYS B 1 335 ? -8.922 11.547 26.312 1 91.44 335 LYS B O 1
ATOM 5102 N N . SER B 1 336 ? -7.723 12.625 24.781 1 88.31 336 SER B N 1
ATOM 5103 C CA . SER B 1 336 ? -8.797 12.602 23.797 1 88.31 336 SER B CA 1
ATOM 5104 C C . SER B 1 336 ? -10.055 13.281 24.328 1 88.31 336 SER B C 1
ATOM 5106 O O . SER B 1 336 ? -11.172 12.836 24.031 1 88.31 336 SER B O 1
ATOM 5108 N N . ASP B 1 337 ? -9.82 14.219 25.172 1 92.12 337 ASP B N 1
ATOM 5109 C CA . ASP B 1 337 ? -10.898 15.031 25.734 1 92.12 337 ASP B CA 1
ATOM 5110 C C . ASP B 1 337 ? -11.008 16.375 25.016 1 92.12 337 ASP B C 1
ATOM 5112 O O . ASP B 1 337 ? -10.797 17.422 25.609 1 92.12 337 ASP B O 1
ATOM 5116 N N . VAL B 1 338 ? -11.312 16.391 23.766 1 92.44 338 VAL B N 1
ATOM 5117 C CA . VAL B 1 338 ? -11.484 17.578 22.953 1 92.44 338 VAL B CA 1
ATOM 5118 C C . VAL B 1 338 ? -12.531 17.328 21.875 1 92.44 338 VAL B C 1
ATOM 5120 O O . VAL B 1 338 ? -12.57 16.25 21.281 1 92.44 338 VAL B O 1
ATOM 5123 N N . LYS B 1 339 ? -13.477 18.109 21.641 1 90.75 339 LYS B N 1
ATOM 5124 C CA . LYS B 1 339 ? -14.438 18.094 20.547 1 90.75 339 LYS B CA 1
ATOM 5125 C C . LYS B 1 339 ? -13.961 18.969 19.391 1 90.75 339 LYS B C 1
ATOM 5127 O O . LYS B 1 339 ? -14.477 20.062 19.188 1 90.75 339 LYS B O 1
ATOM 5132 N N . TYR B 1 340 ? -13.219 18.203 18.922 1 94.12 340 TYR B N 1
ATOM 5133 C CA . TYR B 1 340 ? -12.312 17.578 17.969 1 94.12 340 TYR B CA 1
ATOM 5134 C C . TYR B 1 340 ? -10.977 18.312 17.922 1 94.12 340 TYR B C 1
ATOM 5136 O O . TYR B 1 340 ? -9.914 17.688 17.891 1 94.12 340 TYR B O 1
ATOM 5144 N N . ARG B 1 341 ? -10.977 19.703 17.844 1 97.81 341 ARG B N 1
ATOM 5145 C CA . ARG B 1 341 ? -9.75 20.484 17.719 1 97.81 341 ARG B CA 1
ATOM 5146 C C . ARG B 1 341 ? -9.766 21.688 18.656 1 97.81 341 ARG B C 1
ATOM 5148 O O . ARG B 1 341 ? -10.789 22.359 18.797 1 97.81 341 ARG B O 1
ATOM 5155 N N . PHE B 1 342 ? -8.703 21.984 19.312 1 98.69 342 PHE B N 1
ATOM 5156 C CA . PHE B 1 342 ? -8.523 23.266 19.969 1 98.69 342 PHE B CA 1
ATOM 5157 C C . PHE B 1 342 ? -7.957 24.297 19 1 98.69 342 PHE B C 1
ATOM 5159 O O . PHE B 1 342 ? -7.152 23.969 18.125 1 98.69 342 PHE B O 1
ATOM 5166 N N . VAL B 1 343 ? -8.414 25.516 19.156 1 98.88 343 VAL B N 1
ATOM 5167 C CA . VAL B 1 343 ? -7.867 26.656 18.422 1 98.88 343 VAL B CA 1
ATOM 5168 C C . VAL B 1 343 ? -7.598 27.812 19.375 1 98.88 343 VAL B C 1
ATOM 5170 O O . VAL B 1 343 ? -8.461 28.172 20.172 1 98.88 343 VAL B O 1
ATOM 5173 N N . ILE B 1 344 ? -6.469 28.359 19.281 1 98.88 344 ILE B N 1
ATOM 5174 C CA . ILE B 1 344 ? -6.051 29.438 20.172 1 98.88 344 ILE B CA 1
ATOM 5175 C C . ILE B 1 344 ? -6.461 30.797 19.578 1 98.88 344 ILE B C 1
ATOM 5177 O O . ILE B 1 344 ? -6.188 31.078 18.406 1 98.88 344 ILE B O 1
ATOM 5181 N N . ASP B 1 345 ? -7.141 31.578 20.359 1 98.81 345 ASP B N 1
ATOM 5182 C CA . ASP B 1 345 ? -7.32 33 20.031 1 98.81 345 ASP B CA 1
ATOM 5183 C C . ASP B 1 345 ? -6.062 33.781 20.359 1 98.81 345 ASP B C 1
ATOM 5185 O O . ASP B 1 345 ? -5.812 34.125 21.516 1 98.81 345 ASP B O 1
ATOM 5189 N N . MET B 1 346 ? -5.418 34.219 19.391 1 98.5 346 MET B N 1
ATOM 5190 C CA . MET B 1 346 ? -4.086 34.781 19.594 1 98.5 346 MET B CA 1
ATOM 5191 C C . MET B 1 346 ? -4.176 36.188 20.141 1 98.5 346 MET B C 1
ATOM 5193 O O . MET B 1 346 ? -3.18 36.75 20.625 1 98.5 346 MET B O 1
ATOM 5197 N N . ALA B 1 347 ? -5.273 36.781 20.047 1 97.62 347 ALA B N 1
ATOM 5198 C CA . ALA B 1 347 ? -5.48 38.062 20.719 1 97.62 347 ALA B CA 1
ATOM 5199 C C . ALA B 1 347 ? -5.25 37.938 22.219 1 97.62 347 ALA B C 1
ATOM 5201 O O . ALA B 1 347 ? -5.035 38.938 22.891 1 97.62 347 ALA B O 1
ATOM 5202 N N . SER B 1 348 ? -5.305 36.719 22.719 1 97.12 348 SER B N 1
ATOM 5203 C CA . SER B 1 348 ? -5.164 36.469 24.156 1 97.12 348 SER B CA 1
ATOM 5204 C C . SER B 1 348 ? -3.709 36.594 24.594 1 97.12 348 SER B C 1
ATOM 5206 O O . SER B 1 348 ? -3.42 36.594 25.797 1 97.12 348 SER B O 1
ATOM 5208 N N . LEU B 1 349 ? -2.805 36.625 23.703 1 95.06 349 LEU B N 1
ATOM 5209 C CA . LEU B 1 349 ? -1.397 36.812 24.047 1 95.06 349 LEU B CA 1
ATOM 5210 C C . LEU B 1 349 ? -1.198 38.094 24.844 1 95.06 349 LEU B C 1
ATOM 5212 O O . LEU B 1 349 ? -0.261 38.188 25.641 1 95.06 349 LEU B O 1
ATOM 5216 N N . ASN B 1 350 ? -1.921 39.156 24.609 1 84.88 350 ASN B N 1
ATOM 5217 C CA . ASN B 1 350 ? -1.789 40.469 25.234 1 84.88 350 ASN B CA 1
ATOM 5218 C C . ASN B 1 350 ? -2.576 40.531 26.547 1 84.88 350 ASN B C 1
ATOM 5220 O O . ASN B 1 350 ? -2.635 41.594 27.188 1 84.88 350 ASN B O 1
ATOM 5224 N N . LYS B 1 351 ? -3.125 39.5 26.891 1 75.62 351 LYS B N 1
ATOM 5225 C CA . LYS B 1 351 ? -3.914 39.5 28.125 1 75.62 351 LYS B CA 1
ATOM 5226 C C . LYS B 1 351 ? -3.164 38.812 29.25 1 75.62 351 LYS B C 1
ATOM 5228 O O . LYS B 1 351 ? -2.373 37.875 29.016 1 75.62 351 LYS B O 1
#

Organism: NCBI:txid67003

Sequence (702 aa):
MATPAKGYAALSAKAPLGPYAFQRRAVGPNDVSIKIAYCGVCHSDIHQVRDEWAAGLFPMVPGHEIVGHVTAVGANVKKFKVGDTVGVGCMVDSCRTCEECKKGLEQYCLEGNTGTYNSRTRDGKDVTQGGYSDHIVTNEDFVLRVPSNLDLAAAAPLLCAGITTYSPLHHWGVKAGTKVGVVGLGGLGHMAVKIAKAMGADVTVFTTTENKKESAKKLGADHVVLSKDPKQMEAVKGTLNYILDTVGAPHDLSPYILALKTDGVHTLVGAPAGNHPPVPPFLLIMGRKSVAGSVIGGIAETQEMLDFCGKHGIVSEIEKINIDYINTAYERVIKSDVKYRFVIDMASLNKMATPAKGYAALSAKAPLGPYAFQRRAVGPNDVSIKIAYCGVCHSDIHQVRDEWAAGLFPMVPGHEIVGHVTAVGANVKKFKVGDTVGVGCMVDSCRTCEECKKGLEQYCLEGNTGTYNSRTRDGKDVTQGGYSDHIVTNEDFVLRVPSNLDLAAAAPLLCAGITTYSPLHHWGVKAGTKVGVVGLGGLGHMAVKIAKAMGADVTVFTTTENKKESAKKLGADHVVLSKDPKQMEAVKGTLNYILDTVGAPHDLSPYILALKTDGVHTLVGAPAGNHPPVPPFLLIMGRKSVAGSVIGGIAETQEMLDFCGKHGIVSEIEKINIDYINTAYERVIKSDVKYRFVIDMASLNK

Solvent-accessible surface area (backbone atoms only — not comparable to full-atom values): 34806 Å² total; per-residue (Å²): 108,63,38,84,35,47,32,36,23,21,67,42,76,62,43,72,67,36,85,37,78,49,78,37,71,42,72,43,51,49,14,32,29,30,41,36,44,25,22,21,59,53,70,66,46,54,37,48,46,50,40,62,84,49,90,64,55,67,67,27,24,44,31,34,11,25,22,28,31,28,70,41,67,18,85,67,46,78,92,67,53,67,66,40,54,31,30,35,27,56,43,43,49,51,74,69,68,43,74,36,26,70,70,42,31,33,69,52,22,83,84,46,49,23,36,28,29,71,24,54,42,94,85,63,80,47,68,36,57,17,38,42,25,45,52,50,66,38,40,51,85,38,52,35,71,51,50,84,88,47,59,62,64,32,41,11,41,38,41,42,35,37,22,35,37,45,37,53,42,56,72,74,60,60,26,67,76,37,30,33,33,33,33,36,79,42,52,40,21,50,40,34,38,39,52,43,34,73,44,40,28,47,29,32,36,35,34,86,52,75,82,47,46,64,55,43,45,73,47,49,32,74,40,74,37,46,68,80,37,65,69,55,47,59,72,40,45,46,62,21,50,33,31,46,31,42,49,50,56,61,50,76,56,58,73,60,57,51,18,29,24,72,65,9,39,41,32,34,59,31,72,34,90,52,55,35,61,55,62,55,60,62,70,23,17,66,32,36,16,31,45,31,16,31,46,64,43,14,60,64,52,37,43,50,46,39,52,50,24,46,76,68,70,58,63,52,59,60,44,79,38,48,53,90,46,45,64,60,48,53,54,26,54,78,68,66,62,56,70,39,28,46,26,28,37,38,75,37,70,84,101,108,63,40,85,38,49,31,36,24,21,66,41,78,63,42,71,66,36,85,39,78,48,76,37,73,42,74,44,50,50,16,31,28,28,41,35,43,24,22,21,59,54,70,65,44,54,37,47,45,49,38,61,84,50,91,67,55,66,66,28,25,43,30,36,11,26,22,29,32,28,69,42,65,18,87,68,45,79,90,65,53,68,67,40,54,31,29,35,25,56,43,45,48,51,75,68,68,43,75,36,26,70,71,41,30,33,69,51,22,83,83,46,49,23,35,27,29,70,26,52,41,92,86,64,80,47,69,36,57,18,36,42,24,46,52,49,69,38,39,52,86,37,51,35,72,50,50,82,87,46,59,61,64,32,43,11,40,36,42,42,35,36,21,36,37,46,36,53,42,56,72,74,60,60,27,68,75,35,29,34,34,33,34,35,78,43,54,40,20,51,41,34,39,38,52,44,34,73,45,40,28,48,30,31,36,35,34,85,54,76,83,47,46,63,57,41,44,74,49,49,33,73,40,73,37,45,68,81,37,64,68,54,46,59,73,41,46,47,62,21,50,32,33,46,33,42,48,50,57,61,51,76,56,57,74,60,56,52,18,28,24,74,64,9,38,40,32,33,60,31,72,32,89,54,57,36,60,55,64,56,60,63,70,22,16,66,32,37,16,31,44,31,15,32,46,64,44,14,60,63,52,37,43,50,45,39,52,49,26,47,77,68,68,58,63,54,58,59,43,78,38,48,55,89,47,46,65,60,47,52,54,26,54,76,66,67,61,55,69,40,30,44,25,29,38,36,74,38,70,84,101